Protein AF-0000000085109963 (afdb_homodimer)

Secondary structure (DSSP, 8-state):
--------TTGGG-EEEEEEEEEEEEESS--TTS-TTSPEEEEEEETTEEEEEE-S-SSS---TTSPEEEEEEEEE-SS---TT-EEEEEEEEEEETTEEEEEEEEEEE-HHHHHHHHHHHHHHSTTHHHHHHHHHHHS----S--SS------B-------SS---EEEEEEEEEEEE-TTS-EEEEEEEEEEEEEEETEEEEEEEE-----SS--S---------------S--TT-TTS-------/--------GGGGG-EEEEEEEEEEEEESS--TTS-TTSPEEEEEEETTEEEEEE-S--SS---TTSPEEEEEEEEE-SS---TT-EEEEEEEEEEETTEEEEEEEEEEE-HHHHHHHHHHHHHHSTTHHHHHHHHHHHS----S--SS------B-------SS---EEEEEEEEEEEE-TTS-EEEEEEEEEEEEEEETEEEEEEEE-----SS--S---------------S--TT-TTS-------

Solvent-accessible surface area (backbone atoms only — not comparable to full-atom values): 28447 Å² total; per-residue (Å²): 134,79,80,71,73,76,70,71,57,54,77,60,39,29,36,32,36,43,33,43,30,76,74,43,77,46,74,78,43,77,46,85,68,44,60,83,67,34,25,45,32,38,36,39,36,41,86,90,46,38,44,78,45,63,52,66,40,53,69,54,82,57,50,87,78,54,64,49,60,25,41,35,34,39,36,54,49,78,56,85,81,43,89,81,41,44,33,39,39,36,32,26,30,34,80,49,70,49,42,32,27,71,45,21,34,38,74,41,79,41,37,69,59,54,49,51,23,49,51,50,26,52,68,72,40,67,64,50,66,57,52,51,53,54,50,64,73,61,55,88,61,81,38,68,76,53,92,67,80,85,69,72,53,52,56,32,73,61,72,78,78,66,56,51,64,68,55,27,64,47,75,48,76,47,77,42,65,18,20,36,57,39,62,44,75,12,34,38,38,30,36,38,37,33,44,32,34,33,40,59,32,46,58,35,57,36,80,39,82,62,76,75,61,81,75,73,73,87,69,80,63,81,74,68,68,57,67,69,69,74,68,78,72,75,84,60,81,77,49,71,76,68,65,66,78,72,77,76,129,133,79,79,72,77,75,72,73,56,56,78,59,39,28,36,31,35,44,34,42,30,76,73,43,78,47,76,77,44,76,47,85,68,41,61,84,68,34,23,45,31,38,37,38,36,41,86,91,46,39,44,79,44,64,51,67,42,50,69,55,83,57,52,85,78,52,61,51,59,26,41,36,34,38,34,54,48,76,57,86,81,42,89,81,42,45,33,40,38,38,33,26,30,34,82,50,68,49,41,32,28,71,45,21,34,39,74,41,78,40,37,69,59,54,50,51,24,50,51,50,27,52,68,73,40,66,64,49,67,58,52,51,53,53,49,65,73,62,54,88,62,82,38,69,75,49,93,73,79,80,74,68,51,53,50,47,72,57,71,76,79,67,54,50,63,67,50,27,66,45,76,47,75,45,76,43,65,18,21,36,57,38,62,44,73,13,32,39,36,30,36,37,38,33,44,31,34,32,40,58,33,48,55,33,54,36,80,38,82,62,79,76,62,82,76,73,73,86,71,80,64,81,74,69,70,56,66,70,69,72,63,78,71,76,84,60,80,76,50,71,77,70,66,68,77,74,77,78,128

pLDDT: mean 75.08, std 25.1, range [21.08, 98.44]

InterPro domains:
  IPR054459 Transcriptional cofactor Bfc domain [PF22576] (125-200)

Structure (mmCIF, N/CA/C/O backbone):
data_AF-0000000085109963-model_v1
#
loop_
_entity.id
_entity.type
_entity.pdbx_description
1 polymer GM14389
#
loop_
_atom_site.group_PDB
_atom_site.id
_atom_site.type_symbol
_atom_site.label_atom_id
_atom_site.label_alt_id
_atom_site.label_comp_id
_atom_site.label_asym_id
_atom_site.label_entity_id
_atom_site.label_seq_id
_atom_site.pdbx_PDB_ins_code
_atom_site.Cartn_x
_atom_site.Cartn_y
_atom_site.Cartn_z
_atom_site.occupancy
_atom_site.B_iso_or_equiv
_atom_site.auth_seq_id
_atom_site.auth_comp_id
_atom_site.auth_asym_id
_atom_site.auth_atom_id
_atom_site.pdbx_PDB_model_num
ATOM 1 N N . MET A 1 1 ? -23.781 25.312 -20.25 1 23.41 1 MET A N 1
ATOM 2 C CA . MET A 1 1 ? -22.438 24.734 -20.359 1 23.41 1 MET A CA 1
ATOM 3 C C . MET A 1 1 ? -22.172 23.766 -19.219 1 23.41 1 MET A C 1
ATOM 5 O O . MET A 1 1 ? -22.25 24.141 -18.047 1 23.41 1 MET A O 1
ATOM 9 N N . ASP A 1 2 ? -22.641 22.516 -19.25 1 26.44 2 ASP A N 1
ATOM 10 C CA . ASP A 1 2 ? -22.828 21.422 -18.297 1 26.44 2 ASP A CA 1
ATOM 11 C C . ASP A 1 2 ? -21.516 21.078 -17.578 1 26.44 2 ASP A C 1
ATOM 13 O O . ASP A 1 2 ? -20.5 20.828 -18.234 1 26.44 2 ASP A O 1
ATOM 17 N N . LYS A 1 3 ? -21.203 21.688 -16.438 1 32.66 3 LYS A N 1
ATOM 18 C CA . LYS A 1 3 ? -20.031 21.469 -15.602 1 32.66 3 LYS A CA 1
ATOM 19 C C . LYS A 1 3 ? -19.641 19.984 -15.594 1 32.66 3 LYS A C 1
ATOM 21 O O . LYS A 1 3 ? -20.406 19.141 -15.125 1 32.66 3 LYS A O 1
ATOM 26 N N . SER A 1 4 ? -19.141 19.406 -16.5 1 35.06 4 SER A N 1
ATOM 27 C CA . SER A 1 4 ? -18.594 18.062 -16.703 1 35.06 4 SER A CA 1
ATOM 28 C C . SER A 1 4 ? -17.938 17.547 -15.438 1 35.06 4 SER A C 1
ATOM 30 O O . SER A 1 4 ? -17.031 18.188 -14.883 1 35.06 4 SER A O 1
ATOM 32 N N . GLU A 1 5 ? -18.594 17 -14.508 1 38.06 5 GLU A N 1
ATOM 33 C CA . GLU A 1 5 ? -18.25 16.469 -13.195 1 38.06 5 GLU A CA 1
ATOM 34 C C . GLU A 1 5 ? -16.859 15.867 -13.188 1 38.06 5 GLU A C 1
ATOM 36 O O . GLU A 1 5 ? -16.578 14.898 -13.906 1 38.06 5 GLU A O 1
ATOM 41 N N . LYS A 1 6 ? -15.852 16.578 -13.188 1 40.53 6 LYS A N 1
ATOM 42 C CA . LYS A 1 6 ? -14.477 16.141 -12.984 1 40.53 6 LYS A CA 1
ATOM 43 C C . LYS A 1 6 ? -14.406 15 -11.977 1 40.53 6 LYS A C 1
ATOM 45 O O . LYS A 1 6 ? -14.578 15.211 -10.773 1 40.53 6 LYS A O 1
ATOM 50 N N . ARG A 1 7 ? -15.07 13.875 -12.227 1 44.94 7 ARG A N 1
ATOM 51 C CA . ARG A 1 7 ? -14.977 12.656 -11.43 1 44.94 7 ARG A CA 1
ATOM 52 C C . ARG A 1 7 ? -13.594 12.523 -10.805 1 44.94 7 ARG A C 1
ATOM 54 O O . ARG A 1 7 ? -12.578 12.609 -11.5 1 44.94 7 ARG A O 1
ATOM 61 N N . SER A 1 8 ? -13.492 12.859 -9.523 1 53.66 8 SER A N 1
ATOM 62 C CA . SER A 1 8 ? -12.266 12.703 -8.75 1 53.66 8 SER A CA 1
ATOM 63 C C . SER A 1 8 ? -11.609 11.359 -9.023 1 53.66 8 SER A C 1
ATOM 65 O O . SER A 1 8 ? -12.281 10.328 -9.062 1 53.66 8 SER A O 1
ATOM 67 N N . ASN A 1 9 ? -10.453 11.266 -9.688 1 68.56 9 ASN A N 1
ATOM 68 C CA . ASN A 1 9 ? -9.578 10.156 -10.055 1 68.56 9 ASN A CA 1
ATOM 69 C C . ASN A 1 9 ? -9.094 9.398 -8.82 1 68.56 9 ASN A C 1
ATOM 71 O O . ASN A 1 9 ? -8.336 8.43 -8.945 1 68.56 9 ASN A O 1
ATOM 75 N N . LEU A 1 10 ? -9.695 9.812 -7.59 1 73.94 10 LEU A N 1
ATOM 76 C CA . LEU A 1 10 ? -9.172 9.18 -6.387 1 73.94 10 LEU A CA 1
ATOM 77 C C . LEU A 1 10 ? -9.648 7.734 -6.277 1 73.94 10 LEU A C 1
ATOM 79 O O . LEU A 1 10 ? -8.891 6.859 -5.848 1 73.94 10 LEU A O 1
ATOM 83 N N . ALA A 1 11 ? -10.852 7.527 -6.727 1 72.69 11 ALA A N 1
ATOM 84 C CA . ALA A 1 11 ? -11.445 6.199 -6.594 1 72.69 11 ALA A CA 1
ATOM 85 C C . ALA A 1 11 ? -10.789 5.207 -7.551 1 72.69 11 ALA A C 1
ATOM 87 O O . ALA A 1 11 ? -10.875 3.994 -7.355 1 72.69 11 ALA A O 1
ATOM 88 N N . ASP A 1 12 ? -10.078 5.711 -8.484 1 79 12 ASP A N 1
ATOM 89 C CA . ASP A 1 12 ? -9.438 4.852 -9.477 1 79 12 ASP A CA 1
ATOM 90 C C . ASP A 1 12 ? -8.086 4.352 -8.977 1 79 12 ASP A C 1
ATOM 92 O O . ASP A 1 12 ? -7.496 3.441 -9.562 1 79 12 ASP A O 1
ATOM 96 N N . ASN A 1 13 ? -7.688 4.895 -7.871 1 85.81 13 ASN A N 1
ATOM 97 C CA . ASN A 1 13 ? -6.348 4.566 -7.395 1 85.81 13 ASN A CA 1
ATOM 98 C C . ASN A 1 13 ? -6.387 3.965 -5.992 1 85.81 13 ASN A C 1
ATOM 100 O O . ASN A 1 13 ? -5.566 4.316 -5.141 1 85.81 13 ASN A O 1
ATOM 104 N N . PHE A 1 14 ? -7.305 3.105 -5.836 1 93.75 14 PHE A N 1
ATOM 105 C CA . PHE A 1 14 ? -7.426 2.451 -4.539 1 93.75 14 PHE A CA 1
ATOM 106 C C . PHE A 1 14 ? -6.277 1.476 -4.312 1 93.75 14 PHE A C 1
ATOM 108 O O . PHE A 1 14 ? -5.805 0.838 -5.254 1 93.75 14 PHE A O 1
ATOM 115 N N . LEU A 1 15 ? -5.949 1.356 -3.068 1 95.94 15 LEU A N 1
ATOM 116 C CA . LEU A 1 15 ? -5.008 0.336 -2.621 1 95.94 15 LEU A CA 1
ATOM 117 C C . LEU A 1 15 ? -5.73 -0.966 -2.295 1 95.94 15 LEU A C 1
ATOM 119 O O . LEU A 1 15 ? -6.684 -0.974 -1.513 1 95.94 15 LEU A O 1
ATOM 123 N N . TYR A 1 16 ? -5.266 -1.932 -2.906 1 97.25 16 TYR A N 1
ATOM 124 C CA . TYR A 1 16 ? -5.777 -3.268 -2.617 1 97.25 16 TYR A CA 1
ATOM 125 C C . TYR A 1 16 ? -4.699 -4.137 -1.983 1 97.25 16 TYR A C 1
ATOM 127 O O . TYR A 1 16 ? -3.508 -3.916 -2.199 1 97.25 16 TYR A O 1
ATOM 135 N N . MET A 1 17 ? -5.16 -5.074 -1.181 1 98 17 MET A N 1
ATOM 136 C CA . MET A 1 17 ? -4.285 -6.109 -0.642 1 98 17 MET A CA 1
ATOM 137 C C . MET A 1 17 ? -4.82 -7.5 -0.974 1 98 17 MET A C 1
ATOM 139 O O . MET A 1 17 ? -6 -7.785 -0.762 1 98 17 MET A O 1
ATOM 143 N N . LEU A 1 18 ? -3.998 -8.289 -1.521 1 97.94 18 LEU A N 1
ATOM 144 C CA . LEU A 1 18 ? -4.32 -9.68 -1.831 1 97.94 18 LEU A CA 1
ATOM 145 C C . LEU A 1 18 ? -3.496 -10.633 -0.971 1 97.94 18 LEU A C 1
ATOM 147 O O . LEU A 1 18 ? -2.268 -10.547 -0.946 1 97.94 18 LEU A O 1
ATOM 151 N N . GLU A 1 19 ? -4.16 -11.477 -0.287 1 96.75 19 GLU A N 1
ATOM 152 C CA . GLU A 1 19 ? -3.537 -12.523 0.513 1 96.75 19 GLU A CA 1
ATOM 153 C C . GLU A 1 19 ? -3.879 -13.906 -0.03 1 96.75 19 GLU A C 1
ATOM 155 O O . GLU A 1 19 ? -5.039 -14.195 -0.322 1 96.75 19 GLU A O 1
ATOM 160 N N . LEU A 1 20 ? -2.85 -14.695 -0.094 1 96.31 20 LEU A N 1
ATOM 161 C CA . LEU A 1 20 ? -3.057 -16.016 -0.661 1 96.31 20 LEU A CA 1
ATOM 162 C C . LEU A 1 20 ? -2.334 -17.078 0.162 1 96.31 20 LEU A C 1
ATOM 164 O O . LEU A 1 20 ? -1.18 -16.891 0.552 1 96.31 20 LEU A O 1
ATOM 168 N N . VAL A 1 21 ? -2.994 -18.156 0.402 1 93.12 21 VAL A N 1
ATOM 169 C CA . VAL A 1 21 ? -2.443 -19.359 1.026 1 93.12 21 VAL A CA 1
ATOM 170 C C . VAL A 1 21 ? -2.803 -20.578 0.194 1 93.12 21 VAL A C 1
ATOM 172 O O . VAL A 1 21 ? -3.963 -20.766 -0.181 1 93.12 21 VAL A O 1
ATOM 175 N N . VAL A 1 22 ? -1.807 -21.312 -0.137 1 93.56 22 VAL A N 1
ATOM 176 C CA . VAL A 1 22 ? -2.076 -22.625 -0.691 1 93.56 22 VAL A CA 1
ATOM 177 C C . VAL A 1 22 ? -2.371 -23.609 0.44 1 93.56 22 VAL A C 1
ATOM 179 O O . VAL A 1 22 ? -1.456 -24.062 1.13 1 93.56 22 VAL A O 1
ATOM 182 N N . ASP A 1 23 ? -3.607 -23.969 0.526 1 89.75 23 ASP A N 1
ATOM 183 C CA . ASP A 1 23 ? -4.051 -24.797 1.641 1 89.75 23 ASP A CA 1
ATOM 184 C C . ASP A 1 23 ? -3.805 -26.281 1.352 1 89.75 23 ASP A C 1
ATOM 186 O O . ASP A 1 23 ? -3.445 -27.047 2.25 1 89.75 23 ASP A O 1
ATOM 190 N N . ASP A 1 24 ? -4.109 -26.609 0.132 1 90 24 ASP A N 1
ATOM 191 C CA . ASP A 1 24 ? -3.926 -28.016 -0.254 1 90 24 ASP A CA 1
ATOM 192 C C . ASP A 1 24 ? -3.635 -28.141 -1.748 1 90 24 ASP A C 1
ATOM 194 O O . ASP A 1 24 ? -4.039 -27.281 -2.537 1 90 24 ASP A O 1
ATOM 198 N N . LEU A 1 25 ? -2.91 -29.188 -2.02 1 92.19 25 LEU A N 1
ATOM 199 C CA . LEU A 1 25 ? -2.566 -29.5 -3.402 1 92.19 25 LEU A CA 1
ATOM 200 C C . LEU A 1 25 ? -2.592 -31 -3.645 1 92.19 25 LEU A C 1
ATOM 202 O O . LEU A 1 25 ? -1.874 -31.766 -2.982 1 92.19 25 LEU A O 1
ATOM 206 N N . LEU A 1 26 ? -3.42 -31.406 -4.559 1 92.75 26 LEU A N 1
ATOM 207 C CA . LEU A 1 26 ? -3.51 -32.812 -4.941 1 92.75 26 LEU A CA 1
ATOM 208 C C . LEU A 1 26 ? -3.223 -33 -6.43 1 92.75 26 LEU A C 1
ATOM 210 O O . LEU A 1 26 ? -3.949 -32.469 -7.273 1 92.75 26 LEU A O 1
ATOM 214 N N . ILE A 1 27 ? -2.148 -33.688 -6.719 1 92.25 27 ILE A N 1
ATOM 215 C CA . ILE A 1 27 ? -1.808 -34 -8.094 1 92.25 27 ILE A CA 1
ATOM 216 C C . ILE A 1 27 ? -2.166 -35.469 -8.391 1 92.25 27 ILE A C 1
ATOM 218 O O . ILE A 1 27 ? -1.655 -36.375 -7.734 1 92.25 27 ILE A O 1
ATOM 222 N N . THR A 1 28 ? -3 -35.688 -9.328 1 92.19 28 THR A N 1
ATOM 223 C CA . THR A 1 28 ? -3.467 -37.031 -9.648 1 92.19 28 THR A CA 1
ATOM 224 C C . THR A 1 28 ? -2.781 -37.562 -10.906 1 92.19 28 THR A C 1
ATOM 226 O O . THR A 1 28 ? -2.695 -38.781 -11.109 1 92.19 28 THR A O 1
ATOM 229 N N . ARG A 1 29 ? -2.377 -36.719 -11.75 1 88.56 29 ARG A N 1
ATOM 230 C CA . ARG A 1 29 ? -1.606 -37.031 -12.945 1 88.56 29 ARG A CA 1
ATOM 231 C C . ARG A 1 29 ? -0.263 -36.312 -12.953 1 88.56 29 ARG A C 1
ATOM 233 O O . ARG A 1 29 ? -0.165 -35.188 -13.414 1 88.56 29 ARG A O 1
ATOM 240 N N . PRO A 1 30 ? 0.719 -37 -12.547 1 82.56 30 PRO A N 1
ATOM 241 C CA . PRO A 1 30 ? 2.018 -36.344 -12.422 1 82.56 30 PRO A CA 1
ATOM 242 C C . PRO A 1 30 ? 2.68 -36.062 -13.773 1 82.56 30 PRO A C 1
ATOM 244 O O . PRO A 1 30 ? 2.361 -36.75 -14.758 1 82.56 30 PRO A O 1
ATOM 247 N N . ASN A 1 31 ? 3.373 -34.969 -13.711 1 82.56 31 ASN A N 1
ATOM 248 C CA . ASN A 1 31 ? 4.312 -34.75 -14.805 1 82.56 31 ASN A CA 1
ATOM 249 C C . ASN A 1 31 ? 5.566 -35.625 -14.648 1 82.56 31 ASN A C 1
ATOM 251 O O . ASN A 1 31 ? 6.395 -35.344 -13.773 1 82.56 31 ASN A O 1
ATOM 255 N N . LEU A 1 32 ? 5.742 -36.5 -15.5 1 82.69 32 LEU A N 1
ATOM 256 C CA . LEU A 1 32 ? 6.785 -37.531 -15.352 1 82.69 32 LEU A CA 1
ATOM 257 C C . LEU A 1 32 ? 8.164 -36.906 -15.625 1 82.69 32 LEU A C 1
ATOM 259 O O . LEU A 1 32 ? 9.18 -37.5 -15.258 1 82.69 32 LEU A O 1
ATOM 263 N N . CYS A 1 33 ? 8.125 -35.812 -16.25 1 81.19 33 CYS A N 1
ATOM 264 C CA . CYS A 1 33 ? 9.391 -35.156 -16.547 1 81.19 33 CYS A CA 1
ATOM 265 C C . CYS A 1 33 ? 9.898 -34.375 -15.328 1 81.19 33 CYS A C 1
ATOM 267 O O . CYS A 1 33 ? 11.062 -34 -15.266 1 81.19 33 CYS A O 1
ATOM 269 N N . ALA A 1 34 ? 9.016 -34.125 -14.406 1 82.31 34 ALA A N 1
ATOM 270 C CA . ALA A 1 34 ? 9.383 -33.344 -13.234 1 82.31 34 ALA A CA 1
ATOM 271 C C . ALA A 1 34 ? 10.062 -34.188 -12.18 1 82.31 34 ALA A C 1
ATOM 273 O O . ALA A 1 34 ? 9.477 -35.156 -11.664 1 82.31 34 ALA A O 1
ATOM 274 N N . PRO A 1 35 ? 11.336 -33.75 -11.883 1 81.75 35 PRO A N 1
ATOM 275 C CA . PRO A 1 35 ? 12.008 -34.5 -10.82 1 81.75 35 PRO A CA 1
ATOM 276 C C . PRO A 1 35 ? 11.273 -34.438 -9.484 1 81.75 35 PRO A C 1
ATOM 278 O O . PRO A 1 35 ? 10.844 -33.344 -9.078 1 81.75 35 PRO A O 1
ATOM 281 N N . GLU A 1 36 ? 11.242 -35.562 -8.781 1 79.06 36 GLU A N 1
ATOM 282 C CA . GLU A 1 36 ? 10.508 -35.656 -7.523 1 79.06 36 GLU A CA 1
ATOM 283 C C . GLU A 1 36 ? 11.148 -34.812 -6.434 1 79.06 36 GLU A C 1
ATOM 285 O O . GLU A 1 36 ? 10.461 -34.281 -5.547 1 79.06 36 GLU A O 1
ATOM 290 N N . GLU A 1 37 ? 12.414 -34.562 -6.59 1 80.12 37 GLU A N 1
ATOM 291 C CA . GLU A 1 37 ? 13.156 -33.875 -5.539 1 80.12 37 GLU A CA 1
ATOM 292 C C . GLU A 1 37 ? 12.953 -32.344 -5.633 1 80.12 37 GLU A C 1
ATOM 294 O O . GLU A 1 37 ? 13.281 -31.625 -4.699 1 80.12 37 GLU A O 1
ATOM 299 N N . TYR A 1 38 ? 12.453 -31.938 -6.754 1 82.12 38 TYR A N 1
ATOM 300 C CA . TYR A 1 38 ? 12.219 -30.516 -6.895 1 82.12 38 TYR A CA 1
ATOM 301 C C . TYR A 1 38 ? 11.031 -30.062 -6.051 1 82.12 38 TYR A C 1
ATOM 303 O O . TYR A 1 38 ? 10.023 -30.766 -5.969 1 82.12 38 TYR A O 1
ATOM 311 N N . PRO A 1 39 ? 11.172 -28.953 -5.398 1 84.25 39 PRO A N 1
ATOM 312 C CA . PRO A 1 39 ? 10.031 -28.438 -4.629 1 84.25 39 PRO A CA 1
ATOM 313 C C . PRO A 1 39 ? 8.875 -28 -5.516 1 84.25 39 PRO A C 1
ATOM 315 O O . PRO A 1 39 ? 9.078 -27.641 -6.68 1 84.25 39 PRO A O 1
ATOM 318 N N . THR A 1 40 ? 7.668 -28.109 -4.93 1 88.31 40 THR A N 1
ATOM 319 C CA . THR A 1 40 ? 6.473 -27.625 -5.602 1 88.31 40 THR A CA 1
ATOM 320 C C . THR A 1 40 ? 6.258 -26.141 -5.309 1 88.31 40 THR A C 1
ATOM 322 O O . THR A 1 40 ? 6.324 -25.719 -4.152 1 88.31 40 THR A O 1
ATOM 325 N N . CYS A 1 41 ? 6.055 -25.359 -6.355 1 90.56 41 CYS A N 1
ATOM 326 C CA . CYS A 1 41 ? 5.84 -23.922 -6.242 1 90.56 41 CYS A CA 1
ATOM 327 C C . CYS A 1 41 ? 4.57 -23.5 -6.969 1 90.56 41 CYS A C 1
ATOM 329 O O . CYS A 1 41 ? 4.293 -23.984 -8.07 1 90.56 41 CYS A O 1
ATOM 331 N N . THR A 1 42 ? 3.889 -22.719 -6.293 1 93.62 42 THR A N 1
ATOM 332 C CA . THR A 1 42 ? 2.701 -22.125 -6.91 1 93.62 42 THR A CA 1
ATOM 333 C C . THR A 1 42 ? 2.941 -20.672 -7.273 1 93.62 42 THR A C 1
ATOM 335 O O . THR A 1 42 ? 3.195 -19.844 -6.398 1 93.62 42 THR A O 1
ATOM 338 N N . GLU A 1 43 ? 2.867 -20.391 -8.555 1 93.62 43 GLU A N 1
ATOM 339 C CA . GLU A 1 43 ? 3 -19.016 -9.039 1 93.62 43 GLU A CA 1
ATOM 340 C C . GLU A 1 43 ? 1.636 -18.406 -9.352 1 93.62 43 GLU A C 1
ATOM 342 O O . GLU A 1 43 ? 0.838 -19 -10.078 1 93.62 43 GLU A O 1
ATOM 347 N N . ILE A 1 44 ? 1.468 -17.266 -8.797 1 96.75 44 ILE A N 1
ATOM 348 C CA . ILE A 1 44 ? 0.205 -16.562 -8.977 1 96.75 44 ILE A CA 1
ATOM 349 C C . ILE A 1 44 ? 0.456 -15.234 -9.68 1 96.75 44 ILE A C 1
ATOM 351 O O . ILE A 1 44 ? 1.304 -14.445 -9.25 1 96.75 44 ILE A O 1
ATOM 355 N N . THR A 1 45 ? -0.298 -15.047 -10.758 1 96.31 45 THR A N 1
ATOM 356 C CA . THR A 1 45 ? -0.167 -13.812 -11.531 1 96.31 45 THR A CA 1
ATOM 357 C C . THR A 1 45 ? -1.525 -13.141 -11.711 1 96.31 45 THR A C 1
ATOM 359 O O . THR A 1 45 ? -2.477 -13.773 -12.18 1 96.31 45 THR A O 1
ATOM 362 N N . PHE A 1 46 ? -1.617 -11.969 -11.328 1 97.19 46 PHE A N 1
ATOM 363 C CA . PHE A 1 46 ? -2.758 -11.102 -11.594 1 97.19 46 PHE A CA 1
ATOM 364 C C . PHE A 1 46 ? -2.293 -9.719 -12.055 1 97.19 46 PHE A C 1
ATOM 366 O O . PHE A 1 46 ? -1.765 -8.945 -11.258 1 97.19 46 PHE A O 1
ATOM 373 N N . ARG A 1 47 ? -2.506 -9.445 -13.297 1 92.94 47 ARG A N 1
ATOM 374 C CA . ARG A 1 47 ? -1.926 -8.242 -13.883 1 92.94 47 ARG A CA 1
ATOM 375 C C . ARG A 1 47 ? -0.44 -8.133 -13.562 1 92.94 47 ARG A C 1
ATOM 377 O O . ARG A 1 47 ? 0.336 -9.047 -13.867 1 92.94 47 ARG A O 1
ATOM 384 N N . SER A 1 48 ? -0.008 -7.121 -12.922 1 90.06 48 SER A N 1
ATOM 385 C CA . SER A 1 48 ? 1.415 -6.961 -12.633 1 90.06 48 SER A CA 1
ATOM 386 C C . SER A 1 48 ? 1.801 -7.652 -11.336 1 90.06 48 SER A C 1
ATOM 388 O O . SER A 1 48 ? 2.986 -7.793 -11.023 1 90.06 48 SER A O 1
ATOM 390 N N . VAL A 1 49 ? 0.866 -8.102 -10.609 1 95.19 49 VAL A N 1
ATOM 391 C CA . VAL A 1 49 ? 1.125 -8.789 -9.352 1 95.19 49 VAL A CA 1
ATOM 392 C C . VAL A 1 49 ? 1.661 -10.188 -9.633 1 95.19 49 VAL A C 1
ATOM 394 O O . VAL A 1 49 ? 1.148 -10.898 -10.5 1 95.19 49 VAL A O 1
ATOM 397 N N . PHE A 1 50 ? 2.693 -10.547 -8.938 1 95.31 50 PHE A N 1
ATOM 398 C CA . PHE A 1 50 ? 3.289 -11.867 -9.055 1 95.31 50 PHE A CA 1
ATOM 399 C C . PHE A 1 50 ? 3.691 -12.406 -7.684 1 95.31 50 PHE A C 1
ATOM 401 O O . PHE A 1 50 ? 4.379 -11.719 -6.922 1 95.31 50 PHE A O 1
ATOM 408 N N . LEU A 1 51 ? 3.225 -13.531 -7.379 1 95.31 51 LEU A N 1
ATOM 409 C CA . LEU A 1 51 ? 3.572 -14.219 -6.141 1 95.31 51 LEU A CA 1
ATOM 410 C C . LEU A 1 51 ? 4.086 -15.625 -6.422 1 95.31 51 LEU A C 1
ATOM 412 O O . LEU A 1 51 ? 3.564 -16.312 -7.297 1 95.31 51 LEU A O 1
ATOM 416 N N . ASN A 1 52 ? 5.059 -15.93 -5.707 1 91.19 52 ASN A N 1
ATOM 417 C CA . ASN A 1 52 ? 5.633 -17.266 -5.742 1 91.19 52 ASN A CA 1
ATOM 418 C C . ASN A 1 52 ? 5.586 -17.938 -4.371 1 91.19 52 ASN A C 1
ATOM 420 O O . ASN A 1 52 ? 6.348 -17.578 -3.475 1 91.19 52 ASN A O 1
ATOM 424 N N . ILE A 1 53 ? 4.68 -18.891 -4.199 1 90.69 53 ILE A N 1
ATOM 425 C CA . ILE A 1 53 ? 4.5 -19.562 -2.922 1 90.69 53 ILE A CA 1
ATOM 426 C C . ILE A 1 53 ? 5.121 -20.953 -2.984 1 90.69 53 ILE A C 1
ATOM 428 O O . ILE A 1 53 ? 4.711 -21.797 -3.795 1 90.69 53 ILE A O 1
ATOM 432 N N . ARG A 1 54 ? 6.039 -21.109 -2.139 1 81.31 54 ARG A N 1
ATOM 433 C CA . ARG A 1 54 ? 6.754 -22.391 -2.133 1 81.31 54 ARG A CA 1
ATOM 434 C C . ARG A 1 54 ? 6.227 -23.297 -1.037 1 81.31 54 ARG A C 1
ATOM 436 O O . ARG A 1 54 ? 5.961 -22.859 0.08 1 81.31 54 ARG A O 1
ATOM 443 N N . ASP A 1 55 ? 5.742 -24.312 -1.502 1 70.56 55 ASP A N 1
ATOM 444 C CA . ASP A 1 55 ? 5.332 -25.328 -0.528 1 70.56 55 ASP A CA 1
ATOM 445 C C . ASP A 1 55 ? 6.543 -25.906 0.195 1 70.56 55 ASP A C 1
ATOM 447 O O . ASP A 1 55 ? 7.676 -25.766 -0.262 1 70.56 55 ASP A O 1
ATOM 451 N N . ARG A 1 56 ? 6.457 -26.359 1.458 1 54.12 56 ARG A N 1
ATOM 452 C CA . ARG A 1 56 ? 7.41 -26.938 2.4 1 54.12 56 ARG A CA 1
ATOM 453 C C . ARG A 1 56 ? 8.258 -28 1.728 1 54.12 56 ARG A C 1
ATOM 455 O O . ARG A 1 56 ? 9.062 -28.672 2.385 1 54.12 56 ARG A O 1
ATOM 462 N N . GLU A 1 57 ? 7.859 -28.453 0.614 1 46.56 57 GLU A N 1
ATOM 463 C CA . GLU A 1 57 ? 8.602 -29.703 0.481 1 46.56 57 GLU A CA 1
ATOM 464 C C . GLU A 1 57 ? 10.086 -29.438 0.24 1 46.56 57 GLU A C 1
ATOM 466 O O . GLU A 1 57 ? 10.5 -29.172 -0.888 1 46.56 57 GLU A O 1
ATOM 471 N N . ASN A 1 58 ? 10.594 -28.422 0.974 1 41.81 58 ASN A N 1
ATOM 472 C CA . ASN A 1 58 ? 12.031 -28.562 0.788 1 41.81 58 ASN A CA 1
ATOM 473 C C . ASN A 1 58 ? 12.445 -30.031 0.801 1 41.81 58 ASN A C 1
ATOM 475 O O . ASN A 1 58 ? 12.008 -30.797 1.665 1 41.81 58 ASN A O 1
ATOM 479 N N . GLY A 1 59 ? 12.375 -30.734 -0.164 1 40.5 59 GLY A N 1
ATOM 480 C CA . GLY A 1 59 ? 12.875 -32.094 -0.132 1 40.5 59 GLY A CA 1
ATOM 481 C C . GLY A 1 59 ? 12.906 -32.688 1.264 1 40.5 59 GLY A C 1
ATOM 482 O O . GLY A 1 59 ? 13.266 -33.844 1.441 1 40.5 59 GLY A O 1
ATOM 483 N N . SER A 1 60 ? 13.391 -31.953 2.213 1 39.25 60 SER A N 1
ATOM 484 C CA . SER A 1 60 ? 13.453 -32.656 3.48 1 39.25 60 SER A CA 1
ATOM 485 C C . SER A 1 60 ? 12.055 -33 3.992 1 39.25 60 SER A C 1
ATOM 487 O O . SER A 1 60 ? 11.07 -32.375 3.582 1 39.25 60 SER A O 1
ATOM 489 N N . CYS A 1 61 ? 11.93 -33.969 4.777 1 36.72 61 CYS A N 1
ATOM 490 C CA . CYS A 1 61 ? 10.758 -34.531 5.438 1 36.72 61 CYS A CA 1
ATOM 491 C C . CYS A 1 61 ? 9.781 -33.438 5.848 1 36.72 61 CYS A C 1
ATOM 493 O O . CYS A 1 61 ? 10.148 -32.5 6.57 1 36.72 61 CYS A O 1
ATOM 495 N N . VAL A 1 62 ? 8.984 -33.062 4.926 1 43.88 62 VAL A N 1
ATOM 496 C CA . VAL A 1 62 ? 7.863 -32.188 5.246 1 43.88 62 VAL A CA 1
ATOM 497 C C . VAL A 1 62 ? 7.383 -32.469 6.668 1 43.88 62 VAL A C 1
ATOM 499 O O . VAL A 1 62 ? 6.961 -33.594 6.98 1 43.88 62 VAL A O 1
ATOM 502 N N . ASN A 1 63 ? 7.938 -31.891 7.57 1 45.38 63 ASN A N 1
ATOM 503 C CA . ASN A 1 63 ? 7.215 -31.906 8.844 1 45.38 63 ASN A CA 1
ATOM 504 C C . ASN A 1 63 ? 5.777 -31.438 8.68 1 45.38 63 ASN A C 1
ATOM 506 O O . ASN A 1 63 ? 5.539 -30.297 8.266 1 45.38 63 ASN A O 1
ATOM 510 N N . PRO A 1 64 ? 4.992 -32.438 8.5 1 50.78 64 PRO A N 1
ATOM 511 C CA . PRO A 1 64 ? 3.574 -32.094 8.398 1 50.78 64 PRO A CA 1
ATOM 512 C C . PRO A 1 64 ? 3.195 -30.891 9.258 1 50.78 64 PRO A C 1
ATOM 514 O O . PRO A 1 64 ? 2.162 -30.266 9.023 1 50.78 64 PRO A O 1
ATOM 517 N N . CYS A 1 65 ? 4.074 -30.719 10.242 1 49.5 65 CYS A N 1
ATOM 518 C CA . CYS A 1 65 ? 3.758 -29.672 11.195 1 49.5 65 CYS A CA 1
ATOM 519 C C . CYS A 1 65 ? 4.355 -28.328 10.766 1 49.5 65 CYS A C 1
ATOM 521 O O . CYS A 1 65 ? 4.262 -27.344 11.492 1 49.5 65 CYS A O 1
ATOM 523 N N . SER A 1 66 ? 4.961 -28.453 9.625 1 57.44 66 SER A N 1
ATOM 524 C CA . SER A 1 66 ? 5.562 -27.172 9.273 1 57.44 66 SER A CA 1
ATOM 525 C C . SER A 1 66 ? 4.496 -26.141 8.883 1 57.44 66 SER A C 1
ATOM 527 O O . SER A 1 66 ? 3.562 -26.469 8.141 1 57.44 66 SER A O 1
ATOM 529 N N . PRO A 1 67 ? 4.512 -25.047 9.461 1 61.84 67 PRO A N 1
ATOM 530 C CA . PRO A 1 67 ? 3.496 -24.031 9.188 1 61.84 67 PRO A CA 1
ATOM 531 C C . PRO A 1 67 ? 3.463 -23.609 7.723 1 61.84 67 PRO A C 1
ATOM 533 O O . PRO A 1 67 ? 4.508 -23.531 7.074 1 61.84 67 PRO A O 1
ATOM 536 N N . LYS A 1 68 ? 2.303 -23.766 7.164 1 74.5 68 LYS A N 1
ATOM 537 C CA . LYS A 1 68 ? 2.102 -23.219 5.828 1 74.5 68 LYS A CA 1
ATOM 538 C C . LYS A 1 68 ? 2.4 -21.719 5.801 1 74.5 68 LYS A C 1
ATOM 540 O O . LYS A 1 68 ? 2.307 -21.047 6.828 1 74.5 68 LYS A O 1
ATOM 545 N N . CYS A 1 69 ? 2.98 -21.328 4.605 1 79.5 69 CYS A N 1
ATOM 546 C CA . CYS A 1 69 ? 3.281 -19.906 4.438 1 79.5 69 CYS A CA 1
ATOM 547 C C . CYS A 1 69 ? 2.354 -19.266 3.406 1 79.5 69 CYS A C 1
ATOM 549 O O . CYS A 1 69 ? 1.994 -19.906 2.414 1 79.5 69 CYS A O 1
ATOM 551 N N . GLY A 1 70 ? 1.838 -18.156 3.789 1 90.19 70 GLY A N 1
ATOM 552 C CA . GLY A 1 70 ? 1.073 -17.328 2.859 1 90.19 70 GLY A CA 1
ATOM 553 C C . GLY A 1 70 ? 1.816 -16.094 2.406 1 90.19 70 GLY A C 1
ATOM 554 O O . GLY A 1 70 ? 2.895 -15.781 2.918 1 90.19 70 GLY A O 1
ATOM 555 N N . LYS A 1 71 ? 1.348 -15.586 1.321 1 93.75 71 LYS A N 1
ATOM 556 C CA . LYS A 1 71 ? 1.895 -14.328 0.821 1 93.75 71 LYS A CA 1
ATOM 557 C C . LYS A 1 71 ? 0.816 -13.25 0.744 1 93.75 71 LYS A C 1
ATOM 559 O O . LYS A 1 71 ? -0.355 -13.555 0.505 1 93.75 71 LYS A O 1
ATOM 564 N N . CYS A 1 72 ? 1.265 -12.062 0.989 1 94.31 72 CYS A N 1
ATOM 565 C CA . CYS A 1 72 ? 0.387 -10.906 0.858 1 94.31 72 CYS A CA 1
ATOM 566 C C . CYS A 1 72 ? 1.033 -9.828 -0.002 1 94.31 72 CYS A C 1
ATOM 568 O O . CYS A 1 72 ? 2.254 -9.656 0.022 1 94.31 72 CYS A O 1
ATOM 570 N N . THR A 1 73 ? 0.226 -9.148 -0.736 1 97.12 73 THR A N 1
ATOM 571 C CA . THR A 1 73 ? 0.743 -8.094 -1.604 1 97.12 73 THR A CA 1
ATOM 572 C C . THR A 1 73 ? -0.207 -6.898 -1.628 1 97.12 73 THR A C 1
ATOM 574 O O . THR A 1 73 ? -1.426 -7.07 -1.7 1 97.12 73 THR A O 1
ATOM 577 N N . LEU A 1 74 ? 0.368 -5.723 -1.508 1 96.56 74 LEU A N 1
ATOM 578 C CA . LEU A 1 74 ? -0.337 -4.465 -1.733 1 96.56 74 LEU A CA 1
ATOM 579 C C . LEU A 1 74 ? -0.114 -3.965 -3.156 1 96.56 74 LEU A C 1
ATOM 581 O O . LEU A 1 74 ? 1.007 -4.012 -3.668 1 96.56 74 LEU A O 1
ATOM 585 N N . PHE A 1 75 ? -1.185 -3.496 -3.764 1 96.12 75 PHE A N 1
ATOM 586 C CA . PHE A 1 75 ? -1.075 -3.02 -5.137 1 96.12 75 PHE A CA 1
ATOM 587 C C . PHE A 1 75 ? -2.252 -2.117 -5.496 1 96.12 75 PHE A C 1
ATOM 589 O O . PHE A 1 75 ? -3.186 -1.967 -4.703 1 96.12 75 PHE A O 1
ATOM 596 N N . THR A 1 76 ? -2.148 -1.463 -6.617 1 94.12 76 THR A N 1
ATOM 597 C CA . THR A 1 76 ? -3.234 -0.686 -7.203 1 94.12 76 THR A CA 1
ATOM 598 C C . THR A 1 76 ? -3.592 -1.216 -8.586 1 94.12 76 THR A C 1
ATOM 600 O O . THR A 1 76 ? -2.85 -2.014 -9.164 1 94.12 76 THR A O 1
ATOM 603 N N . LEU A 1 77 ? -4.723 -0.791 -8.977 1 92.25 77 LEU A N 1
ATOM 604 C CA . LEU A 1 77 ? -5.133 -1.142 -10.328 1 92.25 77 LEU A CA 1
ATOM 605 C C . LEU A 1 77 ? -4.762 -0.037 -11.312 1 92.25 77 LEU A C 1
ATOM 607 O O . LEU A 1 77 ? -5.141 1.121 -11.125 1 92.25 77 LEU A O 1
ATOM 611 N N . ASP A 1 78 ? -4.027 -0.399 -12.312 1 86.5 78 ASP A N 1
ATOM 612 C CA . ASP A 1 78 ? -3.613 0.585 -13.305 1 86.5 78 ASP A CA 1
ATOM 613 C C . ASP A 1 78 ? -4.77 0.944 -14.234 1 86.5 78 ASP A C 1
ATOM 615 O O . ASP A 1 78 ? -4.727 1.963 -14.93 1 86.5 78 ASP A O 1
ATOM 619 N N . SER A 1 79 ? -5.684 0.099 -14.281 1 89.38 79 SER A N 1
ATOM 620 C CA . SER A 1 79 ? -6.918 0.294 -15.031 1 89.38 79 SER A CA 1
ATOM 621 C C . SER A 1 79 ? -8.094 -0.404 -14.352 1 89.38 79 SER A C 1
ATOM 623 O O . SER A 1 79 ? -7.895 -1.281 -13.508 1 89.38 79 SER A O 1
ATOM 625 N N . PRO A 1 80 ? -9.258 0.078 -14.719 1 91 80 PRO A N 1
ATOM 626 C CA . PRO A 1 80 ? -10.414 -0.572 -14.094 1 91 80 PRO A CA 1
ATOM 627 C C . PRO A 1 80 ? -10.453 -2.078 -14.344 1 91 80 PRO A C 1
ATOM 629 O O . PRO A 1 80 ? -9.992 -2.545 -15.391 1 91 80 PRO A O 1
ATOM 632 N N . ILE A 1 81 ? -10.992 -2.762 -13.422 1 95.81 81 ILE A N 1
ATOM 633 C CA . ILE A 1 81 ? -11.117 -4.215 -13.508 1 95.81 81 ILE A CA 1
ATOM 634 C C . ILE A 1 81 ? -12.195 -4.578 -14.523 1 95.81 81 ILE A C 1
ATOM 636 O O . ILE A 1 81 ? -13.242 -3.928 -14.602 1 95.81 81 ILE A O 1
ATOM 640 N N . THR A 1 82 ? -11.977 -5.566 -15.297 1 96.88 82 THR A N 1
ATOM 641 C CA . THR A 1 82 ? -12.93 -6.031 -16.312 1 96.88 82 THR A CA 1
ATOM 642 C C . THR A 1 82 ? -13.172 -7.531 -16.156 1 96.88 82 THR A C 1
ATOM 644 O O . THR A 1 82 ? -12.531 -8.195 -15.344 1 96.88 82 THR A O 1
ATOM 647 N N . ASP A 1 83 ? -14.078 -8.047 -16.984 1 96.5 83 ASP A N 1
ATOM 648 C CA . ASP A 1 83 ? -14.414 -9.469 -16.969 1 96.5 83 ASP A CA 1
ATOM 649 C C . ASP A 1 83 ? -13.266 -10.312 -17.516 1 96.5 83 ASP A C 1
ATOM 651 O O . ASP A 1 83 ? -13.227 -11.531 -17.312 1 96.5 83 ASP A O 1
ATOM 655 N N . GLU A 1 84 ? -12.344 -9.742 -18.156 1 95.44 84 GLU A N 1
ATOM 656 C CA . GLU A 1 84 ? -11.211 -10.453 -18.734 1 95.44 84 GLU A CA 1
ATOM 657 C C . GLU A 1 84 ? -10.102 -10.664 -17.703 1 95.44 84 GLU A C 1
ATOM 659 O O . GLU A 1 84 ? -9.164 -11.43 -17.938 1 95.44 84 GLU A O 1
ATOM 664 N N . ASP A 1 85 ? -10.219 -9.969 -16.672 1 96.62 85 ASP A N 1
ATOM 665 C CA . ASP A 1 85 ? -9.195 -10.07 -15.633 1 96.62 85 ASP A CA 1
ATOM 666 C C . ASP A 1 85 ? -9.305 -11.391 -14.875 1 96.62 85 ASP A C 1
ATOM 668 O O . ASP A 1 85 ? -10.281 -11.625 -14.164 1 96.62 85 ASP A O 1
ATOM 672 N N . VAL A 1 86 ? -8.281 -12.141 -15.023 1 96.62 86 VAL A N 1
ATOM 673 C CA . VAL A 1 86 ? -8.219 -13.43 -14.352 1 96.62 86 VAL A CA 1
ATOM 674 C C . VAL A 1 86 ? -6.895 -13.555 -13.594 1 96.62 86 VAL A C 1
ATOM 676 O O . VAL A 1 86 ? -5.883 -12.977 -14 1 96.62 86 VAL A O 1
ATOM 679 N N . MET A 1 87 ? -6.973 -14.219 -12.516 1 97.69 87 MET A N 1
ATOM 680 C CA . MET A 1 87 ? -5.754 -14.625 -11.82 1 97.69 87 MET A CA 1
ATOM 681 C C . MET A 1 87 ? -5.238 -15.953 -12.352 1 97.69 87 MET A C 1
ATOM 683 O O . MET A 1 87 ? -5.973 -16.953 -12.367 1 97.69 87 MET A O 1
ATOM 687 N N . HIS A 1 88 ? -4.016 -15.93 -12.797 1 97.19 88 HIS A N 1
ATOM 688 C CA . HIS A 1 88 ? -3.375 -17.141 -13.297 1 97.19 88 HIS A CA 1
ATOM 689 C C . HIS A 1 88 ? -2.639 -17.875 -12.188 1 97.19 88 HIS A C 1
ATOM 691 O O . HIS A 1 88 ? -1.815 -17.281 -11.484 1 97.19 88 HIS A O 1
ATOM 697 N N . ILE A 1 89 ? -2.949 -19.125 -12.062 1 97.31 89 ILE A N 1
ATOM 698 C CA . ILE A 1 89 ? -2.32 -19.969 -11.055 1 97.31 89 ILE A CA 1
ATOM 699 C C . ILE A 1 89 ? -1.582 -21.109 -11.734 1 97.31 89 ILE A C 1
ATOM 701 O O . ILE A 1 89 ? -2.191 -21.922 -12.445 1 97.31 89 ILE A O 1
ATOM 705 N N . HIS A 1 90 ? -0.328 -21.141 -11.562 1 94.06 90 HIS A N 1
ATOM 706 C CA . HIS A 1 90 ? 0.513 -22.188 -12.125 1 94.06 90 HIS A CA 1
ATOM 707 C C . HIS A 1 90 ? 1.243 -22.953 -11.023 1 94.06 90 HIS A C 1
ATOM 709 O O . HIS A 1 90 ? 1.901 -22.344 -10.172 1 94.06 90 HIS A O 1
ATOM 715 N N . VAL A 1 91 ? 1.139 -24.172 -11.039 1 93.25 91 VAL A N 1
ATOM 716 C CA . VAL A 1 91 ? 1.87 -25.016 -10.102 1 93.25 91 VAL A CA 1
ATOM 717 C C . VAL A 1 91 ? 3.041 -25.688 -10.812 1 93.25 91 VAL A C 1
ATOM 719 O O . VAL A 1 91 ? 2.855 -26.359 -11.836 1 93.25 91 VAL A O 1
ATOM 722 N N . TYR A 1 92 ? 4.195 -25.453 -10.234 1 89.38 92 TYR A N 1
ATOM 723 C CA . TYR A 1 92 ? 5.414 -26 -10.828 1 89.38 92 TYR A CA 1
ATOM 724 C C . TYR A 1 92 ? 6.176 -26.859 -9.836 1 89.38 92 TYR A C 1
ATOM 726 O O . TYR A 1 92 ? 6.027 -26.688 -8.617 1 89.38 92 TYR A O 1
ATOM 734 N N . LYS A 1 93 ? 6.93 -27.719 -10.398 1 87.25 93 LYS A N 1
ATOM 735 C CA . LYS A 1 93 ? 8.109 -28.234 -9.711 1 87.25 93 LYS A CA 1
ATOM 736 C C . LYS A 1 93 ? 9.383 -27.578 -10.227 1 87.25 93 LYS A C 1
ATOM 738 O O . LYS A 1 93 ? 9.641 -27.562 -11.438 1 87.25 93 LYS A O 1
ATOM 743 N N . LYS A 1 94 ? 10.031 -26.906 -9.273 1 82.5 94 LYS A N 1
ATOM 744 C CA . LYS A 1 94 ? 11.227 -26.203 -9.75 1 82.5 94 LYS A CA 1
ATOM 745 C C . LYS A 1 94 ? 12.25 -26.047 -8.633 1 82.5 94 LYS A C 1
ATOM 747 O O . LYS A 1 94 ? 11.883 -25.875 -7.465 1 82.5 94 LYS A O 1
ATOM 752 N N . ARG A 1 95 ? 13.508 -26.25 -9.062 1 73.5 95 ARG A N 1
ATOM 753 C CA . ARG A 1 95 ? 14.609 -25.953 -8.148 1 73.5 95 ARG A CA 1
ATOM 754 C C . ARG A 1 95 ? 15.109 -24.531 -8.32 1 73.5 95 ARG A C 1
ATOM 756 O O . ARG A 1 95 ? 15.406 -23.844 -7.344 1 73.5 95 ARG A O 1
ATOM 763 N N . THR A 1 96 ? 15.25 -24.219 -9.641 1 71.19 96 THR A N 1
ATOM 764 C CA . THR A 1 96 ? 15.633 -22.859 -10 1 71.19 96 THR A CA 1
ATOM 765 C C . THR A 1 96 ? 14.594 -22.234 -10.93 1 71.19 96 THR A C 1
ATOM 767 O O . THR A 1 96 ? 13.695 -22.922 -11.414 1 71.19 96 THR A O 1
ATOM 770 N N . GLU A 1 97 ? 14.703 -20.984 -11.094 1 71.31 97 GLU A N 1
ATOM 771 C CA . GLU A 1 97 ? 13.773 -20.281 -11.969 1 71.31 97 GLU A CA 1
ATOM 772 C C . GLU A 1 97 ? 14.039 -20.609 -13.438 1 71.31 97 GLU A C 1
ATOM 774 O O . GLU A 1 97 ? 13.188 -20.375 -14.297 1 71.31 97 GLU A O 1
ATOM 779 N N . SER A 1 98 ? 15.125 -21.203 -13.688 1 69.81 98 SER A N 1
ATOM 780 C CA . SER A 1 98 ? 15.516 -21.453 -15.07 1 69.81 98 SER A CA 1
ATOM 781 C C . SER A 1 98 ? 14.891 -22.75 -15.602 1 69.81 98 SER A C 1
ATOM 783 O O . SER A 1 98 ? 14.773 -22.938 -16.812 1 69.81 98 SER A O 1
ATOM 785 N N . CYS A 1 99 ? 14.5 -23.625 -14.703 1 75.44 99 CYS A N 1
ATOM 786 C CA . CYS A 1 99 ? 13.883 -24.875 -15.141 1 75.44 99 CYS A CA 1
ATOM 787 C C . CYS A 1 99 ? 12.688 -25.219 -14.266 1 75.44 99 CYS A C 1
ATOM 789 O O . CYS A 1 99 ? 12.844 -25.625 -13.109 1 75.44 99 CYS A O 1
ATOM 791 N N . LYS A 1 100 ? 11.539 -25.062 -14.867 1 84.94 100 LYS A N 1
ATOM 792 C CA . LYS A 1 100 ? 10.297 -25.359 -14.148 1 84.94 100 LYS A CA 1
ATOM 793 C C . LYS A 1 100 ? 9.438 -26.344 -14.922 1 84.94 100 LYS A C 1
ATOM 795 O O . LYS A 1 100 ? 9.352 -26.281 -16.156 1 84.94 100 LYS A O 1
ATOM 800 N N . PHE A 1 101 ? 8.938 -27.297 -14.211 1 86.69 101 PHE A N 1
ATOM 801 C CA . PHE A 1 101 ? 8.016 -28.266 -14.781 1 86.69 101 PHE A CA 1
ATOM 802 C C . PHE A 1 101 ? 6.586 -28 -14.336 1 86.69 101 PHE A C 1
ATOM 804 O O . PHE A 1 101 ? 6.281 -28.016 -13.141 1 86.69 101 PHE A O 1
ATOM 811 N N . LEU A 1 102 ? 5.766 -27.812 -15.312 1 90.12 102 LEU A N 1
ATOM 812 C CA . LEU A 1 102 ? 4.375 -27.484 -15.016 1 90.12 102 LEU A CA 1
ATOM 813 C C . LEU A 1 102 ? 3.609 -28.719 -14.555 1 90.12 102 LEU A C 1
ATOM 815 O O . LEU A 1 102 ? 3.574 -29.719 -15.266 1 90.12 102 LEU A O 1
ATOM 819 N N . LEU A 1 103 ? 3.072 -28.641 -13.383 1 91.12 103 LEU A N 1
ATOM 820 C CA . LEU A 1 103 ? 2.199 -29.703 -12.891 1 91.12 103 LEU A CA 1
ATOM 821 C C . LEU A 1 103 ? 0.75 -29.438 -13.281 1 91.12 103 LEU A C 1
ATOM 823 O O . LEU A 1 103 ? -0.023 -30.375 -13.484 1 91.12 103 LEU A O 1
ATOM 827 N N . GLY A 1 104 ? 0.412 -28.203 -13.289 1 93.5 104 GLY A N 1
ATOM 828 C CA . GLY A 1 104 ? -0.935 -27.812 -13.672 1 93.5 104 GLY A CA 1
ATOM 829 C C . GLY A 1 104 ? -1.168 -26.312 -13.57 1 93.5 104 GLY A C 1
ATOM 830 O O . GLY A 1 104 ? -0.391 -25.594 -12.93 1 93.5 104 GLY A O 1
ATOM 831 N N . LEU A 1 105 ? -2.156 -25.875 -14.273 1 95.38 105 LEU A N 1
ATOM 832 C CA . LEU A 1 105 ? -2.523 -24.469 -14.211 1 95.38 105 LEU A CA 1
ATOM 833 C C . LEU A 1 105 ? -4.039 -24.297 -14.148 1 95.38 105 LEU A C 1
ATOM 835 O O . LEU A 1 105 ? -4.781 -25.219 -14.492 1 95.38 105 LEU A O 1
ATOM 839 N N . THR A 1 106 ? -4.492 -23.266 -13.625 1 97.12 106 THR A N 1
ATOM 840 C CA . THR A 1 106 ? -5.898 -22.891 -13.555 1 97.12 106 THR A CA 1
ATOM 841 C C . THR A 1 106 ? -6.055 -21.375 -13.5 1 97.12 106 THR A C 1
ATOM 843 O O . THR A 1 106 ? -5.062 -20.641 -13.43 1 97.12 106 THR A O 1
ATOM 846 N N . GLU A 1 107 ? -7.242 -20.922 -13.68 1 96.44 107 GLU A N 1
ATOM 847 C CA . GLU A 1 107 ? -7.555 -19.5 -13.664 1 96.44 107 GLU A CA 1
ATOM 848 C C . GLU A 1 107 ? -8.75 -19.203 -12.758 1 96.44 107 GLU A C 1
ATOM 850 O O . GLU A 1 107 ? -9.625 -20.047 -12.594 1 96.44 107 GLU A O 1
ATOM 855 N N . LEU A 1 108 ? -8.695 -18.062 -12.211 1 97.5 108 LEU A N 1
ATOM 856 C CA . LEU A 1 108 ? -9.781 -17.594 -11.367 1 97.5 108 LEU A CA 1
ATOM 857 C C . LEU A 1 108 ? -10.234 -16.203 -11.789 1 97.5 108 LEU A C 1
ATOM 859 O O . LEU A 1 108 ? -9.453 -15.25 -11.75 1 97.5 108 LEU A O 1
ATOM 863 N N . PRO A 1 109 ? -11.523 -16.031 -12.234 1 97.5 109 PRO A N 1
ATOM 864 C CA . PRO A 1 109 ? -12.023 -14.688 -12.477 1 97.5 109 PRO A CA 1
ATOM 865 C C . PRO A 1 109 ? -11.984 -13.805 -11.234 1 97.5 109 PRO A C 1
ATOM 867 O O . PRO A 1 109 ? -12.445 -14.219 -10.164 1 97.5 109 PRO A O 1
ATOM 870 N N . MET A 1 110 ? -11.516 -12.586 -11.391 1 97.81 110 MET A N 1
ATOM 871 C CA . MET A 1 110 ? -11.273 -11.766 -10.211 1 97.81 110 MET A CA 1
ATOM 872 C C . MET A 1 110 ? -12.281 -10.625 -10.125 1 97.81 110 MET A C 1
ATOM 874 O O . MET A 1 110 ? -12.531 -10.086 -9.039 1 97.81 110 MET A O 1
ATOM 878 N N . LYS A 1 111 ? -12.906 -10.188 -11.156 1 98.19 111 LYS A N 1
ATOM 879 C CA . LYS A 1 111 ? -13.766 -9.008 -11.188 1 98.19 111 LYS A CA 1
ATOM 880 C C . LYS A 1 111 ? -14.875 -9.109 -10.148 1 98.19 111 LYS A C 1
ATOM 882 O O . LYS A 1 111 ? -15.141 -8.156 -9.414 1 98.19 111 LYS A O 1
ATOM 887 N N . PRO A 1 112 ? -15.578 -10.297 -10.078 1 98.06 112 PRO A N 1
ATOM 888 C CA . PRO A 1 112 ? -16.656 -10.359 -9.094 1 98.06 112 PRO A CA 1
ATOM 889 C C . PRO A 1 112 ? -16.188 -10.078 -7.672 1 98.06 112 PRO A C 1
ATOM 891 O O . PRO A 1 112 ? -16.906 -9.469 -6.887 1 98.06 112 PRO A O 1
ATOM 894 N N . ILE A 1 113 ? -15.039 -10.547 -7.332 1 98.06 113 ILE A N 1
ATOM 895 C CA . ILE A 1 113 ? -14.508 -10.336 -5.988 1 98.06 113 ILE A CA 1
ATOM 896 C C . ILE A 1 113 ? -14.195 -8.859 -5.785 1 98.06 113 ILE A C 1
ATOM 898 O O . ILE A 1 113 ? -14.562 -8.273 -4.762 1 98.06 113 ILE A O 1
ATOM 902 N N . PHE A 1 114 ? -13.539 -8.219 -6.758 1 98 114 PHE A N 1
ATOM 903 C CA . PHE A 1 114 ? -13.234 -6.789 -6.703 1 98 114 PHE A CA 1
ATOM 904 C C . PHE A 1 114 ? -14.523 -5.973 -6.602 1 98 114 PHE A C 1
ATOM 906 O O . PHE A 1 114 ? -14.586 -5.008 -5.836 1 98 114 PHE A O 1
ATOM 913 N N . ASP A 1 115 ? -15.477 -6.379 -7.348 1 97.81 115 ASP A N 1
ATOM 914 C CA . ASP A 1 115 ? -16.734 -5.656 -7.336 1 97.81 115 ASP A CA 1
ATOM 915 C C . ASP A 1 115 ? -17.391 -5.703 -5.953 1 97.81 115 ASP A C 1
ATOM 917 O O . ASP A 1 115 ? -17.891 -4.691 -5.465 1 97.81 115 ASP A O 1
ATOM 921 N N . ARG A 1 116 ? -17.359 -6.805 -5.355 1 98.06 116 ARG A N 1
ATOM 922 C CA . ARG A 1 116 ? -18.016 -6.965 -4.062 1 98.06 116 ARG A CA 1
ATOM 923 C C . ARG A 1 116 ? -17.312 -6.156 -2.982 1 98.06 116 ARG A C 1
ATOM 925 O O . ARG A 1 116 ? -17.953 -5.441 -2.213 1 98.06 116 ARG A O 1
ATOM 932 N N . VAL A 1 117 ? -15.953 -6.207 -2.957 1 97.81 117 VAL A N 1
ATOM 933 C CA . VAL A 1 117 ? -15.242 -5.488 -1.909 1 97.81 117 VAL A CA 1
ATOM 934 C C . VAL A 1 117 ? -15.367 -3.982 -2.139 1 97.81 117 VAL A C 1
ATOM 936 O O . VAL A 1 117 ? -15.445 -3.207 -1.183 1 97.81 117 VAL A O 1
ATOM 939 N N . LYS A 1 118 ? -15.352 -3.557 -3.371 1 96.69 118 LYS A N 1
ATOM 940 C CA . LYS A 1 118 ? -15.5 -2.139 -3.686 1 96.69 118 LYS A CA 1
ATOM 941 C C . LYS A 1 118 ? -16.906 -1.64 -3.328 1 96.69 118 LYS A C 1
ATOM 943 O O . LYS A 1 118 ? -17.047 -0.542 -2.789 1 96.69 118 LYS A O 1
ATOM 948 N N . LYS A 1 119 ? -17.875 -2.434 -3.699 1 96.62 119 LYS A N 1
ATOM 949 C CA . LYS A 1 119 ? -19.25 -2.078 -3.354 1 96.62 119 LYS A CA 1
ATOM 950 C C . LYS A 1 119 ? -19.422 -1.932 -1.845 1 96.62 119 LYS A C 1
ATOM 952 O O . LYS A 1 119 ? -20.047 -0.984 -1.374 1 96.62 119 LYS A O 1
ATOM 957 N N . GLU A 1 120 ? -18.891 -2.875 -1.163 1 97.19 120 GLU A N 1
ATOM 958 C CA . GLU A 1 120 ? -18.953 -2.811 0.294 1 97.19 120 GLU A CA 1
ATOM 959 C C . GLU A 1 120 ? -18.219 -1.578 0.824 1 97.19 120 GLU A C 1
ATOM 961 O O . GLU A 1 120 ? -18.688 -0.929 1.762 1 97.19 120 GLU A O 1
ATOM 966 N N . PHE A 1 121 ? -17.141 -1.212 0.272 1 96.12 121 PHE A N 1
ATOM 967 C CA . PHE A 1 121 ? -16.375 -0.034 0.677 1 96.12 121 PHE A CA 1
ATOM 968 C C . PHE A 1 121 ? -17.203 1.231 0.499 1 96.12 121 PHE A C 1
ATOM 970 O O . PHE A 1 121 ? -17.266 2.07 1.399 1 96.12 121 PHE A O 1
ATOM 977 N N . ASP A 1 122 ? -17.781 1.347 -0.644 1 94.38 122 ASP A N 1
ATOM 978 C CA . ASP A 1 122 ? -18.594 2.523 -0.937 1 94.38 122 ASP A CA 1
ATOM 979 C C . ASP A 1 122 ? -19.797 2.615 0.007 1 94.38 122 ASP A C 1
ATOM 981 O O . ASP A 1 122 ? -20.203 3.713 0.386 1 94.38 122 ASP A O 1
ATOM 985 N N . SER A 1 123 ? -20.328 1.47 0.34 1 95.38 123 SER A N 1
ATOM 986 C CA . SER A 1 123 ? -21.484 1.442 1.238 1 95.38 123 SER A CA 1
ATOM 987 C C . SER A 1 123 ? -21.078 1.846 2.654 1 95.38 123 SER A C 1
ATOM 989 O O . SER A 1 123 ? -21.859 2.494 3.359 1 95.38 123 SER A O 1
ATOM 991 N N . ARG A 1 124 ? -19.891 1.508 3.035 1 93.81 124 ARG A N 1
ATOM 992 C CA . ARG A 1 124 ? -19.422 1.763 4.398 1 93.81 124 ARG A CA 1
ATOM 993 C C . ARG A 1 124 ? -18.859 3.17 4.527 1 93.81 124 ARG A C 1
ATOM 995 O O . ARG A 1 124 ? -18.875 3.754 5.609 1 93.81 124 ARG A O 1
ATOM 1002 N N . ASN A 1 125 ? -18.25 3.623 3.482 1 91.5 125 ASN A N 1
ATOM 1003 C CA . ASN A 1 125 ? -17.609 4.93 3.486 1 91.5 125 ASN A CA 1
ATOM 1004 C C . ASN A 1 125 ? -18.391 5.941 2.65 1 91.5 125 ASN A C 1
ATOM 1006 O O . ASN A 1 125 ? -17.891 6.43 1.634 1 91.5 125 ASN A O 1
ATOM 1010 N N . ILE A 1 126 ? -19.453 6.336 3.186 1 90.56 126 ILE A N 1
ATOM 1011 C CA . ILE A 1 126 ? -20.359 7.203 2.441 1 90.56 126 ILE A CA 1
ATOM 1012 C C . ILE A 1 126 ? -19.734 8.586 2.271 1 90.56 126 ILE A C 1
ATOM 1014 O O . ILE A 1 126 ? -19.156 9.133 3.215 1 90.56 126 ILE A O 1
ATOM 1018 N N . ASN A 1 127 ? -19.734 9.156 1.098 1 87.62 127 ASN A N 1
ATOM 1019 C CA . ASN A 1 127 ? -19.297 10.5 0.749 1 87.62 127 ASN A CA 1
ATOM 1020 C C . ASN A 1 127 ? -17.812 10.711 1.062 1 87.62 127 ASN A C 1
ATOM 1022 O O . ASN A 1 127 ? -17.406 11.805 1.445 1 87.62 127 ASN A O 1
ATOM 1026 N N . TRP A 1 128 ? -17.109 9.609 1.023 1 88.69 128 TRP A N 1
ATOM 1027 C CA . TRP A 1 128 ? -15.703 9.727 1.405 1 88.69 128 TRP A CA 1
ATOM 1028 C C . TRP A 1 128 ? -14.969 10.695 0.485 1 88.69 128 TRP A C 1
ATOM 1030 O O . TRP A 1 128 ? -14.164 11.508 0.946 1 88.69 128 TRP A O 1
ATOM 1040 N N . GLU A 1 129 ? -15.25 10.672 -0.804 1 88.25 129 GLU A N 1
ATOM 1041 C CA . GLU A 1 129 ? -14.562 11.539 -1.755 1 88.25 129 GLU A CA 1
ATOM 1042 C C . GLU A 1 129 ? -14.883 13.008 -1.491 1 88.25 129 GLU A C 1
ATOM 1044 O O . GLU A 1 129 ? -13.992 13.859 -1.514 1 88.25 129 GLU A O 1
ATOM 1049 N N . ASN A 1 130 ? -16.094 13.266 -1.282 1 88.38 130 ASN A N 1
ATOM 1050 C CA . ASN A 1 130 ? -16.516 14.625 -0.968 1 88.38 130 ASN A CA 1
ATOM 1051 C C . ASN A 1 130 ? -15.875 15.133 0.32 1 88.38 130 ASN A C 1
ATOM 1053 O O . ASN A 1 130 ? -15.531 16.312 0.423 1 88.38 130 ASN A O 1
ATOM 1057 N N . ASN A 1 131 ? -15.789 14.281 1.228 1 88.12 131 ASN A N 1
ATOM 1058 C CA . ASN A 1 131 ? -15.156 14.648 2.486 1 88.12 131 ASN A CA 1
ATOM 1059 C C . ASN A 1 131 ? -13.703 15.062 2.279 1 88.12 131 ASN A C 1
ATOM 1061 O O . ASN A 1 131 ? -13.242 16.047 2.857 1 88.12 131 ASN A O 1
ATOM 1065 N N . VAL A 1 132 ? -13.055 14.305 1.458 1 89.5 132 VA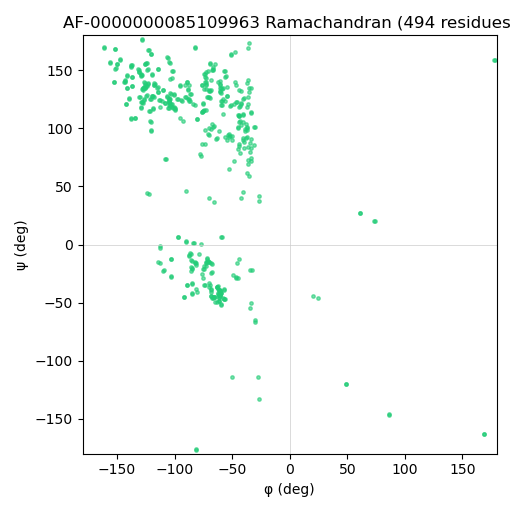L A N 1
ATOM 1066 C CA . VAL A 1 132 ? -11.656 14.617 1.164 1 89.5 132 VAL A CA 1
ATOM 1067 C C . VAL A 1 132 ? -11.57 15.961 0.451 1 89.5 132 VAL A C 1
ATOM 1069 O O . VAL A 1 132 ? -10.781 16.828 0.841 1 89.5 132 VAL A O 1
ATOM 1072 N N . GLU A 1 133 ? -12.32 16.172 -0.537 1 88.75 133 GLU A N 1
ATOM 1073 C CA . GLU A 1 133 ? -12.297 17.391 -1.33 1 88.75 133 GLU A CA 1
ATOM 1074 C C . GLU A 1 133 ? -12.656 18.609 -0.478 1 88.75 133 GLU A C 1
ATOM 1076 O O . GLU A 1 133 ? -12.039 19.672 -0.607 1 88.75 133 GLU A O 1
ATOM 1081 N N . ASN A 1 134 ? -13.633 18.438 0.298 1 88.31 134 ASN A N 1
ATOM 1082 C CA . ASN A 1 134 ? -14.055 19.516 1.185 1 88.31 134 ASN A CA 1
ATOM 1083 C C . ASN A 1 134 ? -12.938 19.922 2.146 1 88.31 134 ASN A C 1
ATOM 1085 O O . ASN A 1 134 ? -12.711 21.109 2.385 1 88.31 134 ASN A O 1
ATOM 1089 N N . HIS A 1 135 ? -12.305 18.984 2.688 1 89.56 135 HIS A N 1
ATOM 1090 C CA . HIS A 1 135 ? -11.195 19.266 3.588 1 89.56 135 HIS A CA 1
ATOM 1091 C C . HIS A 1 135 ? -10.078 20.016 2.869 1 89.56 135 HIS A C 1
ATOM 1093 O O . HIS A 1 135 ? -9.555 21 3.391 1 89.56 135 HIS A O 1
ATOM 1099 N N . LEU A 1 136 ? -9.766 19.547 1.718 1 90 136 LEU A N 1
ATOM 1100 C CA . LEU A 1 136 ? -8.664 20.141 0.967 1 90 136 LEU A CA 1
ATOM 1101 C C . LEU A 1 136 ? -8.969 21.594 0.606 1 90 136 LEU A C 1
ATOM 1103 O O . LEU A 1 136 ? -8.07 22.438 0.602 1 90 136 LEU A O 1
ATOM 1107 N N . SER A 1 137 ? -10.164 21.812 0.328 1 88.38 137 SER A N 1
ATOM 1108 C CA . SER A 1 137 ? -10.555 23.156 -0.083 1 88.38 137 SER A CA 1
ATOM 1109 C C . SER A 1 137 ? -10.555 24.125 1.1 1 88.38 137 SER A C 1
ATOM 1111 O O . SER A 1 137 ? -10.492 25.344 0.915 1 88.38 137 SER A O 1
ATOM 1113 N N . ARG A 1 138 ? -10.516 23.625 2.287 1 85.25 138 ARG A N 1
ATOM 1114 C CA . ARG A 1 138 ? -10.695 24.484 3.453 1 85.25 138 ARG A CA 1
ATOM 1115 C C . ARG A 1 138 ? -9.414 24.578 4.27 1 85.25 138 ARG A C 1
ATOM 1117 O O . ARG A 1 138 ? -9.375 25.219 5.316 1 85.25 138 ARG A O 1
ATOM 1124 N N . ILE A 1 139 ? -8.445 23.891 3.877 1 87 139 ILE A N 1
ATOM 1125 C CA . ILE A 1 139 ? -7.191 23.953 4.617 1 87 139 ILE A CA 1
ATOM 1126 C C . ILE A 1 139 ? -6.664 25.391 4.617 1 87 139 ILE A C 1
ATOM 1128 O O . ILE A 1 139 ? -6.633 26.047 3.574 1 87 139 ILE A O 1
ATOM 1132 N N . PRO A 1 140 ? -6.324 25.828 5.812 1 87.06 140 PRO A N 1
ATOM 1133 C CA . PRO A 1 140 ? -5.781 27.188 5.875 1 87.06 140 PRO A CA 1
ATOM 1134 C C . PRO A 1 140 ? -4.504 27.359 5.055 1 87.06 140 PRO A C 1
ATOM 1136 O O . PRO A 1 140 ? -3.664 26.453 5.027 1 87.06 140 PRO A O 1
ATOM 1139 N N . LYS A 1 141 ? -4.441 28.453 4.359 1 85.81 141 LYS A N 1
ATOM 1140 C CA . LYS A 1 141 ? -3.264 28.797 3.57 1 85.81 141 LYS A CA 1
ATOM 1141 C C . LYS A 1 141 ? -2.703 30.156 3.986 1 85.81 141 LYS A C 1
ATOM 1143 O O . LYS A 1 141 ? -3.414 30.969 4.574 1 85.81 141 LYS A O 1
ATOM 1148 N N . LEU A 1 142 ? -1.396 30.25 3.803 1 83 142 LEU A N 1
ATOM 1149 C CA . LEU A 1 142 ? -0.763 31.531 4.121 1 83 142 LEU A CA 1
ATOM 1150 C C . LEU A 1 142 ? -1.36 32.656 3.283 1 83 142 LEU A C 1
ATOM 1152 O O . LEU A 1 142 ? -1.521 32.5 2.068 1 83 142 LEU A O 1
ATOM 1156 N N . ARG A 1 143 ? -1.878 33.562 4.07 1 77 143 ARG A N 1
ATOM 1157 C CA . ARG A 1 143 ? -2.408 34.75 3.408 1 77 143 ARG A CA 1
ATOM 1158 C C . ARG A 1 143 ? -1.471 35.938 3.584 1 77 143 ARG A C 1
ATOM 1160 O O . ARG A 1 143 ? -0.497 35.844 4.336 1 77 143 ARG A O 1
ATOM 1167 N N . GLY A 1 144 ? -1.467 36.906 2.795 1 68.56 144 GLY A N 1
ATOM 1168 C CA . GLY A 1 144 ? -0.694 38.156 2.947 1 68.56 144 GLY A CA 1
ATOM 1169 C C . GLY A 1 144 ? -0.873 38.812 4.305 1 68.56 144 GLY A C 1
ATOM 1170 O O . GLY A 1 144 ? -1.59 38.281 5.16 1 68.56 144 GLY A O 1
ATOM 1171 N N . PRO A 1 145 ? 0.055 39.781 4.73 1 69.44 145 PRO A N 1
ATOM 1172 C CA . PRO A 1 145 ? 0.014 40.531 5.996 1 69.44 145 PRO A CA 1
ATOM 1173 C C . PRO A 1 145 ? -1.388 41 6.344 1 69.44 145 PRO A C 1
ATOM 1175 O O . PRO A 1 145 ? -2.143 41.406 5.457 1 69.44 145 PRO A O 1
ATOM 1178 N N . CYS A 1 146 ? -1.697 40.5 7.496 1 71.25 146 CYS A N 1
ATOM 1179 C CA . CYS A 1 146 ? -3.037 40.906 7.914 1 71.25 146 CYS A CA 1
ATOM 1180 C C . CYS A 1 146 ? -2.992 42.188 8.734 1 71.25 146 CYS A C 1
ATOM 1182 O O . CYS A 1 146 ? -1.969 42.5 9.344 1 71.25 146 CYS A O 1
ATOM 1184 N N . LYS A 1 147 ? -3.941 43.156 8.492 1 62.94 147 LYS A N 1
ATOM 1185 C CA . LYS A 1 147 ? -4.039 44.312 9.336 1 62.94 147 LYS A CA 1
ATOM 1186 C C . LYS A 1 147 ? -4.316 43.938 10.789 1 62.94 147 LYS A C 1
ATOM 1188 O O . LYS A 1 147 ? -3.789 44.562 11.711 1 62.94 147 LYS A O 1
ATOM 1193 N N . LYS A 1 148 ? -5.297 43.156 11.117 1 57.66 148 LYS A N 1
ATOM 1194 C CA . LYS A 1 148 ? -5.613 42.75 12.484 1 57.66 148 LYS A CA 1
ATOM 1195 C C . LYS A 1 148 ? -5.324 41.281 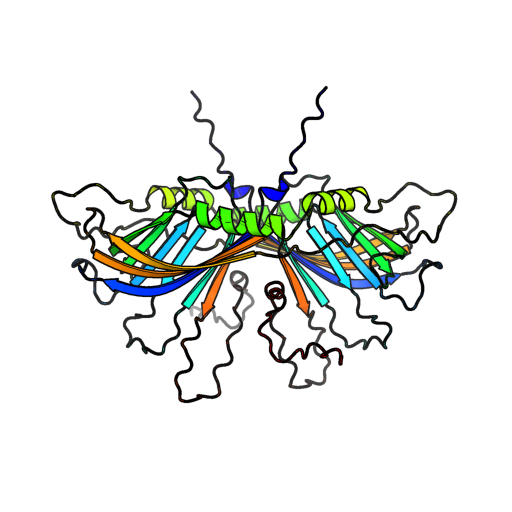12.695 1 57.66 148 LYS A C 1
ATOM 1197 O O . LYS A 1 148 ? -5.523 40.469 11.797 1 57.66 148 LYS A O 1
ATOM 1202 N N . ALA A 1 149 ? -4.449 41.125 13.727 1 52.09 149 ALA A N 1
ATOM 1203 C CA . ALA A 1 149 ? -4.055 39.781 14.125 1 52.09 149 ALA A CA 1
ATOM 1204 C C . ALA A 1 149 ? -5.27 38.875 14.266 1 52.09 149 ALA A C 1
ATOM 1206 O O . ALA A 1 149 ? -6.391 39.344 14.461 1 52.09 149 ALA A O 1
ATOM 1207 N N . SER A 1 150 ? -5.148 37.531 14.336 1 52.44 150 SER A N 1
ATOM 1208 C CA . SER A 1 150 ? -5.965 36.312 14.242 1 52.44 150 SER A CA 1
ATOM 1209 C C . SER A 1 150 ? -7.035 36.281 15.32 1 52.44 150 SER A C 1
ATOM 1211 O O . SER A 1 150 ? -6.75 36.562 16.5 1 52.44 150 SER A O 1
ATOM 1213 N N . ASP A 1 151 ? -8.266 36.688 14.961 1 52.88 151 ASP A N 1
ATOM 1214 C CA . ASP A 1 151 ? -9.445 36.312 15.719 1 52.88 151 ASP A CA 1
ATOM 1215 C C . ASP A 1 151 ? -9.383 34.812 16.125 1 52.88 151 ASP A C 1
ATOM 1217 O O . ASP A 1 151 ? -8.844 34 15.383 1 52.88 151 ASP A O 1
ATOM 1221 N N . CYS A 1 152 ? -9.43 34.625 17.422 1 60.22 152 CYS A N 1
ATOM 1222 C CA . CYS A 1 152 ? -9.594 33.312 18.078 1 60.22 152 CYS A CA 1
ATOM 1223 C C . CYS A 1 152 ? -10.602 32.469 17.344 1 60.22 152 CYS A C 1
ATOM 1225 O O . CYS A 1 152 ? -11.766 32.375 17.75 1 60.22 152 CYS A O 1
ATOM 1227 N N . VAL A 1 153 ? -10.469 32.469 16.062 1 57.62 153 VAL A N 1
ATOM 1228 C CA . VAL A 1 153 ? -11.453 31.703 15.289 1 57.62 153 VAL A CA 1
ATOM 1229 C C . VAL A 1 153 ? -11.188 30.203 15.438 1 57.62 153 VAL A C 1
ATOM 1231 O O . VAL A 1 153 ? -10.062 29.75 15.258 1 57.62 153 VAL A O 1
ATOM 1234 N N . CYS A 1 154 ? -12.023 29.656 16.391 1 62.19 154 CYS A N 1
ATOM 1235 C CA . CYS A 1 154 ? -12.094 28.203 16.312 1 62.19 154 CYS A CA 1
ATOM 1236 C C . CYS A 1 154 ? -12.383 27.75 14.891 1 62.19 154 CYS A C 1
ATOM 1238 O O . CYS A 1 154 ? -13.359 28.188 14.281 1 62.19 154 CYS A O 1
ATOM 1240 N N . TYR A 1 155 ? -11.406 27.5 14.25 1 54.44 155 TYR A N 1
ATOM 1241 C CA . TYR A 1 155 ? -11.664 26.922 12.938 1 54.44 155 TYR A CA 1
ATOM 1242 C C . TYR A 1 155 ? -12.586 25.703 13.047 1 54.44 155 TYR A C 1
ATOM 1244 O O . TYR A 1 155 ? -12.305 24.766 13.812 1 54.44 155 TYR A O 1
ATOM 1252 N N . GLU A 1 156 ? -13.898 26.109 13.516 1 51.34 156 GLU A N 1
ATOM 1253 C CA . GLU A 1 156 ? -14.961 25.141 13.773 1 51.34 156 GLU A CA 1
ATOM 1254 C C . GLU A 1 156 ? -14.797 23.906 12.898 1 51.34 156 GLU A C 1
ATOM 1256 O O . GLU A 1 156 ? -14.562 22.812 13.406 1 51.34 156 GLU A O 1
ATOM 1261 N N . ARG A 1 157 ? -15.945 23.828 11.938 1 48.06 157 ARG A N 1
ATOM 1262 C CA . ARG A 1 157 ? -16.891 22.766 11.672 1 48.06 157 ARG A CA 1
ATOM 1263 C C . ARG A 1 157 ? -16.281 21.688 10.773 1 48.06 157 ARG A C 1
ATOM 1265 O O . ARG A 1 157 ? -17 20.844 10.227 1 48.06 157 ARG A O 1
ATOM 1272 N N . ASN A 1 158 ? -15.148 21.984 10.305 1 48.81 158 ASN A N 1
ATOM 1273 C CA . ASN A 1 158 ? -15.055 20.953 9.297 1 48.81 158 ASN A CA 1
ATOM 1274 C C . ASN A 1 158 ? -15.102 19.547 9.922 1 48.81 158 ASN A C 1
ATOM 1276 O O . ASN A 1 158 ? -14.633 19.359 11.039 1 48.81 158 ASN A O 1
ATOM 1280 N N . ARG A 1 159 ? -15.93 18.734 9.328 1 56.97 159 ARG A N 1
ATOM 1281 C CA . ARG A 1 159 ? -16.094 17.297 9.477 1 56.97 159 ARG A CA 1
ATOM 1282 C C . ARG A 1 159 ? -14.734 16.609 9.625 1 56.97 159 ARG A C 1
ATOM 1284 O O . ARG A 1 159 ? -13.719 17.109 9.125 1 56.97 159 ARG A O 1
ATOM 1291 N N . GLU A 1 160 ? -14.547 15.852 10.625 1 68.81 160 GLU A N 1
ATOM 1292 C CA . GLU A 1 160 ? -13.43 14.984 10.977 1 68.81 160 GLU A CA 1
ATOM 1293 C C . GLU A 1 160 ? -12.836 14.312 9.75 1 68.81 160 GLU A C 1
ATOM 1295 O O . GLU A 1 160 ? -13.555 13.648 8.992 1 68.81 160 GLU A O 1
ATOM 1300 N N . ARG A 1 161 ? -11.695 14.953 9.367 1 85.25 161 ARG A N 1
ATOM 1301 C CA . ARG A 1 161 ? -10.969 14.258 8.305 1 85.25 161 ARG A CA 1
ATOM 1302 C C . ARG A 1 161 ? -10.352 12.969 8.82 1 85.25 161 ARG A C 1
ATOM 1304 O O . ARG A 1 161 ? -9.648 12.969 9.836 1 85.25 161 ARG A O 1
ATOM 1311 N N . ARG A 1 162 ? -10.695 11.992 8.102 1 87.81 162 ARG A N 1
ATOM 1312 C CA . ARG A 1 162 ? -10.133 10.695 8.477 1 87.81 162 ARG A CA 1
ATOM 1313 C C . ARG A 1 162 ? -8.797 10.461 7.785 1 87.81 162 ARG A C 1
ATOM 1315 O O . ARG A 1 162 ? -8.625 10.805 6.613 1 87.81 162 ARG A O 1
ATOM 1322 N N . GLU A 1 163 ? -7.941 9.891 8.625 1 91.5 163 GLU A N 1
ATOM 1323 C CA . GLU A 1 163 ? -6.652 9.508 8.047 1 91.5 163 GLU A CA 1
ATOM 1324 C C . GLU A 1 163 ? -6.809 8.359 7.059 1 91.5 163 GLU A C 1
ATOM 1326 O O . GLU A 1 163 ? -6.102 8.297 6.051 1 91.5 163 GLU A O 1
ATOM 1331 N N . GLN A 1 164 ? -7.66 7.449 7.418 1 92.38 164 GLN A N 1
ATOM 1332 C CA . GLN A 1 164 ? -7.934 6.27 6.602 1 92.38 164 GLN A CA 1
ATOM 1333 C C . GLN A 1 164 ? -9.406 5.867 6.688 1 92.38 164 GLN A C 1
ATOM 1335 O O . GLN A 1 164 ? -10.016 5.953 7.758 1 92.38 164 GLN A O 1
ATOM 1340 N N . TRP A 1 165 ? -9.883 5.496 5.582 1 90.88 165 TRP A N 1
ATOM 1341 C CA . TRP A 1 165 ? -11.266 5.027 5.535 1 90.88 165 TRP A CA 1
ATOM 1342 C C . TRP A 1 165 ? -11.352 3.562 5.949 1 90.88 165 TRP A C 1
ATOM 1344 O O . TRP A 1 165 ? -10.336 2.873 6.047 1 90.88 165 TRP A O 1
ATOM 1354 N N . CYS A 1 166 ? -12.586 3.141 6.133 1 93.88 166 CYS A N 1
ATOM 1355 C CA . CYS A 1 166 ? -12.789 1.78 6.617 1 93.88 166 CYS A CA 1
ATOM 1356 C C . CYS A 1 166 ? -12.547 0.764 5.508 1 93.88 166 CYS A C 1
ATOM 1358 O O . CYS A 1 166 ? -13.305 0.708 4.535 1 93.88 166 CYS A O 1
ATOM 1360 N N . PRO A 1 167 ? -11.531 -0.029 5.715 1 94.94 167 PRO A N 1
ATOM 1361 C CA . PRO A 1 167 ? -11.289 -1.051 4.695 1 94.94 167 PRO A CA 1
ATOM 1362 C C . PRO A 1 167 ? -12.367 -2.133 4.68 1 94.94 167 PRO A C 1
ATOM 1364 O O . PRO A 1 167 ? -13.078 -2.314 5.668 1 94.94 167 PRO A O 1
ATOM 1367 N N . THR A 1 168 ? -12.523 -2.773 3.562 1 96.81 168 THR A N 1
ATOM 1368 C CA . THR A 1 168 ? -13.406 -3.92 3.396 1 96.81 168 THR A CA 1
ATOM 1369 C C . THR A 1 168 ? -12.648 -5.113 2.828 1 96.81 168 THR A C 1
ATOM 1371 O O . THR A 1 168 ? -11.594 -4.945 2.211 1 96.81 168 THR A O 1
ATOM 1374 N N . SER A 1 169 ? -13.18 -6.328 3.102 1 97.12 169 SER A N 1
ATOM 1375 C CA . SER A 1 169 ? -12.461 -7.508 2.637 1 97.12 169 SER A CA 1
ATOM 1376 C C . SER A 1 169 ? -13.414 -8.664 2.344 1 97.12 169 SER A C 1
ATOM 1378 O O . SER A 1 169 ? -14.547 -8.672 2.828 1 97.12 169 SER A O 1
ATOM 1380 N N . GLU A 1 170 ? -12.984 -9.469 1.538 1 97.75 170 GLU A N 1
ATOM 1381 C CA . GLU A 1 170 ? -13.625 -10.75 1.268 1 97.75 170 GLU A CA 1
ATOM 1382 C C . GLU A 1 170 ? -12.633 -11.898 1.383 1 97.75 170 GLU A C 1
ATOM 1384 O O . GLU A 1 170 ? -11.57 -11.875 0.76 1 97.75 170 GLU A O 1
ATOM 1389 N N . LEU A 1 171 ? -12.938 -12.82 2.223 1 96.5 171 LEU A N 1
ATOM 1390 C CA . LEU A 1 171 ? -12.18 -14.055 2.389 1 96.5 171 LEU A CA 1
ATOM 1391 C C . LEU A 1 171 ? -12.906 -15.227 1.743 1 96.5 171 LEU A C 1
ATOM 1393 O O . LEU A 1 171 ? -14.094 -15.43 1.979 1 96.5 171 LEU A O 1
ATOM 1397 N N . THR A 1 172 ? -12.211 -15.938 0.977 1 95.94 172 THR A N 1
ATOM 1398 C CA . THR A 1 172 ? -12.828 -17.094 0.331 1 95.94 172 THR A CA 1
ATOM 1399 C C . THR A 1 172 ? -11.844 -18.25 0.236 1 95.94 172 THR A C 1
ATOM 1401 O O . THR A 1 172 ? -10.633 -18.031 0.107 1 95.94 172 THR A O 1
ATOM 1404 N N . LYS A 1 173 ? -12.344 -19.406 0.436 1 95.75 173 LYS A N 1
ATOM 1405 C CA . LYS A 1 173 ? -11.625 -20.641 0.153 1 95.75 173 LYS A CA 1
ATOM 1406 C C . LYS A 1 173 ? -12.148 -21.297 -1.121 1 95.75 173 LYS A C 1
ATOM 1408 O O . LYS A 1 173 ? -13.359 -21.484 -1.277 1 95.75 173 LYS A O 1
ATOM 1413 N N . ARG A 1 174 ? -11.273 -21.578 -2.059 1 96.38 174 ARG A N 1
ATOM 1414 C CA . ARG A 1 174 ? -11.672 -22.109 -3.359 1 96.38 174 ARG A CA 1
ATOM 1415 C C . ARG A 1 174 ? -10.883 -23.375 -3.701 1 96.38 174 ARG A C 1
ATOM 1417 O O . ARG A 1 174 ? -9.672 -23.438 -3.484 1 96.38 174 ARG A O 1
ATOM 1424 N N . MET A 1 175 ? -11.586 -24.312 -4.145 1 97.69 175 MET A N 1
ATOM 1425 C CA . MET A 1 175 ? -10.969 -25.469 -4.809 1 97.69 175 MET A CA 1
ATOM 1426 C C . MET A 1 175 ? -11.023 -25.312 -6.324 1 97.69 175 MET A C 1
ATOM 1428 O O . MET A 1 175 ? -12.109 -25.172 -6.895 1 97.69 175 MET A O 1
ATOM 1432 N N . LEU A 1 176 ? -9.938 -25.406 -6.91 1 98 176 LEU A N 1
ATOM 1433 C CA . LEU A 1 176 ? -9.852 -25.203 -8.352 1 98 176 LEU A CA 1
ATOM 1434 C C . LEU A 1 176 ? -9.203 -26.406 -9.031 1 98 176 LEU A C 1
ATOM 1436 O O . LEU A 1 176 ? -8.203 -26.938 -8.547 1 98 176 LEU A O 1
ATOM 1440 N N . PRO A 1 177 ? -9.758 -26.812 -10.109 1 97.88 177 PRO A N 1
ATOM 1441 C CA . PRO A 1 177 ? -9.102 -27.875 -10.875 1 97.88 177 PRO A CA 1
ATOM 1442 C C . PRO A 1 177 ? -7.855 -27.391 -11.609 1 97.88 177 PRO A C 1
ATOM 1444 O O . PRO A 1 177 ? -7.809 -26.266 -12.086 1 97.88 177 PRO A O 1
ATOM 1447 N N . LEU A 1 178 ? -6.93 -28.281 -11.625 1 96.69 178 LEU A N 1
ATOM 1448 C CA . LEU A 1 178 ? -5.703 -28.031 -12.367 1 96.69 178 LEU A CA 1
ATOM 1449 C C . LEU A 1 178 ? -5.707 -28.781 -13.695 1 96.69 178 LEU A C 1
ATOM 1451 O O . LEU A 1 178 ? -6.148 -29.938 -13.758 1 96.69 178 LEU A O 1
ATOM 1455 N N . PHE A 1 179 ? -5.137 -28.094 -14.695 1 94.06 179 PHE A N 1
ATOM 1456 C CA . PHE A 1 179 ? -5.062 -28.719 -16.016 1 94.06 179 PHE A CA 1
ATOM 1457 C C . PHE A 1 179 ? -3.654 -28.594 -16.594 1 94.06 179 PHE A C 1
ATOM 1459 O O . PHE A 1 179 ? -2.906 -27.688 -16.234 1 94.06 179 PHE A O 1
ATOM 1466 N N . ASN A 1 180 ? -3.305 -29.531 -17.391 1 89.69 180 ASN A N 1
ATOM 1467 C CA . ASN A 1 180 ? -2.111 -29.328 -18.203 1 89.69 180 ASN A CA 1
ATOM 1468 C C . ASN A 1 180 ? -2.412 -28.484 -19.453 1 89.69 180 ASN A C 1
ATOM 1470 O O . ASN A 1 180 ? -3.521 -27.984 -19.609 1 89.69 180 ASN A O 1
ATOM 1474 N N . LEU A 1 181 ? -1.422 -28.297 -20.281 1 86.19 181 LEU A N 1
ATOM 1475 C CA . LEU A 1 181 ? -1.569 -27.438 -21.453 1 86.19 181 LEU A CA 1
ATOM 1476 C C . LEU A 1 181 ? -2.541 -28.047 -22.453 1 86.19 181 LEU A C 1
ATOM 1478 O O . LEU A 1 181 ? -3.055 -27.344 -23.328 1 86.19 181 LEU A O 1
ATOM 1482 N N . CYS A 1 182 ? -2.836 -29.328 -22.328 1 84.25 182 CYS A N 1
ATOM 1483 C CA . CYS A 1 182 ? -3.73 -30.031 -23.25 1 84.25 182 CYS A CA 1
ATOM 1484 C C . CYS A 1 182 ? -5.141 -30.109 -22.672 1 84.25 182 CYS A C 1
ATOM 1486 O O . CYS A 1 182 ? -5.961 -30.891 -23.141 1 84.25 182 CYS A O 1
ATOM 1488 N N . LYS A 1 183 ? -5.41 -29.5 -21.609 1 88.56 183 LYS A N 1
ATOM 1489 C CA . LYS A 1 183 ? -6.723 -29.375 -20.969 1 88.56 183 LYS A CA 1
ATOM 1490 C C . LYS A 1 183 ? -7.141 -30.688 -20.312 1 88.56 183 LYS A C 1
ATOM 1492 O O . LYS A 1 183 ? -8.328 -31 -20.25 1 88.56 183 LYS A O 1
ATOM 1497 N N . MET A 1 184 ? -6.145 -31.484 -20.078 1 89.94 184 MET A N 1
ATOM 1498 C CA . MET A 1 184 ? -6.414 -32.656 -19.234 1 89.94 184 MET A CA 1
ATOM 1499 C C . MET A 1 184 ? -6.227 -32.312 -17.766 1 89.94 184 MET A C 1
ATOM 1501 O O . MET A 1 184 ? -5.219 -31.703 -17.391 1 89.94 184 MET A O 1
ATOM 1505 N N . GLN A 1 185 ? -7.172 -32.719 -17 1 93.25 185 GLN A N 1
ATOM 1506 C CA . GLN A 1 185 ? -7.07 -32.406 -15.578 1 93.25 185 GLN A CA 1
ATOM 1507 C C . GLN A 1 185 ? -5.93 -33.188 -14.93 1 93.25 185 GLN A C 1
ATOM 1509 O O . GLN A 1 185 ? -5.809 -34.406 -15.125 1 93.25 185 GLN A O 1
ATOM 1514 N N . THR A 1 186 ? -5.133 -32.469 -14.172 1 94.94 186 THR A N 1
ATOM 1515 C CA . THR A 1 186 ? -3.969 -33.094 -13.555 1 94.94 186 THR A CA 1
ATOM 1516 C C . THR A 1 186 ? -4.113 -33.156 -12.039 1 94.94 186 THR A C 1
ATOM 1518 O O . THR A 1 186 ? -3.365 -33.844 -11.359 1 94.94 186 THR A O 1
ATOM 1521 N N . GLY A 1 187 ? -5.031 -32.406 -11.477 1 96.81 187 GLY A N 1
ATOM 1522 C CA . GLY A 1 187 ? -5.211 -32.375 -10.031 1 96.81 187 GLY A CA 1
ATOM 1523 C C . GLY A 1 187 ? -6.137 -31.25 -9.578 1 96.81 187 GLY A C 1
ATOM 1524 O O . GLY A 1 187 ? -7.012 -30.828 -10.328 1 96.81 187 GLY A O 1
ATOM 1525 N N . ASN A 1 188 ? -6.02 -30.969 -8.242 1 97.12 188 ASN A N 1
ATOM 1526 C CA . ASN A 1 188 ? -6.789 -29.906 -7.602 1 97.12 188 ASN A CA 1
ATOM 1527 C C . ASN A 1 188 ? -5.938 -29.094 -6.633 1 97.12 188 ASN A C 1
ATOM 1529 O O . ASN A 1 188 ? -5.031 -29.625 -5.996 1 97.12 188 ASN A O 1
ATOM 1533 N N . ILE A 1 189 ? -6.258 -27.859 -6.633 1 96.25 189 ILE A N 1
ATOM 1534 C CA . ILE A 1 189 ? -5.605 -26.984 -5.668 1 96.25 189 ILE A CA 1
ATOM 1535 C C . ILE A 1 189 ? -6.66 -26.297 -4.805 1 96.25 189 ILE A C 1
ATOM 1537 O O . ILE A 1 189 ? -7.719 -25.906 -5.305 1 96.25 189 ILE A O 1
ATOM 1541 N N . VAL A 1 190 ? -6.391 -26.203 -3.533 1 95.44 190 VAL A N 1
ATOM 1542 C CA . VAL A 1 190 ? -7.242 -25.453 -2.613 1 95.44 190 VAL A CA 1
ATOM 154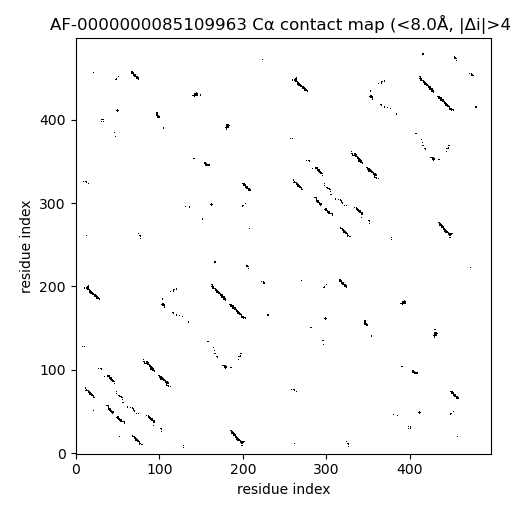3 C C . VAL A 1 190 ? -6.535 -24.172 -2.176 1 95.44 190 VAL A C 1
ATOM 1545 O O . VAL A 1 190 ? -5.457 -24.234 -1.581 1 95.44 190 VAL A O 1
ATOM 1548 N N . LEU A 1 191 ? -7.188 -23.078 -2.447 1 95.62 191 LEU A N 1
ATOM 1549 C CA . LEU A 1 191 ? -6.629 -21.766 -2.117 1 95.62 191 LEU A CA 1
ATOM 1550 C C . LEU A 1 191 ? -7.516 -21.031 -1.115 1 95.62 191 LEU A C 1
ATOM 1552 O O . LEU A 1 191 ? -8.742 -21.078 -1.215 1 95.62 191 LEU A O 1
ATOM 1556 N N . ILE A 1 192 ? -6.852 -20.422 -0.217 1 95.94 192 ILE A N 1
ATOM 1557 C CA . ILE A 1 192 ? -7.504 -19.406 0.613 1 95.94 192 ILE A CA 1
ATOM 1558 C C . ILE A 1 192 ? -7.07 -18.016 0.167 1 95.94 192 ILE A C 1
ATOM 1560 O O . ILE A 1 192 ? -5.879 -17.703 0.134 1 95.94 192 ILE A O 1
ATOM 1564 N N . LEU A 1 193 ? -8.031 -17.266 -0.167 1 97.31 193 LEU A N 1
ATOM 1565 C CA . LEU A 1 193 ? -7.773 -15.938 -0.72 1 97.31 193 LEU A CA 1
ATOM 1566 C C . LEU A 1 193 ? -8.508 -14.867 0.073 1 97.31 193 LEU A C 1
ATOM 1568 O O . LEU A 1 193 ? -9.68 -15.039 0.428 1 97.31 193 LEU A O 1
ATOM 1572 N N . ARG A 1 194 ? -7.855 -13.812 0.333 1 97.75 194 ARG A N 1
ATOM 1573 C CA . ARG A 1 194 ? -8.492 -12.625 0.886 1 97.75 194 ARG A CA 1
ATOM 1574 C C . ARG A 1 194 ? -8.133 -11.383 0.077 1 97.75 194 ARG A C 1
ATOM 1576 O O . ARG A 1 194 ? -6.949 -11.109 -0.156 1 97.75 194 ARG A O 1
ATOM 1583 N N . LEU A 1 195 ? -9.125 -10.734 -0.397 1 98.44 195 LEU A N 1
ATOM 1584 C CA . LEU A 1 195 ? -8.945 -9.438 -1.049 1 98.44 195 LEU A CA 1
ATOM 1585 C C . LEU A 1 195 ? -9.445 -8.312 -0.159 1 98.44 195 LEU A C 1
ATOM 1587 O O . LEU A 1 195 ? -10.586 -8.352 0.323 1 98.44 195 LEU A O 1
ATOM 1591 N N . VAL A 1 196 ? -8.57 -7.34 0.051 1 97.75 196 VAL A N 1
ATOM 1592 C CA . VAL A 1 196 ? -8.906 -6.191 0.89 1 97.75 196 VAL A CA 1
ATOM 1593 C C . VAL A 1 196 ? -8.93 -4.922 0.042 1 97.75 196 VAL A C 1
ATOM 1595 O O . VAL A 1 196 ? -8.023 -4.684 -0.759 1 97.75 196 VAL A O 1
ATOM 1598 N N . CYS A 1 197 ? -9.914 -4.211 0.172 1 97.31 197 CYS A N 1
ATOM 1599 C CA . CYS A 1 197 ? -10.008 -2.863 -0.378 1 97.31 197 CYS A CA 1
ATOM 1600 C C . CYS A 1 197 ? -9.734 -1.816 0.694 1 97.31 197 CYS A C 1
ATOM 1602 O O . CYS A 1 197 ? -10.539 -1.622 1.603 1 97.31 197 CYS A O 1
ATOM 1604 N N . ASN A 1 198 ? -8.648 -1.036 0.527 1 96.19 198 ASN A N 1
ATOM 1605 C CA . ASN A 1 198 ? -8.203 -0.141 1.588 1 96.19 198 ASN A CA 1
ATOM 1606 C C . ASN A 1 198 ? -8.586 1.307 1.301 1 96.19 198 ASN A C 1
ATOM 1608 O O . ASN A 1 198 ? -8.5 2.164 2.182 1 96.19 198 ASN A O 1
ATOM 1612 N N . GLY A 1 199 ? -8.984 1.569 0.13 1 94.44 199 GLY A N 1
ATOM 1613 C CA . GLY A 1 199 ? -9.227 2.955 -0.24 1 94.44 199 GLY A CA 1
ATOM 1614 C C . GLY A 1 199 ? -7.98 3.666 -0.735 1 94.44 199 GLY A C 1
ATOM 1615 O O . GLY A 1 199 ? -7.137 3.059 -1.394 1 94.44 199 GLY A O 1
ATOM 1616 N N . SER A 1 200 ? -7.891 4.906 -0.456 1 92.25 200 SER A N 1
ATOM 1617 C CA . SER A 1 200 ? -6.867 5.738 -1.075 1 92.25 200 SER A CA 1
ATOM 1618 C C . SER A 1 200 ? -5.551 5.656 -0.31 1 92.25 200 SER A C 1
ATOM 1620 O O . SER A 1 200 ? -4.492 6.008 -0.84 1 92.25 200 SER A O 1
ATOM 1622 N N . SER A 1 201 ? -5.629 5.246 0.908 1 93.88 201 SER A N 1
ATOM 1623 C CA . SER A 1 201 ? -4.406 5.195 1.708 1 93.88 201 SER A CA 1
ATOM 1624 C C . SER A 1 201 ? -4.531 4.188 2.846 1 93.88 201 SER A C 1
ATOM 1626 O O . SER A 1 201 ? -5.641 3.83 3.246 1 93.88 201 SER A O 1
ATOM 1628 N N . VAL A 1 202 ? -3.445 3.756 3.27 1 95.31 202 VAL A N 1
ATOM 1629 C CA . VAL A 1 202 ? -3.32 2.947 4.477 1 95.31 202 VAL A CA 1
ATOM 1630 C C . VAL A 1 202 ? -2.395 3.645 5.473 1 95.31 202 VAL A C 1
ATOM 1632 O O . VAL A 1 202 ? -1.252 3.971 5.145 1 95.31 202 VAL A O 1
ATOM 1635 N N . VAL A 1 203 ? -2.926 3.846 6.668 1 95.12 203 VAL A N 1
ATOM 1636 C CA . VAL A 1 203 ? -2.17 4.609 7.652 1 95.12 203 VAL A CA 1
ATOM 1637 C C . VAL A 1 203 ? -1.871 3.732 8.867 1 95.12 203 VAL A C 1
ATOM 1639 O O . VAL A 1 203 ? -2.727 2.961 9.312 1 95.12 203 VAL A O 1
ATOM 1642 N N . SER A 1 204 ? -0.658 3.826 9.352 1 91.25 204 SER A N 1
ATOM 1643 C CA . SER A 1 204 ? -0.258 3.15 10.578 1 91.25 204 SER A CA 1
ATOM 1644 C C . SER A 1 204 ? 0.597 4.059 11.453 1 91.25 204 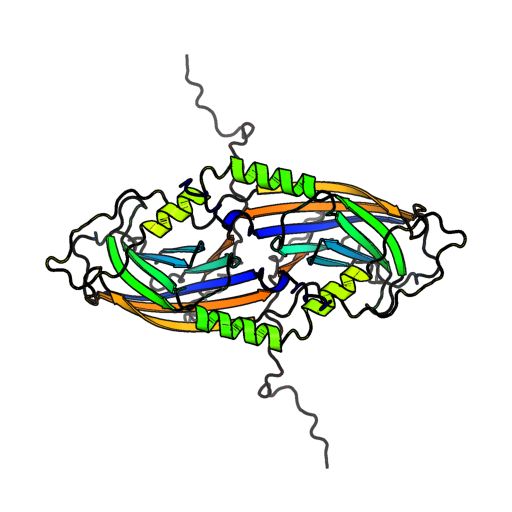SER A C 1
ATOM 1646 O O . SER A 1 204 ? 1.21 5.008 10.961 1 91.25 204 SER A O 1
ATOM 1648 N N . SER A 1 205 ? 0.539 3.814 12.734 1 88.25 205 SER A N 1
ATOM 1649 C CA . SER A 1 205 ? 1.402 4.512 13.688 1 88.25 205 SER A CA 1
ATOM 1650 C C . SER A 1 205 ? 2.574 3.633 14.109 1 88.25 205 SER A C 1
ATOM 1652 O O . SER A 1 205 ? 2.482 2.402 14.078 1 88.25 205 SER A O 1
ATOM 1654 N N . PHE A 1 206 ? 3.721 4.32 14.422 1 82.31 206 PHE A N 1
ATOM 1655 C CA . PHE A 1 206 ? 4.875 3.582 14.922 1 82.31 206 PHE A CA 1
ATOM 1656 C C . PHE A 1 206 ? 5.586 4.367 16.016 1 82.31 206 PHE A C 1
ATOM 1658 O O . PHE A 1 206 ? 5.602 5.602 15.992 1 82.31 206 PHE A O 1
ATOM 1665 N N . PRO A 1 207 ? 6.098 3.574 16.938 1 77.5 207 PRO A N 1
ATOM 1666 C CA . PRO A 1 207 ? 6.844 4.246 18 1 77.5 207 PRO A CA 1
ATOM 1667 C C . PRO A 1 207 ? 8.234 4.695 17.562 1 77.5 207 PRO A C 1
ATOM 1669 O O . PRO A 1 207 ? 8.867 4.035 16.734 1 77.5 207 PRO A O 1
ATOM 1672 N N . VAL A 1 208 ? 8.562 5.875 17.969 1 74 208 VAL A N 1
ATOM 1673 C CA . VAL A 1 208 ? 9.922 6.359 17.734 1 74 208 VAL A CA 1
ATOM 1674 C C . VAL A 1 208 ? 10.781 6.094 18.953 1 74 208 VAL A C 1
ATOM 1676 O O . VAL A 1 208 ? 10.414 6.469 20.078 1 74 208 VAL A O 1
ATOM 1679 N N . GLN A 1 209 ? 11.773 5.07 18.844 1 56.25 209 GLN A N 1
ATOM 1680 C CA . GLN A 1 209 ? 12.609 4.746 19.984 1 56.25 209 GLN A CA 1
ATOM 1681 C C . GLN A 1 209 ? 13.547 5.902 20.328 1 56.25 209 GLN A C 1
ATOM 1683 O O . GLN A 1 209 ? 14.148 6.508 19.453 1 56.25 209 GLN A O 1
ATOM 1688 N N . SER A 1 210 ? 13.195 6.617 21.375 1 51.72 210 SER A N 1
ATOM 1689 C CA . SER A 1 210 ? 14.164 7.574 21.906 1 51.72 210 SER A CA 1
ATOM 1690 C C . SER A 1 210 ? 15.469 6.887 22.297 1 51.72 210 SER A C 1
ATOM 1692 O O . SER A 1 210 ? 15.477 5.695 22.625 1 51.72 210 SER A O 1
ATOM 1694 N N . PRO A 1 211 ? 16.672 7.48 21.906 1 45.41 211 PRO A N 1
ATOM 1695 C CA . PRO A 1 211 ? 17.891 6.875 22.438 1 45.41 211 PRO A CA 1
ATOM 1696 C C . PRO A 1 211 ? 17.734 6.312 23.844 1 45.41 211 PRO A C 1
ATOM 1698 O O . PRO A 1 211 ? 16.906 6.816 24.609 1 45.41 211 PRO A O 1
ATOM 1701 N N . ARG A 1 212 ? 18.297 5.07 23.969 1 39.25 212 ARG A N 1
ATOM 1702 C CA . ARG A 1 212 ? 18.359 4.316 25.219 1 39.25 212 ARG A CA 1
ATOM 1703 C C . ARG A 1 212 ? 18.609 5.246 26.391 1 39.25 212 ARG A C 1
ATOM 1705 O O . ARG A 1 212 ? 19.562 6.035 26.391 1 39.25 212 ARG A O 1
ATOM 1712 N N . CYS A 1 213 ? 17.531 5.695 27.016 1 36.59 213 CYS A N 1
ATOM 1713 C CA . CYS A 1 213 ? 17.938 6.062 28.375 1 36.59 213 CYS A CA 1
ATOM 1714 C C . CYS A 1 213 ? 18.984 5.094 28.906 1 36.59 213 CYS A C 1
ATOM 1716 O O . CYS A 1 213 ? 19 3.92 28.547 1 36.59 213 CYS A O 1
ATOM 1718 N N . LYS A 1 214 ? 20.125 5.559 29.391 1 34.09 214 LYS A N 1
ATOM 1719 C CA . LYS A 1 214 ? 21.141 4.707 30.016 1 34.09 214 LYS A CA 1
ATOM 1720 C C . LYS A 1 214 ? 20.5 3.49 30.688 1 34.09 214 LYS A C 1
ATOM 1722 O O . LYS A 1 214 ? 21.141 2.451 30.828 1 34.09 214 LYS A O 1
ATOM 1727 N N . ASP A 1 215 ? 19.672 3.691 31.75 1 33.28 215 ASP A N 1
ATOM 1728 C CA . ASP A 1 215 ? 19.375 2.51 32.562 1 33.28 215 ASP A CA 1
ATOM 1729 C C . ASP A 1 215 ? 18.484 1.53 31.797 1 33.28 215 ASP A C 1
ATOM 1731 O O . ASP A 1 215 ? 17.438 1.913 31.281 1 33.28 215 ASP A O 1
ATOM 1735 N N . PRO A 1 216 ? 19.094 0.416 31.203 1 34.66 216 PRO A N 1
ATOM 1736 C CA . PRO A 1 216 ? 18.547 -0.779 30.562 1 34.66 216 PRO A CA 1
ATOM 1737 C C . PRO A 1 216 ? 17.172 -1.151 31.078 1 34.66 216 PRO A C 1
ATOM 1739 O O . PRO A 1 216 ? 17.047 -1.815 32.125 1 34.66 216 PRO A O 1
ATOM 1742 N N . CYS A 1 217 ? 16.25 -0.316 31.391 1 28.88 217 CYS A N 1
ATOM 1743 C CA . CYS A 1 217 ? 15.148 -1.172 31.812 1 28.88 217 CYS A CA 1
ATOM 1744 C C . CYS A 1 217 ? 14.836 -2.227 30.766 1 28.88 217 CYS A C 1
ATOM 1746 O O . CYS A 1 217 ? 14.93 -1.958 29.562 1 28.88 217 CYS A O 1
ATOM 1748 N N . ASN A 1 218 ? 14.922 -3.588 31 1 30.95 218 ASN A N 1
ATOM 1749 C CA . ASN A 1 218 ? 14.727 -4.918 30.422 1 30.95 218 ASN A CA 1
ATOM 1750 C C . ASN A 1 218 ? 13.562 -4.945 29.438 1 30.95 218 ASN A C 1
ATOM 1752 O O . ASN A 1 218 ? 13.391 -5.914 28.703 1 30.95 218 ASN A O 1
ATOM 1756 N N . CYS A 1 219 ? 12.352 -4.449 29.766 1 29.44 219 CYS A N 1
ATOM 1757 C CA . CYS A 1 219 ? 11.133 -5.055 29.25 1 29.44 219 CYS A CA 1
ATOM 1758 C C . CYS A 1 219 ? 10.836 -4.574 27.828 1 29.44 219 CYS A C 1
ATOM 1760 O O . CYS A 1 219 ? 9.867 -5.016 27.203 1 29.44 219 CYS A O 1
ATOM 1762 N N . CYS A 1 220 ? 11.07 -3.322 27.484 1 32.94 220 CYS A N 1
ATOM 1763 C CA . CYS A 1 220 ? 10.102 -2.844 26.5 1 32.94 220 CYS A CA 1
ATOM 1764 C C . CYS A 1 220 ? 10.414 -3.391 25.109 1 32.94 220 CYS A C 1
ATOM 1766 O O . CYS A 1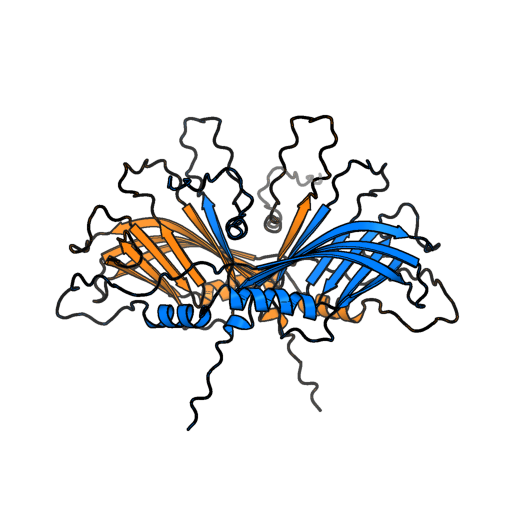 220 ? 11.43 -3.037 24.516 1 32.94 220 CYS A O 1
ATOM 1768 N N . CYS A 1 221 ? 10.102 -4.633 24.906 1 30.36 221 CYS A N 1
ATOM 1769 C CA . CYS A 1 221 ? 10.141 -5.262 23.578 1 30.36 221 CYS A CA 1
ATOM 1770 C C . CYS A 1 221 ? 9.594 -4.324 22.516 1 30.36 221 CYS A C 1
ATOM 1772 O O . CYS A 1 221 ? 8.617 -3.609 22.75 1 30.36 221 CYS A O 1
ATOM 1774 N N . PRO A 1 222 ? 10.406 -3.902 21.688 1 33.06 222 PRO A N 1
ATOM 1775 C CA . PRO A 1 222 ? 9.898 -3.09 20.578 1 33.06 222 PRO A CA 1
ATOM 1776 C C . PRO A 1 222 ? 8.562 -3.602 20.031 1 33.06 222 PRO A C 1
ATOM 1778 O O . PRO A 1 222 ? 8.398 -4.809 19.828 1 33.06 222 PRO A O 1
ATOM 1781 N N . CYS A 1 223 ? 7.359 -3.033 20.438 1 30.95 223 CYS A N 1
ATOM 1782 C CA . CYS A 1 223 ? 6.059 -3.404 19.891 1 30.95 223 CYS A CA 1
ATOM 1783 C C . CYS A 1 223 ? 6.094 -3.414 18.375 1 30.95 223 CYS A C 1
ATOM 1785 O O . CYS A 1 223 ? 6.66 -2.51 17.75 1 30.95 223 CYS A O 1
ATOM 1787 N N . PRO A 1 224 ? 5.816 -4.484 17.781 1 29.97 224 PRO A N 1
ATOM 1788 C CA . PRO A 1 224 ? 5.73 -4.555 16.328 1 29.97 224 PRO A CA 1
ATOM 1789 C C . PRO A 1 224 ? 4.758 -3.533 15.742 1 29.97 224 PRO A C 1
ATOM 1791 O O . PRO A 1 224 ? 3.807 -3.129 16.406 1 29.97 224 PRO A O 1
ATOM 1794 N N . PRO A 1 225 ? 5.172 -2.789 14.828 1 31.47 225 PRO A N 1
ATOM 1795 C CA . PRO A 1 225 ? 4.207 -1.887 14.203 1 31.47 225 PRO A CA 1
ATOM 1796 C C . PRO A 1 225 ? 2.854 -2.553 13.945 1 31.47 225 PRO A C 1
ATOM 1798 O O . PRO A 1 225 ? 2.801 -3.715 13.539 1 31.47 225 PRO A O 1
ATOM 1801 N N . ILE A 1 226 ? 1.822 -2.305 14.734 1 31.66 226 ILE A N 1
ATOM 1802 C CA . ILE A 1 226 ? 0.487 -2.873 14.586 1 31.66 226 ILE A CA 1
ATOM 1803 C C . ILE A 1 226 ? -0.156 -2.355 13.305 1 31.66 226 ILE A C 1
ATOM 1805 O O . ILE A 1 226 ? -0.258 -1.144 13.094 1 31.66 226 ILE A O 1
ATOM 1809 N N . TRP A 1 227 ? -0.157 -3.08 12.328 1 27.16 227 TRP A N 1
ATOM 1810 C CA . TRP A 1 227 ? -1.002 -2.762 11.188 1 27.16 227 TRP A CA 1
ATOM 1811 C C . TRP A 1 227 ? -2.463 -2.637 11.602 1 27.16 227 TRP A C 1
ATOM 1813 O O . TRP A 1 227 ? -2.912 -3.324 12.523 1 27.16 227 TRP A O 1
ATOM 1823 N N . PRO A 1 228 ? -3.096 -1.562 11.359 1 29.23 228 PRO A N 1
ATOM 1824 C CA . PRO A 1 228 ? -4.457 -1.362 11.859 1 29.23 228 PRO A CA 1
ATOM 1825 C C . PRO A 1 228 ? -5.34 -2.596 11.68 1 29.23 228 PRO A C 1
ATOM 1827 O O . PRO A 1 228 ? -5.312 -3.229 10.625 1 29.23 228 PRO A O 1
ATOM 1830 N N . ALA A 1 229 ? -5.688 -3.223 12.781 1 28.12 229 ALA A N 1
ATOM 1831 C CA . ALA A 1 229 ? -6.715 -4.262 12.766 1 28.12 229 ALA A CA 1
ATOM 1832 C C . ALA A 1 229 ? -7.945 -3.803 11.992 1 28.12 229 ALA A C 1
ATOM 1834 O O . ALA A 1 229 ? -8.211 -2.604 11.891 1 28.12 229 ALA A O 1
ATOM 1835 N N . PRO A 1 230 ? -8.578 -4.688 11.172 1 27.27 230 PRO A N 1
ATOM 1836 C CA . PRO A 1 230 ? -9.828 -4.348 10.492 1 27.27 230 PRO A CA 1
ATOM 1837 C C . PRO A 1 230 ? -10.82 -3.629 11.406 1 27.27 230 PRO A C 1
ATOM 1839 O O . PRO A 1 230 ? -10.75 -3.775 12.633 1 27.27 230 PRO A O 1
ATOM 1842 N N . CYS A 1 231 ? -11.367 -2.58 10.93 1 30.16 231 CYS A N 1
ATOM 1843 C CA . CYS A 1 231 ? -12.422 -1.899 11.672 1 30.16 231 CYS A CA 1
ATOM 1844 C C . CYS A 1 231 ? -13.305 -2.9 12.406 1 30.16 231 CYS A C 1
ATOM 1846 O O . CYS A 1 231 ? -13.516 -4.016 11.93 1 30.16 231 CYS A O 1
ATOM 1848 N N . SER A 1 232 ? -13.367 -2.752 13.734 1 27.38 232 SER A N 1
ATOM 1849 C CA . SER A 1 232 ? -14.227 -3.598 14.555 1 27.38 232 SER A CA 1
ATOM 1850 C C . SER A 1 232 ? -15.508 -3.975 13.812 1 27.38 232 SER A C 1
ATOM 1852 O O . SER A 1 232 ? -16.109 -3.137 13.133 1 27.38 232 SER A O 1
ATOM 1854 N N . SER A 1 233 ? -15.68 -5.238 13.508 1 27.31 233 SER A N 1
ATOM 1855 C CA . SER A 1 233 ? -16.969 -5.777 13.078 1 27.31 233 SER A CA 1
ATOM 1856 C C . SER A 1 233 ? -18.125 -5.129 13.836 1 27.31 233 SER A C 1
ATOM 1858 O O . SER A 1 233 ? -17.938 -4.629 14.945 1 27.31 233 SER A O 1
ATOM 1860 N N . PRO A 1 234 ? -19.281 -4.777 13.211 1 28.89 234 PRO A N 1
ATOM 1861 C CA . PRO A 1 234 ? -20.453 -4.465 14.023 1 28.89 234 PRO A CA 1
ATOM 1862 C C . PRO A 1 234 ? -20.562 -5.336 15.273 1 28.89 234 PRO A C 1
ATOM 1864 O O . PRO A 1 234 ? -19.906 -6.375 15.367 1 28.89 234 PRO A O 1
ATOM 1867 N N . PHE A 1 235 ? -21.516 -4.965 16.234 1 29.39 235 PHE A N 1
ATOM 1868 C CA . PHE A 1 235 ? -22.078 -5.621 17.406 1 29.39 235 PHE A CA 1
ATOM 1869 C C . PHE A 1 235 ? -22.344 -7.098 17.141 1 29.39 235 PHE A C 1
ATOM 1871 O O . PHE A 1 235 ? -23 -7.449 16.156 1 29.39 235 PHE A O 1
ATOM 1878 N N . ASP A 1 236 ? -21.438 -7.867 17.391 1 30.23 236 ASP A N 1
ATOM 1879 C CA . ASP A 1 236 ? -21.859 -9.266 17.484 1 30.23 236 ASP A CA 1
ATOM 1880 C C . ASP A 1 236 ? -23.016 -9.43 18.469 1 30.23 236 ASP A C 1
ATOM 1882 O O . ASP A 1 236 ? -22.859 -9.195 19.656 1 30.23 236 ASP A O 1
ATOM 1886 N N . PRO A 1 237 ? -24.266 -9.414 18.047 1 31.36 237 PRO A N 1
ATOM 1887 C CA . PRO A 1 237 ? -25.406 -9.633 18.938 1 31.36 237 PRO A CA 1
ATOM 1888 C C . PRO A 1 237 ? -25.219 -10.828 19.859 1 31.36 237 PRO A C 1
ATOM 1890 O O . PRO A 1 237 ? -25.969 -11 20.828 1 31.36 237 PRO A O 1
ATOM 1893 N N . CYS A 1 238 ? -24.422 -11.773 19.312 1 28.36 238 CYS A N 1
ATOM 1894 C CA . CYS A 1 238 ? -24.375 -12.961 20.172 1 28.36 238 CYS A CA 1
ATOM 1895 C C . CYS A 1 238 ? -23.344 -12.789 21.281 1 28.36 238 CYS A C 1
ATOM 1897 O O . CYS A 1 238 ? -22.984 -13.758 21.953 1 28.36 238 CYS A O 1
ATOM 1899 N N . ASP A 1 239 ? -22.734 -11.641 21.281 1 31.56 239 ASP A N 1
ATOM 1900 C CA . ASP A 1 239 ? -21.922 -11.469 22.484 1 31.56 239 ASP A CA 1
ATOM 1901 C C . ASP A 1 239 ? -22.781 -11.453 23.734 1 31.56 239 ASP A C 1
ATOM 1903 O O . ASP A 1 239 ? -23.578 -10.539 23.938 1 31.56 239 ASP A O 1
ATOM 1907 N N . PRO A 1 240 ? -22.984 -12.602 24.328 1 31.72 240 PRO A N 1
ATOM 1908 C CA . PRO A 1 240 ? -23.828 -12.75 25.516 1 31.72 240 PRO A CA 1
ATOM 1909 C C . PRO A 1 240 ? -23.484 -11.734 26.609 1 31.72 240 PRO A C 1
ATOM 1911 O O . PRO A 1 240 ? -24.25 -11.562 27.562 1 31.72 240 PRO A O 1
ATOM 1914 N N . CYS A 1 241 ? -22.188 -11.312 26.547 1 30.28 241 CYS A N 1
ATOM 1915 C CA . CYS A 1 241 ? -21.906 -10.664 27.828 1 30.28 241 CYS A CA 1
ATOM 1916 C C . CYS A 1 241 ? -22.562 -9.289 27.891 1 30.28 241 CYS A C 1
ATOM 1918 O O . CYS A 1 241 ? -22.453 -8.594 28.906 1 30.28 241 CYS A O 1
ATOM 1920 N N . LYS A 1 242 ? -22.766 -8.594 26.734 1 33.53 242 LYS A N 1
ATOM 1921 C CA . LYS A 1 242 ? -23.406 -7.328 27.094 1 33.53 242 LYS A CA 1
ATOM 1922 C C . LYS A 1 242 ? -24.859 -7.535 27.484 1 33.53 242 LYS A C 1
ATOM 1924 O O . LYS A 1 242 ? -25.672 -7.984 26.672 1 33.53 242 LYS A O 1
ATOM 1929 N N . THR A 1 243 ? -25.016 -7.828 28.719 1 30.25 243 THR A N 1
ATOM 1930 C CA . THR A 1 243 ? -26.281 -7.84 29.453 1 30.25 243 THR A CA 1
ATOM 1931 C C . THR A 1 243 ? -27.125 -6.613 29.109 1 30.25 243 THR A C 1
ATOM 1933 O O . THR A 1 243 ? -26.641 -5.48 29.219 1 30.25 243 THR A O 1
ATOM 1936 N N . VAL A 1 244 ? -27.781 -6.68 27.953 1 32.03 244 VAL A N 1
ATOM 1937 C CA . VAL A 1 244 ? -28.859 -5.715 27.828 1 32.03 244 VAL A CA 1
ATOM 1938 C C . VAL A 1 244 ? -29.562 -5.535 29.172 1 32.03 244 VAL A C 1
ATOM 1940 O O . VAL A 1 244 ? -29.953 -6.512 29.812 1 32.03 244 VAL A O 1
ATOM 1943 N N . PRO A 1 245 ? -29.203 -4.469 29.844 1 32.72 245 PRO A N 1
ATOM 1944 C CA . PRO A 1 245 ? -29.984 -4.32 31.078 1 32.72 245 PRO A CA 1
ATOM 1945 C C . PRO A 1 245 ? -31.469 -4.559 30.859 1 32.72 245 PRO A C 1
ATOM 1947 O O . PRO A 1 245 ? -32.031 -4.105 29.875 1 32.72 245 PRO A O 1
ATOM 1950 N N . THR A 1 246 ? -31.938 -5.754 31.203 1 26.91 246 THR A N 1
ATOM 1951 C CA . THR A 1 246 ? -33.375 -6.07 31.281 1 26.91 246 THR A CA 1
ATOM 1952 C C . THR A 1 246 ? -34.125 -4.949 31.969 1 26.91 246 THR A C 1
ATOM 1954 O O . THR A 1 246 ? -33.844 -4.625 33.125 1 26.91 246 THR A O 1
ATOM 1957 N N . LYS A 1 247 ? -34.531 -3.939 31.203 1 25.17 247 LYS A N 1
ATOM 1958 C CA . LYS A 1 247 ? -35.562 -3.133 31.875 1 25.17 247 LYS A CA 1
ATOM 1959 C C . LYS A 1 247 ? -36.594 -4.02 32.562 1 25.17 247 LYS A C 1
ATOM 1961 O O . LYS A 1 247 ? -37.156 -4.93 31.938 1 25.17 247 LYS A O 1
ATOM 1966 N N . LYS A 1 248 ? -36.469 -4.055 33.844 1 27.38 248 LYS A N 1
ATOM 1967 C CA . LYS A 1 248 ? -37.594 -4.527 34.656 1 27.38 248 LYS A CA 1
ATOM 1968 C C . LYS A 1 248 ? -38.906 -3.926 34.219 1 27.38 248 LYS A C 1
ATOM 1970 O O . LYS A 1 248 ? -39.031 -2.711 34.062 1 27.38 248 LYS A O 1
ATOM 1975 N N . ALA A 1 249 ? -39.844 -4.703 33.875 1 21.08 249 ALA A N 1
ATOM 1976 C CA . ALA A 1 249 ? -41.25 -4.305 33.875 1 21.08 249 ALA A CA 1
ATOM 1977 C C . ALA A 1 249 ? -41.656 -3.758 35.25 1 21.08 249 ALA A C 1
ATOM 1979 O O . ALA A 1 249 ? -41.25 -4.297 36.281 1 21.08 249 ALA A O 1
ATOM 1980 N N . MET B 1 1 ? 2.975 3.617 -40.219 1 23.75 1 MET B N 1
ATOM 1981 C CA . MET B 1 1 ? 2.029 3.834 -39.125 1 23.75 1 MET B CA 1
ATOM 1982 C C . MET B 1 1 ? 2.705 3.629 -37.781 1 23.75 1 MET B C 1
ATOM 1984 O O . MET B 1 1 ? 3.283 2.57 -37.531 1 23.75 1 MET B O 1
ATOM 1988 N N . ASP B 1 2 ? 3.334 4.629 -37.188 1 26.11 2 ASP B N 1
ATOM 1989 C CA . ASP B 1 2 ? 4.277 4.73 -36.062 1 26.11 2 ASP B CA 1
ATOM 1990 C C . ASP B 1 2 ? 3.701 4.113 -34.812 1 26.11 2 ASP B C 1
ATOM 1992 O O . ASP B 1 2 ? 2.58 4.434 -34.406 1 26.11 2 ASP B O 1
ATOM 1996 N N . LYS B 1 3 ? 4.008 2.832 -34.625 1 34.34 3 LYS B N 1
ATOM 1997 C CA . LYS B 1 3 ? 3.633 2.047 -33.438 1 34.34 3 LYS B CA 1
ATOM 1998 C C . LYS B 1 3 ? 3.682 2.896 -32.188 1 34.34 3 LYS B C 1
ATOM 2000 O O . LYS B 1 3 ? 4.754 3.334 -31.75 1 34.34 3 LYS B O 1
ATOM 2005 N N . SER B 1 4 ? 2.893 3.803 -31.938 1 35.16 4 SER B N 1
ATOM 2006 C CA . SER B 1 4 ? 2.654 4.676 -30.797 1 35.16 4 SER B CA 1
ATOM 2007 C C . SER B 1 4 ? 2.922 3.947 -29.484 1 35.16 4 SER B C 1
ATOM 2009 O O . SER B 1 4 ? 2.367 2.875 -29.234 1 35.16 4 SER B O 1
ATOM 2011 N N . GLU B 1 5 ? 4.105 3.893 -28.922 1 34.31 5 GLU B N 1
ATOM 2012 C CA . GLU B 1 5 ? 4.664 3.314 -27.703 1 34.31 5 GLU B CA 1
ATOM 2013 C C . GLU B 1 5 ? 3.65 3.354 -26.562 1 34.31 5 GLU B C 1
ATOM 2015 O O . GLU B 1 5 ? 3.264 4.43 -26.109 1 34.31 5 GLU B O 1
ATOM 2020 N N . LYS B 1 6 ? 2.689 2.633 -26.562 1 40.72 6 LYS B N 1
ATOM 2021 C CA . LYS B 1 6 ? 1.763 2.43 -25.453 1 40.72 6 LYS B CA 1
ATOM 2022 C C . LYS B 1 6 ? 2.498 2.432 -24.125 1 40.72 6 LYS B C 1
ATOM 2024 O O . LYS B 1 6 ? 3.174 1.459 -23.766 1 40.72 6 LYS B O 1
ATOM 2029 N N . ARG B 1 7 ? 3.15 3.49 -23.719 1 44.56 7 ARG B N 1
ATOM 2030 C CA . ARG B 1 7 ? 3.766 3.674 -22.406 1 44.56 7 ARG B CA 1
ATOM 2031 C C . ARG B 1 7 ? 3.012 2.898 -21.328 1 44.56 7 ARG B C 1
ATOM 2033 O O . ARG B 1 7 ? 1.795 3.041 -21.188 1 44.56 7 ARG B O 1
ATOM 2040 N N . SER B 1 8 ? 3.562 1.747 -20.953 1 52.75 8 SER B N 1
ATOM 2041 C CA . SER B 1 8 ? 3.002 0.956 -19.875 1 52.75 8 SER B CA 1
ATOM 2042 C C . SER B 1 8 ? 2.623 1.837 -18.688 1 52.75 8 SER B C 1
ATOM 2044 O O . SER B 1 8 ? 3.391 2.717 -18.281 1 52.75 8 SER B O 1
ATOM 2046 N N . ASN B 1 9 ? 1.35 2.059 -18.328 1 68.62 9 ASN B N 1
ATOM 2047 C CA . ASN B 1 9 ? 0.698 2.812 -17.25 1 68.62 9 ASN B CA 1
ATOM 2048 C C . ASN B 1 9 ? 1.111 2.305 -15.875 1 68.62 9 ASN B C 1
ATOM 2050 O O . ASN B 1 9 ? 0.692 2.854 -14.859 1 68.62 9 ASN B O 1
ATOM 2054 N N . LEU B 1 10 ? 2.133 1.311 -15.883 1 73.31 10 LEU B N 1
ATOM 2055 C CA . LEU B 1 10 ? 2.467 0.727 -14.586 1 73.31 10 LEU B CA 1
ATOM 2056 C C . LEU B 1 10 ? 3.275 1.705 -13.742 1 73.31 10 LEU B C 1
ATOM 2058 O O . LEU B 1 10 ? 3.1 1.773 -12.523 1 73.31 10 LEU B O 1
ATOM 2062 N N . ALA B 1 11 ? 4.094 2.447 -14.414 1 72.31 11 ALA B N 1
ATOM 2063 C CA . ALA B 1 11 ? 4.98 3.367 -13.703 1 72.31 11 ALA B CA 1
ATOM 2064 C C . ALA B 1 11 ? 4.199 4.531 -13.109 1 72.31 11 ALA B C 1
ATOM 2066 O O . ALA B 1 11 ? 4.676 5.203 -12.188 1 72.31 11 ALA B O 1
ATOM 2067 N N . ASP B 1 12 ? 3.004 4.684 -13.539 1 78.44 12 ASP B N 1
ATOM 2068 C CA . ASP B 1 12 ? 2.178 5.789 -13.062 1 78.44 12 ASP B CA 1
ATOM 2069 C C . ASP B 1 12 ? 1.445 5.406 -11.773 1 78.44 12 ASP B C 1
ATOM 2071 O O . ASP B 1 12 ? 0.873 6.266 -11.102 1 78.44 12 ASP B O 1
ATOM 2075 N N . ASN B 1 13 ? 1.584 4.164 -11.445 1 85.75 13 ASN B N 1
ATOM 2076 C CA . ASN B 1 13 ? 0.805 3.688 -10.305 1 85.75 13 ASN B CA 1
ATOM 2077 C C . ASN B 1 13 ? 1.698 3.076 -9.234 1 85.75 13 ASN B C 1
ATOM 2079 O O . ASN B 1 13 ? 1.382 2.021 -8.68 1 85.75 13 ASN B O 1
ATOM 2083 N N . PHE B 1 14 ? 2.734 3.758 -8.984 1 93.75 14 PHE B N 1
ATOM 2084 C CA . PHE B 1 14 ? 3.662 3.281 -7.969 1 93.75 14 PHE B CA 1
ATOM 2085 C C . PHE B 1 14 ? 3.074 3.463 -6.574 1 93.75 14 PHE B C 1
ATOM 2087 O O . PHE B 1 14 ? 2.367 4.438 -6.312 1 93.75 14 PHE B O 1
ATOM 2094 N N . LEU B 1 15 ? 3.457 2.559 -5.73 1 95.94 15 LEU B N 1
ATOM 2095 C CA . LEU B 1 15 ? 3.164 2.662 -4.305 1 95.94 15 LEU B CA 1
ATOM 2096 C C . LEU B 1 15 ? 4.25 3.451 -3.584 1 95.94 15 LEU B C 1
ATOM 2098 O O . LEU B 1 15 ? 5.438 3.131 -3.697 1 95.94 15 LEU B O 1
ATOM 2102 N N . TYR B 1 16 ? 3.809 4.402 -2.938 1 97.31 16 TYR B N 1
ATOM 2103 C CA . TYR B 1 16 ? 4.711 5.184 -2.102 1 97.31 16 TYR B CA 1
ATOM 2104 C C . TYR B 1 16 ? 4.363 5.027 -0.626 1 97.31 16 TYR B C 1
ATOM 2106 O O . TYR B 1 16 ? 3.215 4.734 -0.281 1 97.31 16 TYR B O 1
ATOM 2114 N N . MET B 1 17 ? 5.383 5.164 0.183 1 98.06 17 MET B N 1
ATOM 2115 C CA . MET B 1 17 ? 5.195 5.223 1.629 1 98.06 17 MET B CA 1
ATOM 2116 C C . MET B 1 17 ? 5.812 6.492 2.205 1 98.06 17 MET B C 1
ATOM 2118 O O . MET B 1 17 ? 6.961 6.824 1.905 1 98.06 17 MET B O 1
ATOM 2122 N N . LEU B 1 18 ? 5.051 7.18 2.951 1 98 18 LEU B N 1
ATOM 2123 C CA . LEU B 1 18 ? 5.5 8.383 3.645 1 98 18 LEU B CA 1
ATOM 2124 C C . LEU B 1 18 ? 5.504 8.172 5.156 1 98 18 LEU B C 1
ATOM 2126 O O . LEU B 1 18 ? 4.48 7.793 5.734 1 98 18 LEU B O 1
ATOM 2130 N N . GLU B 1 19 ? 6.609 8.383 5.75 1 96.88 19 GLU B N 1
ATOM 2131 C CA . GLU B 1 19 ? 6.766 8.328 7.199 1 96.88 19 GLU B CA 1
ATOM 2132 C C . GLU B 1 19 ? 7.117 9.703 7.766 1 96.88 19 GLU B C 1
ATOM 2134 O O . GLU B 1 19 ? 8 10.383 7.246 1 96.88 19 GLU B O 1
ATOM 2139 N N . LEU B 1 20 ? 6.441 9.992 8.82 1 96.31 20 LEU B N 1
ATOM 2140 C CA . LEU B 1 20 ? 6.648 11.312 9.398 1 96.31 20 LEU B CA 1
ATOM 2141 C C . LEU B 1 20 ? 6.738 11.227 10.922 1 96.31 20 LEU B C 1
ATOM 2143 O O . LEU B 1 20 ? 5.938 10.539 11.555 1 96.31 20 LEU B O 1
ATOM 2147 N N . VAL B 1 21 ? 7.672 11.922 11.469 1 93.06 21 VAL B N 1
ATOM 2148 C CA . VAL B 1 21 ? 7.84 12.109 12.906 1 93.06 21 VAL B CA 1
ATOM 2149 C C . VAL B 1 21 ? 8.016 13.594 13.219 1 93.06 21 VAL B C 1
ATOM 2151 O O . VAL B 1 21 ? 8.836 14.273 12.586 1 93.06 21 VAL B O 1
ATOM 2154 N N . VAL B 1 22 ? 7.215 14.055 14.094 1 93.62 22 VAL B N 1
ATOM 2155 C CA . VAL B 1 22 ? 7.488 15.375 14.648 1 93.62 22 VAL B CA 1
ATOM 2156 C C . VAL B 1 22 ? 8.555 15.266 15.734 1 93.62 22 VAL B C 1
ATOM 2158 O O . VAL B 1 22 ? 8.273 14.828 16.844 1 93.62 22 VAL B O 1
ATOM 2161 N N . ASP B 1 23 ? 9.695 15.742 15.398 1 89.69 23 ASP B N 1
ATOM 2162 C CA . ASP B 1 23 ? 10.836 15.586 16.297 1 89.69 23 ASP B CA 1
ATOM 2163 C C . ASP B 1 23 ? 10.859 16.688 17.344 1 89.69 23 ASP B C 1
ATOM 2165 O O . ASP B 1 23 ? 11.211 16.438 18.5 1 89.69 23 ASP B O 1
ATOM 2169 N N . ASP B 1 24 ? 10.594 17.875 16.875 1 90.06 24 ASP B N 1
ATOM 2170 C CA . ASP B 1 24 ? 10.594 19 17.797 1 90.06 24 ASP B CA 1
ATOM 2171 C C . ASP B 1 24 ? 9.625 20.094 17.328 1 90.06 24 ASP B C 1
ATOM 2173 O O . ASP B 1 24 ? 9.344 20.203 16.125 1 90.06 24 ASP B O 1
ATOM 2177 N N . LEU B 1 25 ? 9.164 20.781 18.328 1 92.31 25 LEU B N 1
ATOM 2178 C CA . LEU B 1 25 ? 8.25 21.891 18.078 1 92.31 25 LEU B CA 1
ATOM 2179 C C . LEU B 1 25 ? 8.531 23.047 19.031 1 92.31 25 LEU B C 1
ATOM 2181 O O . LEU B 1 25 ? 8.469 22.891 20.25 1 92.31 25 LEU B O 1
ATOM 2185 N N . LEU B 1 26 ? 8.836 24.188 18.469 1 92.88 26 LEU B N 1
ATOM 2186 C CA . LEU B 1 26 ? 9.07 25.406 19.25 1 92.88 26 LEU B CA 1
ATOM 2187 C C . LEU B 1 26 ? 8.117 26.516 18.828 1 92.88 26 LEU B C 1
ATOM 2189 O O . LEU B 1 26 ? 8.141 26.953 17.688 1 92.88 26 LEU B O 1
ATOM 2193 N N . ILE B 1 27 ? 7.262 26.891 19.734 1 92.44 27 ILE B N 1
ATOM 2194 C CA . ILE B 1 27 ? 6.359 28.016 19.5 1 92.44 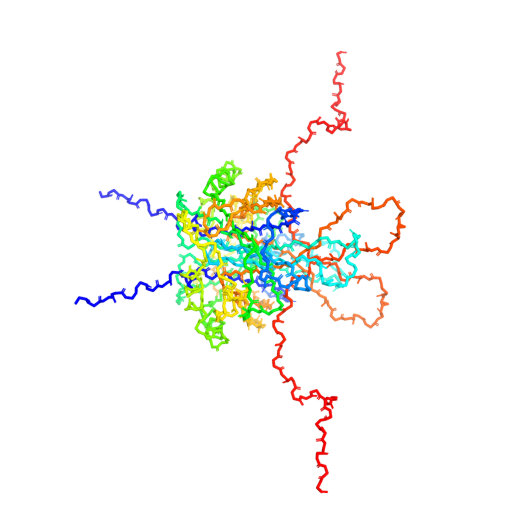27 ILE B CA 1
ATOM 2195 C C . ILE B 1 27 ? 6.871 29.25 20.234 1 92.44 27 ILE B C 1
ATOM 2197 O O . ILE B 1 27 ? 7.012 29.25 21.453 1 92.44 27 ILE B O 1
ATOM 2201 N N . THR B 1 28 ? 7.145 30.297 19.547 1 92.44 28 THR B N 1
ATOM 2202 C CA . THR B 1 28 ? 7.707 31.516 20.125 1 92.44 28 THR B CA 1
ATOM 2203 C C . THR B 1 28 ? 6.637 32.594 20.266 1 92.44 28 THR B C 1
ATOM 2205 O O . THR B 1 28 ? 6.766 33.5 21.094 1 92.44 28 THR B O 1
ATOM 2208 N N . ARG B 1 29 ? 5.656 32.562 19.453 1 88.88 29 ARG B N 1
ATOM 2209 C CA . ARG B 1 29 ? 4.5 33.438 19.531 1 88.88 29 ARG B CA 1
ATOM 2210 C C . ARG B 1 29 ? 3.211 32.656 19.703 1 88.88 29 ARG B C 1
ATOM 2212 O O . ARG B 1 29 ? 2.609 32.219 18.719 1 88.88 29 ARG B O 1
ATOM 2219 N N . PRO B 1 30 ? 2.768 32.562 20.891 1 82.62 30 PRO B N 1
ATOM 2220 C CA . PRO B 1 30 ? 1.595 31.703 21.141 1 82.62 30 PRO B CA 1
ATOM 2221 C C . PRO B 1 30 ? 0.298 32.344 20.656 1 82.62 30 PRO B C 1
ATOM 2223 O O . PRO B 1 30 ? 0.224 33.562 20.5 1 82.62 30 PRO B O 1
ATOM 2226 N N . ASN B 1 31 ? -0.507 31.406 20.234 1 82.81 31 ASN B N 1
ATOM 2227 C CA . ASN B 1 31 ? -1.893 31.828 20.047 1 82.81 31 ASN B CA 1
ATOM 2228 C C . ASN B 1 31 ? -2.633 31.953 21.375 1 82.81 31 ASN B C 1
ATOM 2230 O O . ASN B 1 31 ? -2.938 30.938 22.016 1 82.81 31 ASN B O 1
ATOM 2234 N N . LEU B 1 32 ? -2.986 33.125 21.703 1 83 32 LEU B N 1
ATOM 2235 C CA . LEU B 1 32 ? -3.527 33.406 23.031 1 83 32 LEU B CA 1
ATOM 2236 C C . LEU B 1 32 ? -4.949 32.844 23.156 1 83 32 LEU B C 1
ATOM 2238 O O . LEU B 1 32 ? -5.465 32.719 24.281 1 83 32 LEU B O 1
ATOM 2242 N N . CYS B 1 33 ? -5.52 32.594 22.031 1 81.69 33 CYS B N 1
ATOM 2243 C CA . CYS B 1 33 ? -6.875 32.062 22.062 1 81.69 33 CYS B CA 1
ATOM 2244 C C . CYS B 1 33 ? -6.863 30.547 22.328 1 81.69 33 CYS B C 1
ATOM 2246 O O . CYS B 1 33 ? -7.895 29.969 22.672 1 81.69 33 CYS B O 1
ATOM 2248 N N . ALA B 1 34 ? -5.734 29.953 22.156 1 82.69 34 ALA B N 1
ATOM 2249 C CA . ALA B 1 34 ? -5.641 28.5 22.312 1 82.69 34 ALA B CA 1
ATOM 2250 C C . ALA B 1 34 ? -5.453 28.125 23.781 1 82.69 34 ALA B C 1
ATOM 2252 O O . ALA B 1 34 ? -4.469 28.516 24.406 1 82.69 34 ALA B O 1
ATOM 2253 N N . PRO B 1 35 ? -6.438 27.312 24.25 1 81.94 35 PRO B N 1
ATOM 2254 C CA . PRO B 1 35 ? -6.266 26.859 25.641 1 81.94 35 PRO B CA 1
ATOM 2255 C C . PRO B 1 35 ? -5 26.016 25.828 1 81.94 35 PRO B C 1
ATOM 2257 O O . PRO B 1 35 ? -4.719 25.125 25.016 1 81.94 35 PRO B O 1
ATOM 2260 N N . GLU B 1 36 ? -4.324 26.25 26.938 1 79.06 36 GLU B N 1
ATOM 2261 C CA . GLU B 1 36 ? -3.055 25.578 27.219 1 79.06 36 GLU B CA 1
ATOM 2262 C C . GLU B 1 36 ? -3.252 24.078 27.453 1 79.06 36 GLU B C 1
ATOM 2264 O O . GLU B 1 36 ? -2.365 23.281 27.156 1 79.06 36 GLU B O 1
ATOM 2269 N N . GLU B 1 37 ? -4.441 23.734 27.844 1 80.44 37 GLU B N 1
ATOM 2270 C CA . GLU B 1 37 ? -4.703 22.344 28.219 1 80.44 37 GLU B CA 1
ATOM 2271 C C . GLU B 1 37 ? -4.969 21.484 26.984 1 80.44 37 GLU B C 1
ATOM 2273 O O . GLU B 1 37 ? -4.965 20.25 27.062 1 80.44 37 GLU B O 1
ATOM 2278 N N . TYR B 1 38 ? -5.23 22.141 25.906 1 82.44 38 TYR B N 1
ATOM 2279 C CA . TYR B 1 38 ? -5.473 21.375 24.688 1 82.44 38 TYR B CA 1
ATOM 2280 C C . TYR B 1 38 ? -4.184 20.766 24.156 1 82.44 38 TYR B C 1
ATOM 2282 O O . TYR B 1 38 ? -3.129 21.406 24.172 1 82.44 38 TYR B O 1
ATOM 2290 N N . PRO B 1 39 ? -4.238 19.547 23.719 1 84.31 39 PRO B N 1
ATOM 2291 C CA . PRO B 1 39 ? -3.039 18.938 23.141 1 84.31 39 PRO B CA 1
ATOM 2292 C C . PRO B 1 39 ? -2.643 19.594 21.812 1 84.31 39 PRO B C 1
ATOM 2294 O O . PRO B 1 39 ? -3.494 20.156 21.109 1 84.31 39 PRO B O 1
ATOM 2297 N N . THR B 1 40 ? -1.324 19.547 21.578 1 88.75 40 THR B N 1
ATOM 2298 C CA . THR B 1 40 ? -0.804 20.016 20.297 1 88.75 40 THR B CA 1
ATOM 2299 C C . THR B 1 40 ? -0.851 18.906 19.25 1 88.75 40 THR B C 1
ATOM 2301 O O . THR B 1 40 ? -0.421 17.781 19.516 1 88.75 40 THR B O 1
ATOM 2304 N N . CYS B 1 41 ? -1.419 19.219 18.094 1 90.69 41 CYS B N 1
ATOM 2305 C CA . CYS B 1 41 ? -1.553 18.266 17.016 1 90.69 41 CYS B CA 1
ATOM 2306 C C . CYS B 1 41 ? -0.982 18.828 15.711 1 90.69 41 CYS B C 1
ATOM 2308 O O . CYS B 1 41 ? -1.2 20 15.391 1 90.69 41 CYS B O 1
ATOM 2310 N N . THR B 1 42 ? -0.258 18 15.109 1 93.69 42 THR B N 1
ATOM 2311 C CA . THR B 1 42 ? 0.26 18.359 13.797 1 93.69 42 THR B CA 1
ATOM 2312 C C . THR B 1 42 ? -0.489 17.609 12.695 1 93.69 42 THR B C 1
ATOM 2314 O O . THR B 1 42 ? -0.459 16.375 12.641 1 93.69 42 THR B O 1
ATOM 2317 N N . GLU B 1 43 ? -1.162 18.375 11.844 1 93.69 43 GLU B N 1
ATOM 2318 C CA . GLU B 1 43 ? -1.858 17.797 10.695 1 93.69 43 GLU B CA 1
ATOM 2319 C C . GLU B 1 43 ? -1.043 17.969 9.414 1 93.69 43 GLU B C 1
ATOM 2321 O O . GLU B 1 43 ? -0.606 19.062 9.094 1 93.69 43 GLU B O 1
ATOM 2326 N N . ILE B 1 44 ? -0.9 16.875 8.781 1 96.81 44 ILE B N 1
ATOM 2327 C CA . ILE B 1 44 ? -0.126 16.859 7.547 1 96.81 44 ILE B CA 1
ATOM 2328 C C . ILE B 1 44 ? -1.021 16.438 6.383 1 96.81 44 ILE B C 1
ATOM 2330 O O . ILE B 1 44 ? -1.693 15.406 6.449 1 96.81 44 ILE B O 1
ATOM 2334 N N . THR B 1 45 ? -0.998 17.297 5.348 1 96.5 45 THR B N 1
ATOM 2335 C CA . THR B 1 45 ? -1.808 17.016 4.168 1 96.5 45 THR B CA 1
ATOM 2336 C C . THR B 1 45 ? -0.951 17.047 2.904 1 96.5 45 THR B C 1
ATOM 2338 O O . THR B 1 45 ? -0.248 18.031 2.652 1 96.5 45 THR B O 1
ATOM 2341 N N . PHE B 1 46 ? -0.973 16.047 2.188 1 97.19 46 PHE B N 1
ATOM 2342 C CA . PHE B 1 46 ? -0.389 15.953 0.853 1 97.19 46 PHE B CA 1
ATOM 2343 C C . PHE B 1 46 ? -1.352 15.281 -0.116 1 97.19 46 PHE B C 1
ATOM 2345 O O . PHE B 1 46 ? -1.57 14.07 -0.039 1 97.19 46 PHE B O 1
ATOM 2352 N N . ARG B 1 47 ? -1.878 16.047 -1.005 1 93.06 47 ARG B N 1
ATOM 2353 C CA . ARG B 1 47 ? -2.959 15.555 -1.851 1 93.06 47 ARG B CA 1
ATOM 2354 C C . ARG B 1 47 ? -4.043 14.883 -1.015 1 93.06 47 ARG B C 1
ATOM 2356 O O . ARG B 1 47 ? -4.605 15.492 -0.108 1 93.06 47 ARG B O 1
ATOM 2363 N N . SER B 1 48 ? -4.336 13.656 -1.223 1 90.38 48 SER B N 1
ATOM 2364 C CA . SER B 1 48 ? -5.402 12.992 -0.478 1 90.38 48 SER B CA 1
ATOM 2365 C C . SER B 1 48 ? -4.883 12.406 0.829 1 90.38 48 SER B C 1
ATOM 2367 O O . SER B 1 48 ? -5.668 11.977 1.68 1 90.38 48 SER B O 1
ATOM 2369 N N . VAL B 1 49 ? -3.623 12.391 1.01 1 95.38 49 VAL B N 1
ATOM 2370 C CA . VAL B 1 49 ? -3.021 11.867 2.23 1 95.38 49 VAL B CA 1
ATOM 2371 C C . VAL B 1 49 ? -3.254 12.844 3.383 1 95.38 49 VAL B C 1
ATOM 2373 O O . VAL B 1 49 ? -3.096 14.055 3.221 1 95.38 49 VAL B O 1
ATOM 2376 N N . PHE B 1 50 ? -3.666 12.312 4.492 1 95.44 50 PHE B N 1
ATOM 2377 C CA . PHE B 1 50 ? -3.885 13.109 5.695 1 95.44 50 PHE B CA 1
ATOM 2378 C C . PHE B 1 50 ? -3.387 12.367 6.93 1 95.44 50 PHE B C 1
ATOM 2380 O O . PHE B 1 50 ? -3.736 11.203 7.145 1 95.44 50 PHE B O 1
ATOM 2387 N N . LEU B 1 51 ? -2.57 12.992 7.648 1 95.44 51 LEU B N 1
ATOM 2388 C CA . LEU B 1 51 ? -2.055 12.453 8.906 1 95.44 51 LEU B CA 1
ATOM 2389 C C . LEU B 1 51 ? -2.268 13.445 10.047 1 95.44 51 LEU B C 1
ATOM 2391 O O . LEU B 1 51 ? -2.117 14.656 9.859 1 95.44 51 LEU B O 1
ATOM 2395 N N . ASN B 1 52 ? -2.617 12.891 11.109 1 91.38 52 ASN B N 1
ATOM 2396 C CA . ASN B 1 52 ? -2.77 13.648 12.352 1 91.38 52 ASN B CA 1
ATOM 2397 C C . ASN B 1 52 ? -1.87 13.102 13.453 1 91.38 52 ASN B C 1
ATOM 2399 O O . ASN B 1 52 ? -2.139 12.031 14.008 1 91.38 52 ASN B O 1
ATOM 2403 N N . ILE B 1 53 ? -0.799 13.836 13.766 1 90.81 53 ILE B N 1
ATOM 2404 C CA . ILE B 1 53 ? 0.166 13.398 14.766 1 90.81 53 ILE B CA 1
ATOM 2405 C C . ILE B 1 53 ? -0.033 14.195 16.062 1 90.81 53 ILE B C 1
ATOM 2407 O O . ILE B 1 53 ? 0.106 15.414 16.062 1 90.81 53 ILE B O 1
ATOM 2411 N N . ARG B 1 54 ? -0.315 13.461 17.031 1 81.44 54 ARG B N 1
ATOM 2412 C CA . ARG B 1 54 ? -0.595 14.109 18.312 1 81.44 54 ARG B CA 1
ATOM 2413 C C . ARG B 1 54 ? 0.617 14.039 19.234 1 81.44 54 ARG B C 1
ATOM 2415 O O . ARG B 1 54 ? 1.289 13.008 19.312 1 81.44 54 ARG B O 1
ATOM 2422 N N . ASP B 1 55 ? 1.027 15.156 19.516 1 71.56 55 ASP B N 1
ATOM 2423 C CA . ASP B 1 55 ? 2.09 15.203 20.516 1 71.56 55 ASP B CA 1
ATOM 2424 C C . ASP B 1 55 ? 1.568 14.789 21.891 1 71.56 55 ASP B C 1
ATOM 2426 O O . ASP B 1 55 ? 0.359 14.805 22.141 1 71.56 55 ASP B O 1
ATOM 2430 N N . ARG B 1 56 ? 2.32 14.039 22.75 1 54.31 56 ARG B N 1
ATOM 2431 C CA . ARG B 1 56 ? 2.076 13.523 24.094 1 54.31 56 ARG B CA 1
ATOM 2432 C C . ARG B 1 56 ? 1.441 14.578 24.984 1 54.31 56 ARG B C 1
ATOM 2434 O O . ARG B 1 56 ? 1.276 14.367 26.188 1 54.31 56 ARG B O 1
ATOM 2441 N N . GLU B 1 57 ? 1.425 15.781 24.578 1 47.25 57 GLU B N 1
ATOM 2442 C CA . GLU B 1 57 ? 1.108 16.531 25.797 1 47.25 57 GLU B CA 1
ATOM 2443 C C . GLU B 1 57 ? -0.298 16.203 26.297 1 47.25 57 GLU B C 1
ATOM 2445 O O . GLU B 1 57 ? -1.274 16.812 25.844 1 47.25 57 GLU B O 1
ATOM 2450 N N . ASN B 1 58 ? -0.644 14.891 26.109 1 42.31 58 ASN B N 1
ATOM 2451 C CA . ASN B 1 58 ? -1.879 14.805 26.875 1 42.31 58 ASN B CA 1
ATOM 2452 C C . ASN B 1 58 ? -1.784 15.602 28.188 1 42.31 58 ASN B C 1
ATOM 2454 O O . ASN B 1 58 ? -0.768 15.539 28.875 1 42.31 58 ASN B O 1
ATOM 2458 N N . GLY B 1 59 ? -2.057 16.75 28.266 1 40.81 59 GLY B N 1
ATOM 2459 C CA . GLY B 1 59 ? -2.111 17.438 29.547 1 40.81 59 GLY B CA 1
ATOM 2460 C C . GLY B 1 59 ? -1.356 16.734 30.641 1 40.81 59 GLY B C 1
ATOM 2461 O O . GLY B 1 59 ? -1.274 17.234 31.766 1 40.81 59 GLY B O 1
ATOM 2462 N N . SER B 1 60 ? -1.502 15.469 30.734 1 39.97 60 SER B N 1
ATOM 2463 C CA . SER B 1 60 ? -0.777 14.938 31.875 1 39.97 60 SER B CA 1
ATOM 2464 C C . SER B 1 60 ? 0.73 15.078 31.703 1 39.97 60 SER B C 1
ATOM 2466 O O . SER B 1 60 ? 1.215 15.211 30.578 1 39.97 60 SER B O 1
ATOM 2468 N N . CYS B 1 61 ? 1.446 15.156 32.688 1 37.41 61 CYS B N 1
ATOM 2469 C CA . CYS B 1 61 ? 2.895 15.258 32.844 1 37.41 61 CYS B CA 1
ATOM 2470 C C . CYS B 1 61 ? 3.611 14.469 31.766 1 37.41 61 CYS B C 1
ATOM 2472 O O . CYS B 1 61 ? 3.439 13.25 31.656 1 37.41 61 CYS B O 1
ATOM 2474 N N . VAL B 1 62 ? 3.684 15.055 30.641 1 44.09 62 VAL B N 1
ATOM 2475 C CA . VAL B 1 62 ? 4.504 14.492 29.562 1 44.09 62 VAL B CA 1
ATOM 2476 C C . VAL B 1 62 ? 5.734 13.812 30.172 1 44.09 62 VAL B C 1
ATOM 2478 O O . VAL B 1 62 ? 6.535 14.445 30.844 1 44.09 62 VAL B O 1
ATOM 2481 N N . ASN B 1 63 ? 5.625 12.633 30.438 1 46.28 63 ASN B N 1
ATOM 2482 C CA . ASN B 1 63 ? 6.883 11.93 30.672 1 46.28 63 ASN B CA 1
ATOM 2483 C C . ASN B 1 63 ? 7.859 12.148 29.516 1 46.28 63 ASN B C 1
ATOM 2485 O O . ASN B 1 63 ? 7.57 11.781 28.375 1 46.28 63 ASN B O 1
ATOM 2489 N N . PRO B 1 64 ? 8.664 13.125 29.766 1 51.38 64 PRO B N 1
ATOM 2490 C CA . PRO B 1 64 ? 9.688 13.367 28.75 1 51.38 64 PRO B CA 1
ATOM 2491 C C . PRO B 1 64 ? 10.172 12.078 28.078 1 51.38 64 PRO B C 1
ATOM 2493 O O . PRO B 1 64 ? 10.734 12.125 26.984 1 51.38 64 PRO B O 1
ATOM 2496 N N . CYS B 1 65 ? 9.93 11.023 28.844 1 50.03 65 CYS B N 1
ATOM 2497 C CA . CYS B 1 65 ? 10.438 9.75 28.344 1 50.03 65 CYS B CA 1
ATOM 2498 C C . CYS B 1 65 ? 9.406 9.055 27.469 1 50.03 65 CYS B C 1
ATOM 2500 O O . CYS B 1 65 ? 9.617 7.926 27.031 1 50.03 65 CYS B O 1
ATOM 2502 N N . SER B 1 66 ? 8.344 9.789 27.328 1 57.81 66 SER B N 1
ATOM 2503 C CA . SER B 1 66 ? 7.359 9.078 26.516 1 57.81 66 SER B CA 1
ATOM 2504 C C . SER B 1 66 ? 7.789 9.008 25.062 1 57.81 66 SER B C 1
ATOM 2506 O O . SER B 1 66 ? 8.25 10.008 24.5 1 57.81 66 SER B O 1
ATOM 2508 N N . PRO B 1 67 ? 7.812 7.883 24.516 1 61.81 67 PRO B N 1
ATOM 2509 C CA . PRO B 1 67 ? 8.266 7.711 23.141 1 61.81 67 PRO B CA 1
ATOM 2510 C C . PRO B 1 67 ? 7.43 8.508 22.141 1 61.81 67 PRO B C 1
ATOM 2512 O O . PRO B 1 67 ? 6.215 8.641 22.312 1 61.81 67 PRO B O 1
ATOM 2515 N N . LYS B 1 68 ? 8.125 9.328 21.406 1 74.38 68 LYS B N 1
ATOM 2516 C CA . LYS B 1 68 ? 7.469 9.984 20.281 1 74.38 68 LYS B CA 1
ATOM 2517 C C . LYS B 1 68 ? 6.84 8.961 19.344 1 74.38 68 LYS B C 1
ATOM 2519 O O . LYS B 1 68 ? 7.273 7.809 19.297 1 74.38 68 LYS B O 1
ATOM 2524 N N . CYS B 1 69 ? 5.656 9.445 18.797 1 79.5 69 CYS B N 1
ATOM 2525 C CA . CYS B 1 69 ? 4.973 8.578 17.844 1 79.5 69 CYS B CA 1
ATOM 2526 C C . CYS B 1 69 ? 5.059 9.141 16.438 1 79.5 69 CYS B C 1
ATOM 2528 O O . CYS B 1 69 ? 5.016 10.359 16.25 1 79.5 69 CYS B O 1
ATOM 2530 N N . GLY B 1 70 ? 5.398 8.273 15.531 1 90.06 70 GLY B N 1
ATOM 2531 C CA . GLY B 1 70 ? 5.355 8.609 14.117 1 90.06 70 GLY B CA 1
ATOM 2532 C C . GLY B 1 70 ? 4.203 7.949 13.383 1 90.06 70 GLY B C 1
ATOM 2533 O O . GLY B 1 70 ? 3.498 7.113 13.945 1 90.06 70 GLY B O 1
ATOM 2534 N N . LYS B 1 71 ? 3.908 8.508 12.266 1 93.75 71 LYS B N 1
ATOM 2535 C CA . LYS B 1 71 ? 2.891 7.922 11.398 1 93.75 71 LYS B CA 1
ATOM 2536 C C . LYS B 1 71 ? 3.471 7.547 10.039 1 93.75 71 LYS B C 1
ATOM 2538 O O . LYS B 1 71 ? 4.387 8.211 9.547 1 93.75 71 LYS B O 1
ATOM 2543 N N . CYS B 1 72 ? 2.934 6.492 9.531 1 94.31 72 CYS B N 1
ATOM 2544 C CA . CYS B 1 72 ? 3.301 6.051 8.188 1 94.31 72 CYS B CA 1
ATOM 2545 C C . CYS B 1 72 ? 2.061 5.816 7.336 1 94.31 72 CYS B C 1
ATOM 2547 O O . CYS B 1 72 ? 1.024 5.379 7.844 1 94.31 72 CYS B O 1
ATOM 2549 N N . THR B 1 73 ? 2.178 6.117 6.09 1 97.25 73 THR B N 1
ATOM 2550 C CA . THR B 1 73 ? 1.047 5.938 5.188 1 97.25 73 THR B CA 1
ATOM 2551 C C . THR B 1 73 ? 1.516 5.418 3.832 1 97.25 73 THR B C 1
ATOM 2553 O O . THR B 1 73 ? 2.525 5.883 3.299 1 97.25 73 THR B O 1
ATOM 2556 N N . LEU B 1 74 ? 0.81 4.422 3.324 1 96.62 74 LEU B N 1
ATOM 2557 C CA . LEU B 1 74 ? 0.962 3.945 1.953 1 96.62 74 LEU B CA 1
ATOM 2558 C C . LEU B 1 74 ? -0.072 4.59 1.036 1 96.62 74 LEU B C 1
ATOM 2560 O O . LEU B 1 74 ? -1.243 4.711 1.402 1 96.62 74 LEU B O 1
ATOM 2564 N N . PHE B 1 75 ? 0.388 4.996 -0.13 1 96.12 75 PHE B N 1
ATOM 2565 C CA . PHE B 1 75 ? -0.521 5.652 -1.063 1 96.12 75 PHE B CA 1
ATOM 2566 C C . PHE B 1 75 ? 0.042 5.621 -2.479 1 96.12 75 PHE B C 1
ATOM 2568 O O . PHE B 1 75 ? 1.176 5.188 -2.691 1 96.12 75 PHE B O 1
ATOM 2575 N N . THR B 1 76 ? -0.776 5.988 -3.43 1 94.06 76 THR B N 1
ATOM 2576 C CA . THR B 1 76 ? -0.375 6.176 -4.82 1 94.06 76 THR B CA 1
ATOM 2577 C C . THR B 1 76 ? -0.64 7.609 -5.273 1 94.06 76 THR B C 1
ATOM 2579 O O . THR B 1 76 ? -1.335 8.359 -4.586 1 94.06 76 THR B O 1
ATOM 2582 N N . LEU B 1 77 ? -0.014 7.891 -6.336 1 92.12 77 LEU B N 1
ATOM 2583 C CA . LEU B 1 77 ? -0.275 9.195 -6.934 1 92.12 77 LEU B CA 1
ATOM 2584 C C . LEU B 1 77 ? -1.361 9.094 -8 1 92.12 77 LEU B C 1
ATOM 2586 O O . LEU B 1 77 ? -1.242 8.305 -8.945 1 92.12 77 LEU B O 1
ATOM 2590 N N . ASP B 1 78 ? -2.389 9.859 -7.828 1 86.25 78 ASP B N 1
ATOM 2591 C CA . ASP B 1 78 ? -3.482 9.836 -8.797 1 86.25 78 ASP B CA 1
ATOM 2592 C C . ASP B 1 78 ? -3.098 10.555 -10.078 1 86.25 78 ASP B C 1
ATOM 2594 O O . ASP B 1 78 ? -3.746 10.383 -11.117 1 86.25 78 ASP B O 1
ATOM 2598 N N . SER B 1 79 ? -2.162 11.367 -9.961 1 89.25 79 SER B N 1
ATOM 2599 C CA . SER B 1 79 ? -1.58 12.094 -11.094 1 89.25 79 SER B CA 1
ATOM 2600 C C . SER B 1 79 ? -0.093 12.352 -10.875 1 89.25 79 SER B C 1
ATOM 2602 O O . SER B 1 79 ? 0.4 12.258 -9.75 1 89.25 79 SER B O 1
ATOM 2604 N N . PRO B 1 80 ? 0.571 12.586 -11.992 1 90.88 80 PRO B N 1
ATOM 2605 C CA . PRO B 1 80 ? 2.002 12.852 -11.82 1 90.88 80 PRO B CA 1
ATOM 2606 C C . PRO B 1 80 ? 2.279 14.016 -10.875 1 90.88 80 PRO B C 1
ATOM 2608 O O . PRO B 1 80 ? 1.487 14.961 -10.797 1 90.88 80 PRO B O 1
ATOM 2611 N N . ILE B 1 81 ? 3.371 13.93 -10.227 1 95.75 81 ILE B N 1
ATOM 2612 C CA . ILE B 1 81 ? 3.795 14.961 -9.281 1 95.75 81 ILE B CA 1
ATOM 2613 C C . ILE B 1 81 ? 4.254 16.203 -10.047 1 95.75 81 ILE B C 1
ATOM 2615 O O . ILE B 1 81 ? 4.914 16.094 -11.086 1 95.75 81 ILE B O 1
ATOM 2619 N N . THR B 1 82 ? 3.941 17.328 -9.586 1 96.88 82 THR B N 1
ATOM 2620 C CA . THR B 1 82 ? 4.324 18.594 -10.203 1 96.88 82 THR B CA 1
ATOM 2621 C C . THR B 1 82 ? 4.98 19.531 -9.188 1 96.88 82 THR B C 1
ATOM 2623 O O . THR B 1 82 ? 5.039 19.203 -8 1 96.88 82 THR B O 1
ATOM 2626 N N . ASP B 1 83 ? 5.438 20.672 -9.664 1 96.44 83 ASP B N 1
ATOM 2627 C CA . ASP B 1 83 ? 6.078 21.672 -8.805 1 96.44 83 ASP B CA 1
ATOM 2628 C C . ASP B 1 83 ? 5.062 22.328 -7.871 1 96.44 83 ASP B C 1
ATOM 2630 O O . ASP B 1 83 ? 5.441 22.953 -6.879 1 96.44 83 ASP B O 1
ATOM 2634 N N . GLU B 1 84 ? 3.838 22.188 -8.109 1 95.38 84 GLU B N 1
ATOM 2635 C CA . GLU B 1 84 ? 2.787 22.797 -7.297 1 95.38 84 GLU B CA 1
ATOM 2636 C C . GLU B 1 84 ? 2.441 21.906 -6.102 1 95.38 84 GLU B C 1
ATOM 2638 O O . GLU B 1 84 ? 1.747 22.344 -5.18 1 95.38 84 GLU B O 1
ATOM 2643 N N . ASP B 1 85 ? 2.896 20.75 -6.16 1 96.5 85 ASP B N 1
ATOM 2644 C CA . ASP B 1 85 ? 2.594 19.812 -5.082 1 96.5 85 ASP B CA 1
ATOM 2645 C C . ASP B 1 85 ? 3.396 20.141 -3.826 1 96.5 85 ASP B C 1
ATOM 2647 O O . ASP B 1 85 ? 4.625 20.016 -3.82 1 96.5 85 ASP B O 1
ATOM 2651 N N . VAL B 1 86 ? 2.662 20.484 -2.834 1 96.62 86 VAL B N 1
ATOM 2652 C CA . VAL B 1 86 ? 3.273 20.812 -1.552 1 96.62 86 VAL B CA 1
ATOM 2653 C C . VAL B 1 86 ? 2.6 20.016 -0.435 1 96.62 86 VAL B C 1
ATOM 2655 O O . VAL B 1 86 ? 1.417 19.688 -0.532 1 96.62 86 VAL B O 1
ATOM 2658 N N . MET B 1 87 ? 3.391 19.672 0.518 1 97.69 87 MET B N 1
ATOM 2659 C CA . MET B 1 87 ? 2.844 19.141 1.759 1 97.69 87 MET B CA 1
ATOM 2660 C C . MET B 1 87 ? 2.486 20.266 2.729 1 97.69 87 MET B C 1
ATOM 2662 O O . MET B 1 87 ? 3.328 21.094 3.053 1 97.69 87 MET B O 1
ATOM 2666 N N . HIS B 1 88 ? 1.244 20.266 3.121 1 97.19 88 HIS B N 1
ATOM 2667 C CA . HIS B 1 88 ? 0.771 21.25 4.086 1 97.19 88 HIS B CA 1
ATOM 2668 C C . HIS B 1 88 ? 0.915 20.75 5.516 1 97.19 88 HIS B C 1
ATOM 2670 O O . HIS B 1 88 ? 0.448 19.641 5.836 1 97.19 88 HIS B O 1
ATOM 2676 N N . ILE B 1 89 ? 1.542 21.516 6.309 1 97.38 89 ILE B N 1
ATOM 2677 C CA . ILE B 1 89 ? 1.745 21.188 7.715 1 97.38 89 ILE B CA 1
ATOM 2678 C C . ILE B 1 89 ? 1.082 22.234 8.602 1 97.38 89 ILE B C 1
ATOM 2680 O O . ILE B 1 89 ? 1.425 23.422 8.531 1 97.38 89 ILE B O 1
ATOM 2684 N N . HIS B 1 90 ? 0.141 21.828 9.336 1 94.25 90 HIS B N 1
ATOM 2685 C CA . HIS B 1 90 ? -0.573 22.703 10.258 1 94.25 90 HIS B CA 1
ATOM 2686 C C . HIS B 1 90 ? -0.425 22.219 11.695 1 94.25 90 HIS B C 1
ATOM 2688 O O . HIS B 1 90 ? -0.685 21.047 12 1 94.25 90 HIS B O 1
ATOM 2694 N N . VAL B 1 91 ? -0.039 23.047 12.523 1 93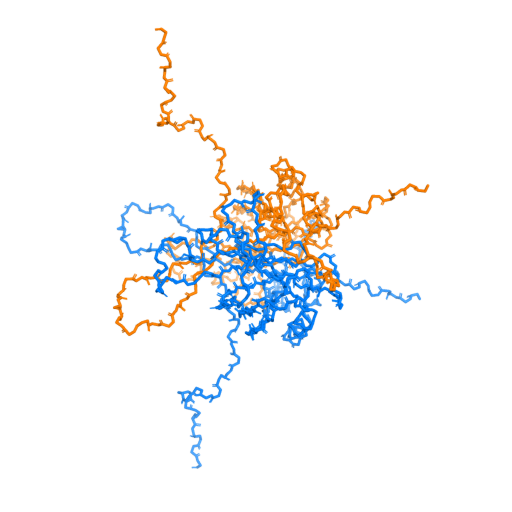.44 91 VAL B N 1
ATOM 2695 C CA . VAL B 1 91 ? 0.048 22.734 13.945 1 93.44 91 VAL B CA 1
ATOM 2696 C C . VAL B 1 91 ? -1.109 23.391 14.688 1 93.44 91 VAL B C 1
ATOM 2698 O O . VAL B 1 91 ? -1.31 24.609 14.594 1 93.44 91 VAL B O 1
ATOM 2701 N N . TYR B 1 92 ? -1.825 22.547 15.391 1 89.62 92 TYR B N 1
ATOM 2702 C CA . TYR B 1 92 ? -2.992 23.031 16.125 1 89.62 92 TYR B CA 1
ATOM 2703 C C . TYR B 1 92 ? -2.895 22.672 17.594 1 89.62 92 TYR B C 1
ATOM 2705 O O . TYR B 1 92 ? -2.197 21.719 17.969 1 89.62 92 TYR B O 1
ATOM 2713 N N . LYS B 1 93 ? -3.586 23.453 18.344 1 87.56 93 LYS B N 1
ATOM 2714 C CA . LYS B 1 93 ? -4.082 23 19.641 1 87.56 93 LYS B CA 1
ATOM 2715 C C . LYS B 1 93 ? -5.559 22.625 19.562 1 87.56 93 LYS B C 1
ATOM 2717 O O . LYS B 1 93 ? -6.391 23.422 19.125 1 87.56 93 LYS B O 1
ATOM 2722 N N . LYS B 1 94 ? -5.777 21.328 19.844 1 83 94 LYS B N 1
ATOM 2723 C CA . LYS B 1 94 ? -7.176 20.938 19.734 1 83 94 LYS B CA 1
ATOM 2724 C C . LYS B 1 94 ? -7.488 19.75 20.656 1 83 94 LYS B C 1
ATOM 2726 O O . LYS B 1 94 ? -6.641 18.891 20.875 1 83 94 LYS B O 1
ATOM 2731 N N . ARG B 1 95 ? -8.688 19.875 21.25 1 73.56 95 ARG B N 1
ATOM 2732 C CA . ARG B 1 95 ? -9.203 18.75 22.031 1 73.56 95 ARG B CA 1
ATOM 2733 C C . ARG B 1 95 ? -10.062 17.828 21.172 1 73.56 95 ARG B C 1
ATOM 2735 O O . ARG B 1 95 ? -9.984 16.609 21.281 1 73.56 95 ARG B O 1
ATOM 2742 N N . THR B 1 96 ? -10.922 18.547 20.391 1 71.44 96 THR B N 1
ATOM 2743 C CA . THR B 1 96 ? -11.758 17.828 19.438 1 71.44 96 THR B CA 1
ATOM 2744 C C . THR B 1 96 ? -11.539 18.359 18.016 1 71.44 96 THR B C 1
ATOM 2746 O O . THR B 1 96 ? -10.859 19.375 17.828 1 71.44 96 THR B O 1
ATOM 2749 N N . GLU B 1 97 ? -12.031 17.641 17.094 1 71.75 97 GLU B N 1
ATOM 2750 C CA . GLU B 1 97 ? -11.891 18.047 15.711 1 71.75 97 GLU B CA 1
ATOM 2751 C C . GLU B 1 97 ? -12.773 19.25 15.406 1 71.75 97 GLU B C 1
ATOM 2753 O O . GLU B 1 97 ? -12.57 19.953 14.406 1 71.75 97 GLU B O 1
ATOM 2758 N N . SER B 1 98 ? -13.641 19.562 16.281 1 70.44 98 SER B N 1
ATOM 2759 C CA . SER B 1 98 ? -14.617 20.609 16.031 1 70.44 98 SER B CA 1
ATOM 2760 C C . SER B 1 98 ? -14.047 21.984 16.375 1 70.44 98 SER B C 1
ATOM 2762 O O . SER B 1 98 ? -14.5 23 15.844 1 70.44 98 SER B O 1
ATOM 2764 N N . CYS B 1 99 ? -13.062 22.016 17.219 1 75.81 99 CYS B N 1
ATOM 2765 C CA . CYS B 1 99 ? -12.461 23.281 17.594 1 75.81 99 CYS B CA 1
ATOM 2766 C C . CYS B 1 99 ? -10.938 23.172 17.641 1 75.81 99 CYS B C 1
ATOM 2768 O O . CYS B 1 99 ? -10.391 22.562 18.547 1 75.81 99 CYS B O 1
ATOM 2770 N N . LYS B 1 100 ? -10.32 23.797 16.672 1 85.5 100 LYS B N 1
ATOM 2771 C CA . LYS B 1 100 ? -8.867 23.781 16.578 1 85.5 100 LYS B CA 1
ATOM 2772 C C . LYS B 1 100 ? -8.305 25.203 16.5 1 85.5 100 LYS B C 1
ATOM 2774 O O . LYS B 1 100 ? -8.875 26.062 15.828 1 85.5 100 LYS B O 1
ATOM 2779 N N . PHE B 1 101 ? -7.293 25.422 17.266 1 86.94 101 PHE B N 1
ATOM 2780 C CA . PHE B 1 101 ? -6.586 26.688 17.25 1 86.94 101 PHE B CA 1
ATOM 2781 C C . PHE B 1 101 ? -5.25 26.562 16.516 1 86.94 101 PHE B C 1
ATOM 2783 O O . PHE B 1 101 ? -4.379 25.797 16.953 1 86.94 101 PHE B O 1
ATOM 2790 N N . LEU B 1 102 ? -5.125 27.328 15.508 1 90.19 102 LEU B N 1
ATOM 2791 C CA . LEU B 1 102 ? -3.914 27.25 14.703 1 90.19 102 LEU B CA 1
ATOM 2792 C C . LEU B 1 102 ? -2.738 27.906 15.414 1 90.19 102 LEU B C 1
ATOM 2794 O O . LEU B 1 102 ? -2.814 29.078 15.789 1 90.19 102 LEU B O 1
ATOM 2798 N N . LEU B 1 103 ? -1.714 27.156 15.648 1 91.31 103 LEU B N 1
ATOM 2799 C CA . LEU B 1 103 ? -0.477 27.703 16.203 1 91.31 103 LEU B CA 1
ATOM 2800 C C . LEU B 1 103 ? 0.449 28.172 15.078 1 91.31 103 LEU B C 1
ATOM 2802 O O . LEU B 1 103 ? 1.213 29.125 15.266 1 91.31 103 LEU B O 1
ATOM 2806 N N . GLY B 1 104 ? 0.424 27.469 14.008 1 93.62 104 GLY B N 1
ATOM 2807 C CA . GLY B 1 104 ? 1.238 27.812 12.859 1 93.62 104 GLY B CA 1
ATOM 2808 C C . GLY B 1 104 ? 1.104 26.828 11.711 1 93.62 104 GLY B C 1
ATOM 2809 O O . GLY B 1 104 ? 0.598 25.719 11.891 1 93.62 104 GLY B O 1
ATOM 2810 N N . LEU B 1 105 ? 1.454 27.297 10.555 1 95.44 105 LEU B N 1
ATOM 2811 C CA . LEU B 1 105 ? 1.435 26.438 9.375 1 95.44 105 LEU B CA 1
ATOM 2812 C C . LEU B 1 105 ? 2.672 26.656 8.516 1 95.44 105 LEU B C 1
ATOM 2814 O O . LEU B 1 105 ? 3.34 27.688 8.641 1 95.44 105 LEU B O 1
ATOM 2818 N N . THR B 1 106 ? 3.053 25.734 7.785 1 97.12 106 THR B N 1
ATOM 2819 C CA . THR B 1 106 ? 4.156 25.781 6.832 1 97.12 106 THR B CA 1
ATOM 2820 C C . THR B 1 106 ? 3.928 24.812 5.684 1 97.12 106 THR B C 1
ATOM 2822 O O . THR B 1 106 ? 2.959 24.047 5.691 1 97.12 106 THR B O 1
ATOM 2825 N N . GLU B 1 107 ? 4.703 24.938 4.676 1 96.5 107 GLU B N 1
ATOM 2826 C CA . GLU B 1 107 ? 4.613 24.094 3.492 1 96.5 107 GLU B CA 1
ATOM 2827 C C . GLU B 1 107 ? 5.984 23.547 3.102 1 96.5 107 GLU B C 1
ATOM 2829 O O . GLU B 1 107 ? 7.008 24.188 3.344 1 96.5 107 GLU B O 1
ATOM 2834 N N . LEU B 1 108 ? 5.938 22.391 2.559 1 97.56 108 LEU B N 1
ATOM 2835 C CA . LEU B 1 108 ? 7.145 21.75 2.064 1 97.56 108 LEU B CA 1
ATOM 2836 C C . LEU B 1 108 ? 6.953 21.266 0.631 1 97.56 108 LEU B C 1
ATOM 2838 O O . LEU B 1 108 ? 6.09 20.422 0.365 1 97.56 108 LEU B O 1
ATOM 2842 N N . PRO B 1 109 ? 7.746 21.781 -0.35 1 97.56 109 PRO B N 1
ATOM 2843 C CA . PRO B 1 109 ? 7.688 21.203 -1.697 1 97.56 109 PRO B CA 1
ATOM 2844 C C . PRO B 1 109 ? 8.07 19.734 -1.727 1 97.56 109 PRO B C 1
ATOM 2846 O O . PRO B 1 109 ? 9.094 19.344 -1.162 1 97.56 109 PRO B O 1
ATOM 2849 N N . MET B 1 110 ? 7.293 18.938 -2.436 1 97.81 110 MET B N 1
ATOM 2850 C CA . MET B 1 110 ? 7.488 17.5 -2.355 1 97.81 110 MET B CA 1
ATOM 2851 C C . MET B 1 110 ? 8.078 16.953 -3.65 1 97.81 110 MET B C 1
ATOM 2853 O O . MET B 1 110 ? 8.703 15.891 -3.654 1 97.81 110 MET B O 1
ATOM 2857 N N . LYS B 1 111 ? 7.965 17.578 -4.766 1 98.19 111 LYS B N 1
ATOM 2858 C CA . LYS B 1 111 ? 8.367 17.047 -6.07 1 98.19 111 LYS B CA 1
ATOM 2859 C C . LYS B 1 111 ? 9.836 16.656 -6.07 1 98.19 111 LYS B C 1
ATOM 2861 O O . LYS B 1 111 ? 10.195 15.57 -6.555 1 98.19 111 LYS B O 1
ATOM 2866 N N . PRO B 1 112 ? 10.742 17.531 -5.547 1 98.06 112 PRO B N 1
ATOM 2867 C CA . PRO B 1 112 ? 12.148 17.141 -5.586 1 98.06 112 PRO B CA 1
ATOM 2868 C C . PRO B 1 112 ? 12.406 15.812 -4.875 1 98.06 112 PRO B C 1
ATOM 2870 O O . PRO B 1 112 ? 13.258 15.031 -5.312 1 98.06 112 PRO B O 1
ATOM 2873 N N . ILE B 1 113 ? 11.758 15.594 -3.795 1 98.06 113 ILE B N 1
ATOM 2874 C CA . ILE B 1 113 ? 11.945 14.359 -3.041 1 98.06 113 ILE B CA 1
ATOM 2875 C C . ILE B 1 113 ? 11.422 13.18 -3.848 1 98.06 113 ILE B C 1
ATOM 2877 O O . ILE B 1 113 ? 12.102 12.156 -3.973 1 98.06 113 ILE B O 1
ATOM 2881 N N . PHE B 1 114 ? 10.227 13.289 -4.434 1 98 114 PHE B N 1
ATOM 2882 C CA . PHE B 1 114 ? 9.656 12.25 -5.285 1 98 114 PHE B CA 1
ATOM 2883 C C . PHE B 1 114 ? 10.562 11.969 -6.477 1 98 114 PHE B C 1
ATOM 2885 O O . PHE B 1 114 ? 10.766 10.812 -6.844 1 98 114 PHE B O 1
ATOM 2892 N N . ASP B 1 115 ? 11.07 13.008 -7.027 1 97.81 115 ASP B N 1
ATOM 2893 C CA . ASP B 1 115 ? 11.938 12.852 -8.188 1 97.81 115 ASP B CA 1
ATOM 2894 C C . ASP B 1 115 ? 13.188 12.047 -7.832 1 97.81 115 ASP B C 1
ATOM 2896 O O . ASP B 1 115 ? 13.602 11.164 -8.586 1 97.81 115 ASP B O 1
ATOM 2900 N N . ARG B 1 116 ? 13.734 12.328 -6.742 1 98.06 116 ARG B N 1
ATOM 2901 C CA . ARG B 1 116 ? 14.977 11.672 -6.352 1 98.06 116 ARG B CA 1
ATOM 2902 C C . ARG B 1 116 ? 14.742 10.188 -6.062 1 98.06 116 ARG B C 1
ATOM 2904 O O . ARG B 1 116 ? 15.484 9.336 -6.543 1 98.06 116 ARG B O 1
ATOM 2911 N N . VAL B 1 117 ? 13.664 9.859 -5.32 1 97.88 117 VAL B N 1
ATOM 2912 C CA . VAL B 1 117 ? 13.422 8.461 -4.988 1 97.88 117 VAL B CA 1
ATOM 2913 C C . VAL B 1 117 ? 13.039 7.688 -6.246 1 97.88 117 VAL B C 1
ATOM 2915 O O . VAL B 1 117 ? 13.406 6.52 -6.398 1 97.88 117 VAL B O 1
ATOM 2918 N N . LYS B 1 118 ? 12.281 8.281 -7.117 1 96.62 118 LYS B N 1
ATOM 2919 C CA . LYS B 1 118 ? 11.891 7.637 -8.367 1 96.62 118 LYS B CA 1
ATOM 2920 C C . LYS B 1 118 ? 13.102 7.406 -9.266 1 96.62 118 LYS B C 1
ATOM 2922 O O . LYS B 1 118 ? 13.234 6.344 -9.883 1 96.62 118 LYS B O 1
ATOM 2927 N N . LYS B 1 119 ? 13.93 8.445 -9.375 1 96.56 119 LYS B N 1
ATOM 2928 C CA . LYS B 1 119 ? 15.156 8.312 -10.164 1 96.56 119 LYS B CA 1
ATOM 2929 C C . LYS B 1 119 ? 16.016 7.172 -9.641 1 96.56 119 LYS B C 1
ATOM 2931 O O . LYS B 1 119 ? 16.547 6.375 -10.43 1 96.56 119 LYS B O 1
ATOM 2936 N N . GLU B 1 120 ? 16.156 7.18 -8.367 1 97.12 120 GLU B N 1
ATOM 2937 C CA . GLU B 1 120 ? 16.938 6.102 -7.758 1 97.12 120 GLU B CA 1
ATOM 2938 C C . GLU B 1 120 ? 16.297 4.742 -8.031 1 97.12 120 GLU B C 1
ATOM 2940 O O . GLU B 1 120 ? 17 3.768 -8.312 1 97.12 120 GLU B O 1
ATOM 2945 N N . PHE B 1 121 ? 15.016 4.609 -8 1 96.38 121 PHE B N 1
ATOM 2946 C CA . PHE B 1 121 ? 14.305 3.369 -8.273 1 96.38 121 PHE B CA 1
ATOM 2947 C C . PHE B 1 121 ? 14.578 2.891 -9.695 1 96.38 121 PHE B C 1
ATOM 2949 O O . PHE B 1 121 ? 14.867 1.713 -9.914 1 96.38 121 PHE B O 1
ATOM 2956 N N . ASP B 1 122 ? 14.453 3.766 -10.602 1 94.12 122 ASP B N 1
ATOM 2957 C CA . ASP B 1 122 ? 14.672 3.416 -12 1 94.12 122 ASP B CA 1
ATOM 2958 C C . ASP B 1 122 ? 16.109 2.979 -12.234 1 94.12 122 ASP B C 1
ATOM 2960 O O . ASP B 1 122 ? 16.375 2.1 -13.062 1 94.12 122 ASP B O 1
ATOM 2964 N N . SER B 1 123 ? 17.016 3.619 -11.531 1 95.31 123 SER B N 1
ATOM 2965 C CA . SER B 1 123 ? 18.438 3.275 -11.68 1 95.31 123 SER B CA 1
ATOM 2966 C C . SER B 1 123 ? 18.719 1.893 -11.109 1 95.31 123 SER B C 1
ATOM 2968 O O . SER B 1 123 ? 19.562 1.16 -11.641 1 95.31 123 SER B O 1
ATOM 2970 N N . ARG B 1 124 ? 18.031 1.541 -10.055 1 93.56 124 ARG B N 1
ATOM 2971 C CA . ARG B 1 124 ? 18.281 0.278 -9.367 1 93.56 124 ARG B CA 1
ATOM 2972 C C . ARG B 1 124 ? 17.516 -0.867 -10.031 1 93.56 124 ARG B C 1
ATOM 2974 O O . ARG B 1 124 ? 17.938 -2.023 -9.953 1 93.56 124 ARG B O 1
ATOM 2981 N N . ASN B 1 125 ? 16.375 -0.553 -10.555 1 91.44 125 ASN B N 1
ATOM 2982 C CA . ASN B 1 125 ? 15.523 -1.562 -11.164 1 91.44 125 ASN B CA 1
ATOM 2983 C C . ASN B 1 125 ? 15.492 -1.42 -12.688 1 91.44 125 ASN B C 1
ATOM 2985 O O . ASN B 1 125 ? 14.445 -1.118 -13.258 1 91.44 125 ASN B O 1
ATOM 2989 N N . ILE B 1 126 ? 16.547 -1.795 -13.258 1 90.44 126 ILE B N 1
ATOM 2990 C CA . ILE B 1 126 ? 16.703 -1.595 -14.695 1 90.44 126 ILE B CA 1
ATOM 2991 C C . ILE B 1 126 ? 15.758 -2.525 -15.453 1 90.44 126 ILE B C 1
ATOM 2993 O O . ILE B 1 126 ? 15.625 -3.699 -15.102 1 90.44 126 ILE B O 1
ATOM 2997 N N . ASN B 1 127 ? 15.016 -2.045 -16.438 1 87.62 127 ASN B N 1
ATOM 2998 C CA . ASN B 1 127 ? 14.148 -2.777 -17.344 1 87.62 127 ASN B CA 1
ATOM 2999 C C . ASN B 1 127 ? 13.031 -3.504 -16.594 1 87.62 127 ASN B C 1
ATOM 3001 O O . ASN B 1 127 ? 12.617 -4.594 -16.984 1 87.62 127 ASN B O 1
ATOM 3005 N N . TRP B 1 128 ? 12.703 -2.928 -15.461 1 88.44 128 TRP B N 1
ATOM 3006 C CA . TRP B 1 128 ? 11.711 -3.629 -14.648 1 88.44 128 TRP B CA 1
ATOM 3007 C C . TRP B 1 128 ? 10.398 -3.775 -15.414 1 88.44 128 TRP B C 1
ATOM 3009 O O . TRP B 1 128 ? 9.766 -4.832 -15.375 1 88.44 128 TRP B O 1
ATOM 3019 N N . GLU B 1 129 ? 9.977 -2.773 -16.141 1 87.94 129 GLU B N 1
ATOM 3020 C CA . GLU B 1 129 ? 8.711 -2.818 -16.859 1 87.94 129 GLU B CA 1
ATOM 3021 C C . GLU B 1 129 ? 8.742 -3.879 -17.953 1 87.94 129 GLU B C 1
ATOM 3023 O O . GLU B 1 129 ? 7.781 -4.633 -18.125 1 87.94 129 GLU B O 1
ATOM 3028 N N . ASN B 1 130 ? 9.773 -3.891 -18.656 1 88 130 ASN B N 1
ATOM 3029 C CA . ASN B 1 130 ? 9.945 -4.891 -19.703 1 88 130 ASN B CA 1
ATOM 3030 C C . ASN B 1 130 ? 9.945 -6.305 -19.141 1 88 130 ASN B C 1
ATOM 3032 O O . ASN B 1 130 ? 9.414 -7.23 -19.766 1 88 130 ASN B O 1
ATOM 3036 N N . ASN B 1 131 ? 10.547 -6.434 -18.062 1 87.88 131 ASN B N 1
ATOM 3037 C CA . ASN B 1 131 ? 10.562 -7.734 -17.406 1 87.88 131 ASN B CA 1
ATOM 3038 C C . ASN B 1 131 ? 9.156 -8.219 -17.062 1 87.88 131 ASN B C 1
ATOM 3040 O O . ASN B 1 131 ? 8.828 -9.383 -17.266 1 87.88 131 ASN B O 1
ATOM 3044 N N . VAL B 1 132 ? 8.406 -7.297 -16.562 1 89.19 132 VAL B N 1
ATOM 3045 C CA . VAL B 1 132 ? 7.027 -7.637 -16.219 1 89.19 132 VAL B CA 1
ATOM 3046 C C . VAL B 1 132 ? 6.254 -8.023 -17.484 1 89.19 132 VAL B C 1
ATOM 3048 O O . VAL B 1 132 ? 5.59 -9.055 -17.516 1 89.19 132 VAL B O 1
ATOM 3051 N N . GLU B 1 133 ? 6.316 -7.258 -18.484 1 88.44 133 GLU B N 1
ATOM 3052 C CA . GLU B 1 133 ? 5.59 -7.488 -19.719 1 88.44 133 GLU B CA 1
ATOM 3053 C C . GLU B 1 133 ? 6.02 -8.797 -20.375 1 88.44 133 GLU B C 1
ATOM 3055 O O . GLU B 1 133 ? 5.184 -9.547 -20.891 1 88.44 133 GLU B O 1
ATOM 3060 N N . ASN B 1 134 ? 7.266 -8.992 -20.375 1 87.94 134 ASN B N 1
ATOM 3061 C CA . ASN B 1 134 ? 7.793 -10.227 -20.953 1 87.94 134 ASN B CA 1
ATOM 3062 C C . ASN B 1 134 ? 7.262 -11.453 -20.219 1 87.94 134 ASN B C 1
ATOM 3064 O O . ASN B 1 134 ? 6.902 -12.453 -20.844 1 87.94 134 ASN B O 1
ATOM 3068 N N . HIS B 1 135 ? 7.238 -11.398 -18.969 1 89.38 135 HIS B N 1
ATOM 3069 C CA . HIS B 1 135 ? 6.711 -12.5 -18.188 1 89.38 135 HIS B CA 1
ATOM 3070 C C . HIS B 1 135 ? 5.242 -12.75 -18.5 1 89.38 135 HIS B C 1
ATOM 3072 O O . HIS B 1 135 ? 4.828 -13.898 -18.688 1 89.38 135 HIS B O 1
ATOM 3078 N N . LEU B 1 136 ? 4.508 -11.711 -18.547 1 89.75 136 LEU B N 1
ATOM 3079 C CA . LEU B 1 136 ? 3.072 -11.828 -18.766 1 89.75 136 LEU B CA 1
ATOM 3080 C C . LEU B 1 136 ? 2.781 -12.43 -20.141 1 89.75 136 LEU B C 1
ATOM 3082 O O . LEU B 1 136 ? 1.825 -13.195 -20.297 1 89.75 136 LEU B O 1
ATOM 3086 N N . SER B 1 137 ? 3.576 -12.062 -21.031 1 88.19 137 SER B N 1
ATOM 3087 C CA . SER B 1 137 ? 3.355 -12.539 -22.391 1 88.19 137 SER B CA 1
ATOM 3088 C C . SER B 1 137 ? 3.717 -14.016 -22.531 1 88.19 137 SER B C 1
ATOM 3090 O O . SER B 1 137 ? 3.271 -14.688 -23.469 1 88.19 137 SER B O 1
ATOM 3092 N N . ARG B 1 138 ? 4.418 -14.547 -21.609 1 85 138 ARG B N 1
ATOM 3093 C CA . ARG B 1 138 ? 4.945 -15.898 -21.766 1 85 138 ARG B CA 1
ATOM 3094 C C . ARG B 1 138 ? 4.273 -16.859 -20.781 1 85 138 ARG B C 1
ATOM 3096 O O . ARG B 1 138 ? 4.605 -18.047 -20.75 1 85 138 ARG B O 1
ATOM 3103 N N . ILE B 1 139 ? 3.441 -16.391 -20 1 86.94 139 ILE B N 1
ATOM 3104 C CA . ILE B 1 139 ? 2.768 -17.281 -19.062 1 86.94 139 ILE B CA 1
ATOM 3105 C C . ILE B 1 139 ? 1.977 -18.344 -19.828 1 86.94 139 ILE B C 1
ATOM 3107 O O . ILE B 1 139 ? 1.255 -18.016 -20.766 1 86.94 139 ILE B O 1
ATOM 3111 N N . PRO B 1 140 ? 2.188 -19.562 -19.406 1 87.06 140 PRO B N 1
ATOM 3112 C CA . PRO B 1 140 ? 1.434 -20.625 -20.078 1 87.06 140 PRO B CA 1
ATOM 3113 C C . PRO B 1 140 ? -0.077 -20.453 -19.938 1 87.06 140 PRO B C 1
ATOM 3115 O O . PRO B 1 140 ? -0.56 -20.047 -18.875 1 87.06 140 PRO B O 1
ATOM 3118 N N . LYS B 1 141 ? -0.75 -20.688 -21.016 1 85.88 141 LYS B N 1
ATOM 3119 C CA . LYS B 1 141 ? -2.209 -20.641 -21.047 1 85.88 141 LYS B CA 1
ATOM 3120 C C . LYS B 1 141 ? -2.795 -21.953 -21.547 1 85.88 141 LYS B C 1
ATOM 3122 O O . LYS B 1 141 ? -2.109 -22.734 -22.219 1 85.88 141 LYS B O 1
ATOM 3127 N N . LEU B 1 142 ? -3.984 -22.203 -21.031 1 83.12 142 LEU B N 1
ATOM 3128 C CA . LEU B 1 142 ? -4.66 -23.406 -21.484 1 83.12 142 LEU B CA 1
ATOM 3129 C C . LEU B 1 142 ? -4.875 -23.375 -23 1 83.12 142 LEU B C 1
ATOM 3131 O O . LEU B 1 142 ? -5.332 -22.359 -23.547 1 83.12 142 LEU B O 1
ATOM 3135 N N . ARG B 1 143 ? -4.277 -24.375 -23.547 1 77 143 ARG B N 1
ATOM 3136 C CA . ARG B 1 143 ? -4.477 -24.531 -24.984 1 77 143 ARG B CA 1
ATOM 3137 C C . ARG B 1 143 ? -5.449 -25.656 -25.297 1 77 143 ARG B C 1
ATOM 3139 O O . ARG B 1 143 ? -5.848 -26.406 -24.391 1 77 143 ARG B O 1
ATOM 3146 N N . GLY B 1 144 ? -6.113 -25.719 -26.359 1 68.12 144 GLY B N 1
ATOM 3147 C CA . GLY B 1 144 ? -6.973 -26.812 -26.781 1 68.12 144 GLY B CA 1
ATOM 3148 C C . GLY B 1 144 ? -6.289 -28.156 -26.719 1 68.12 144 GLY B C 1
ATOM 3149 O O . GLY B 1 144 ? -5.129 -28.25 -26.312 1 68.12 144 GLY B O 1
ATOM 3150 N N . PRO B 1 145 ? -7.066 -29.328 -26.766 1 69.19 145 PRO B N 1
ATOM 3151 C CA . PRO B 1 145 ? -6.566 -30.703 -26.734 1 69.19 145 PRO B CA 1
ATOM 3152 C C . PRO B 1 145 ? -5.355 -30.922 -27.641 1 69.19 145 PRO B C 1
ATOM 3154 O O . PRO B 1 145 ? -5.289 -30.344 -28.719 1 69.19 145 PRO B O 1
ATOM 3157 N N . CYS B 1 146 ? -4.367 -31.281 -26.844 1 70.62 146 CYS B N 1
ATOM 3158 C CA . CYS B 1 146 ? -3.146 -31.5 -27.625 1 70.62 146 CYS B CA 1
ATOM 3159 C C . CYS B 1 146 ? -3.07 -32.938 -28.141 1 70.62 146 CYS B C 1
ATOM 3161 O O . CYS B 1 146 ? -3.688 -33.812 -27.578 1 70.62 146 CYS B O 1
ATOM 3163 N N . LYS B 1 147 ? -2.637 -33.094 -29.469 1 62.81 147 LYS B N 1
ATOM 3164 C CA . LYS B 1 147 ? -2.402 -34.438 -29.969 1 62.81 147 LYS B CA 1
ATOM 3165 C C . LYS B 1 147 ? -1.338 -35.156 -29.141 1 62.81 147 LYS B C 1
ATOM 3167 O O . LYS B 1 147 ? -1.448 -36.344 -28.891 1 62.81 147 LYS B O 1
ATOM 3172 N N . LYS B 1 148 ? -0.153 -34.562 -28.906 1 57.22 148 LYS B N 1
ATOM 3173 C CA . LYS B 1 148 ? 0.91 -35.219 -28.125 1 57.22 148 LYS B CA 1
ATOM 3174 C C . LYS B 1 148 ? 1.138 -34.5 -26.797 1 57.22 148 LYS B C 1
ATOM 3176 O O . LYS B 1 148 ? 1.142 -33.25 -26.75 1 57.22 148 LYS B O 1
ATOM 3181 N N . ALA B 1 149 ? 0.895 -35.25 -25.766 1 50.44 149 ALA B N 1
ATOM 3182 C CA . ALA B 1 149 ? 0.912 -34.781 -24.391 1 50.44 149 ALA B CA 1
ATOM 3183 C C . ALA B 1 149 ? 2.188 -34 -24.078 1 50.44 149 ALA B C 1
ATOM 3185 O O . ALA B 1 149 ? 2.129 -32.812 -23.719 1 50.44 149 ALA B O 1
ATOM 3186 N N . SER B 1 150 ? 3.15 -34.5 -23.141 1 51.69 150 SER B N 1
ATOM 3187 C CA . SER B 1 150 ? 3.971 -34.062 -22.016 1 51.69 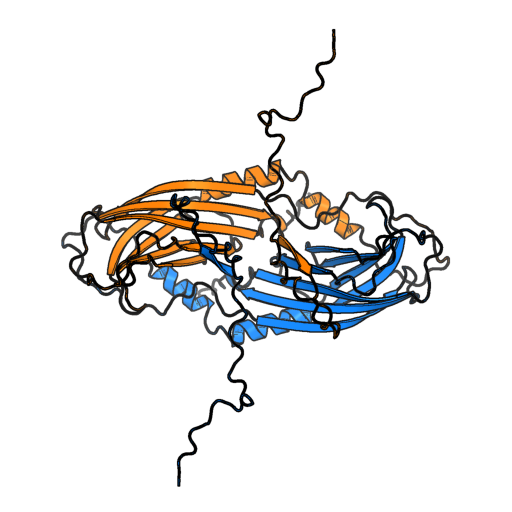150 SER B CA 1
ATOM 3188 C C . SER B 1 150 ? 5.332 -33.562 -22.484 1 51.69 150 SER B C 1
ATOM 3190 O O . SER B 1 150 ? 6.219 -34.344 -22.797 1 51.69 150 SER B O 1
ATOM 3192 N N . ASP B 1 151 ? 5.496 -32.719 -23.531 1 50.69 151 ASP B N 1
ATOM 3193 C CA . ASP B 1 151 ? 6.926 -32.438 -23.656 1 50.69 151 ASP B CA 1
ATOM 3194 C C . ASP B 1 151 ? 7.473 -31.828 -22.375 1 50.69 151 ASP B C 1
ATOM 3196 O O . ASP B 1 151 ? 6.832 -30.953 -21.766 1 50.69 151 ASP B O 1
ATOM 3200 N N . CYS B 1 152 ? 8.32 -32.625 -21.719 1 59.59 152 CYS B N 1
ATOM 3201 C CA . CYS B 1 152 ? 9.172 -32.25 -20.594 1 59.59 152 CYS B CA 1
ATOM 3202 C C . CYS B 1 152 ? 9.805 -30.875 -20.844 1 59.59 152 CYS B C 1
ATOM 3204 O O . CYS B 1 152 ? 10.961 -30.781 -21.266 1 59.59 152 CYS B O 1
ATOM 3206 N N . VAL B 1 153 ? 9.023 -30.031 -21.375 1 57.31 153 VAL B N 1
ATOM 3207 C CA . VAL B 1 153 ? 9.594 -28.734 -21.719 1 57.31 153 VAL B CA 1
ATOM 3208 C C . VAL B 1 153 ? 9.898 -27.953 -20.438 1 57.31 153 VAL B C 1
ATOM 3210 O O . VAL B 1 153 ? 9.031 -27.797 -19.578 1 57.31 153 VAL B O 1
ATOM 3213 N N . CYS B 1 154 ? 11.227 -28.156 -20.062 1 61.25 154 CYS B N 1
ATOM 3214 C CA . CYS B 1 154 ? 11.641 -27.141 -19.094 1 61.25 154 CYS B CA 1
ATOM 3215 C C . CYS B 1 154 ? 11.289 -25.734 -19.594 1 61.25 154 CYS B C 1
ATOM 3217 O O . CYS B 1 154 ? 11.672 -25.344 -20.688 1 61.25 154 CYS B O 1
ATOM 3219 N N . TYR B 1 155 ? 10.211 -25.375 -19.25 1 53.53 155 TYR B N 1
ATOM 3220 C CA . TYR B 1 155 ? 9.906 -23.984 -19.578 1 53.53 155 TYR B CA 1
ATOM 3221 C C . TYR B 1 155 ? 11.039 -23.062 -19.156 1 53.53 155 TYR B C 1
ATOM 3223 O O . TYR B 1 155 ? 11.484 -23.109 -18.016 1 53.53 155 TYR B O 1
ATOM 3231 N N . GLU B 1 156 ? 12.18 -23.234 -20.016 1 50.5 156 GLU B N 1
ATOM 3232 C CA . GLU B 1 156 ? 13.43 -22.5 -19.828 1 50.5 156 GLU B CA 1
ATOM 3233 C C . GLU B 1 156 ? 13.188 -21.172 -19.125 1 50.5 156 GLU B C 1
ATOM 3235 O O . GLU B 1 156 ? 12.133 -20.969 -18.516 1 50.5 156 GLU B O 1
ATOM 3240 N N . ARG B 1 157 ? 13.945 -20.125 -19.906 1 47.78 157 ARG B N 1
ATOM 3241 C CA . ARG B 1 157 ? 14.883 -19.047 -19.609 1 47.78 157 ARG B CA 1
ATOM 3242 C C . ARG B 1 157 ? 14.164 -17.828 -19.031 1 47.78 157 ARG B C 1
ATOM 3244 O O . ARG B 1 157 ? 14.672 -16.719 -19.109 1 47.78 157 ARG B O 1
ATOM 3251 N N . ASN B 1 158 ? 12.914 -18 -18.922 1 48.81 158 ASN B N 1
ATOM 3252 C CA . ASN B 1 158 ? 12.562 -16.625 -18.625 1 48.81 158 ASN B CA 1
ATOM 3253 C C . ASN B 1 158 ? 13.266 -16.109 -17.375 1 48.81 158 ASN B C 1
ATOM 3255 O O . ASN B 1 158 ? 13.531 -16.891 -16.453 1 48.81 158 ASN B O 1
ATOM 3259 N N . ARG B 1 159 ? 13.781 -14.977 -17.516 1 57.03 159 ARG B N 1
ATOM 3260 C CA . ARG B 1 159 ? 14.32 -14.109 -16.469 1 57.03 159 ARG B CA 1
ATOM 3261 C C . ARG B 1 159 ? 13.438 -14.141 -15.227 1 57.03 159 ARG B C 1
ATOM 3263 O O . ARG B 1 159 ? 12.227 -14.359 -15.32 1 57.03 159 ARG B O 1
ATOM 3270 N N . GLU B 1 160 ? 13.984 -14.445 -14.125 1 68.75 160 GLU B N 1
ATOM 3271 C CA . GLU B 1 160 ? 13.422 -14.469 -12.781 1 68.75 160 GLU B CA 1
ATOM 3272 C C . GLU B 1 160 ? 12.461 -13.305 -12.562 1 68.75 160 GLU B C 1
ATOM 3274 O O . GLU B 1 160 ? 12.82 -12.148 -12.781 1 68.75 160 GLU B O 1
ATOM 3279 N N . ARG B 1 161 ? 11.18 -13.719 -12.617 1 84.69 161 ARG B N 1
ATOM 3280 C CA . ARG B 1 161 ? 10.195 -12.711 -12.25 1 84.69 161 ARG B CA 1
ATOM 3281 C C . ARG B 1 161 ? 10.266 -12.398 -10.758 1 84.69 161 ARG B C 1
ATOM 3283 O O . ARG B 1 161 ? 10.219 -13.305 -9.93 1 84.69 161 ARG B O 1
ATOM 3290 N N . ARG B 1 162 ? 10.414 -11.172 -10.562 1 87.56 162 ARG B N 1
ATOM 3291 C CA . ARG B 1 162 ? 10.453 -10.75 -9.172 1 87.56 162 ARG B CA 1
ATOM 3292 C C . ARG B 1 162 ? 9.062 -10.438 -8.648 1 87.56 162 ARG B C 1
ATOM 3294 O O . ARG B 1 162 ? 8.242 -9.852 -9.367 1 87.56 162 ARG B O 1
ATOM 3301 N N . GLU B 1 163 ? 8.922 -10.883 -7.414 1 91.25 163 GLU B N 1
ATOM 3302 C CA . GLU B 1 163 ? 7.66 -10.539 -6.754 1 91.25 163 GLU B CA 1
ATOM 3303 C C . GLU B 1 163 ? 7.574 -9.039 -6.477 1 91.25 163 GLU B C 1
ATOM 3305 O O . GLU B 1 163 ? 6.492 -8.453 -6.559 1 91.25 163 GLU B O 1
ATOM 3310 N N . GLN B 1 164 ? 8.68 -8.508 -6.062 1 92.06 164 GLN B N 1
ATOM 3311 C CA . GLN B 1 164 ? 8.781 -7.094 -5.742 1 92.06 164 GLN B CA 1
ATOM 3312 C C . GLN B 1 164 ? 10.141 -6.531 -6.16 1 92.06 164 GLN B C 1
ATOM 3314 O O . GLN B 1 164 ? 11.164 -7.203 -6.027 1 92.06 164 GLN B O 1
ATOM 3319 N N . TRP B 1 165 ? 10.07 -5.371 -6.66 1 90.94 165 TRP B N 1
ATOM 3320 C CA . TRP B 1 165 ? 11.297 -4.688 -7.047 1 90.94 165 TRP B CA 1
ATOM 3321 C C . TRP B 1 165 ? 11.953 -4.02 -5.84 1 90.94 165 TRP B C 1
ATOM 3323 O O . TRP B 1 165 ? 11.336 -3.898 -4.781 1 90.94 165 TRP B O 1
ATOM 3333 N N . CYS B 1 166 ? 13.164 -3.588 -6.074 1 93.94 166 CYS B N 1
ATOM 3334 C CA . CYS B 1 166 ? 13.914 -3.008 -4.973 1 93.94 166 CYS B CA 1
ATOM 3335 C C . CYS B 1 166 ? 13.414 -1.609 -4.637 1 93.94 166 CYS B C 1
ATOM 3337 O O . CYS B 1 166 ? 13.562 -0.683 -5.434 1 93.94 166 CYS B O 1
ATOM 3339 N N . PRO B 1 167 ? 12.875 -1.507 -3.453 1 95.06 167 PRO B N 1
ATOM 3340 C CA . PRO B 1 167 ? 12.414 -0.168 -3.078 1 95.06 167 PRO B CA 1
ATOM 3341 C C . PRO B 1 167 ? 13.562 0.811 -2.85 1 95.06 167 PRO B C 1
ATOM 3343 O O . PRO B 1 167 ? 14.695 0.39 -2.619 1 95.06 167 PRO B O 1
ATOM 3346 N N . THR B 1 168 ? 13.289 2.074 -2.986 1 96.94 168 THR B N 1
ATOM 3347 C CA . THR B 1 168 ? 14.219 3.154 -2.686 1 96.94 168 THR B CA 1
ATOM 3348 C C . THR B 1 168 ? 13.602 4.148 -1.706 1 96.94 168 THR B C 1
ATOM 3350 O O . THR B 1 168 ? 12.375 4.211 -1.571 1 96.94 168 THR B O 1
ATOM 3353 N N . SER B 1 169 ? 14.492 4.863 -0.972 1 97.12 169 SER B N 1
ATOM 3354 C CA . SER B 1 169 ? 13.945 5.781 0.025 1 97.12 169 SER B CA 1
ATOM 3355 C C . SER B 1 169 ? 14.867 6.98 0.23 1 97.12 169 SER B C 1
ATOM 3357 O O . SER B 1 169 ? 16.047 6.926 -0.113 1 97.12 169 SER B O 1
ATOM 3359 N N . GLU B 1 170 ? 14.305 7.98 0.649 1 97.81 170 GLU B N 1
ATOM 3360 C CA . GLU B 1 170 ? 15.016 9.164 1.121 1 97.81 170 GLU B CA 1
ATOM 3361 C C . GLU B 1 170 ? 14.547 9.57 2.516 1 97.81 170 GLU B C 1
ATOM 3363 O O . GLU B 1 170 ? 13.344 9.734 2.748 1 97.81 170 GLU B O 1
ATOM 3368 N N . LEU B 1 171 ? 15.453 9.617 3.408 1 96.56 171 LEU B N 1
ATOM 3369 C CA . LEU B 1 171 ? 15.227 10.109 4.766 1 96.56 171 LEU B CA 1
ATOM 3370 C C . LEU B 1 171 ? 15.789 11.516 4.938 1 96.56 171 LEU B C 1
ATOM 3372 O O . LEU B 1 171 ? 16.938 11.773 4.586 1 96.56 171 LEU B O 1
ATOM 3376 N N . THR B 1 172 ? 15.016 12.359 5.438 1 96.06 172 THR B N 1
ATOM 3377 C CA . THR B 1 172 ? 15.477 13.727 5.645 1 96.06 172 THR B CA 1
ATOM 3378 C C . THR B 1 172 ? 14.906 14.297 6.938 1 96.06 172 THR B C 1
ATOM 3380 O O . THR B 1 172 ? 13.797 13.953 7.344 1 96.06 172 THR B O 1
ATOM 3383 N N . LYS B 1 173 ? 15.711 15.023 7.613 1 95.81 173 LYS B N 1
ATOM 3384 C CA . LYS B 1 173 ? 15.289 15.859 8.734 1 95.81 173 LYS B CA 1
ATOM 3385 C C . LYS B 1 173 ? 15.234 17.328 8.336 1 95.81 173 LYS B C 1
ATOM 3387 O O . LYS B 1 173 ? 16.188 17.859 7.777 1 95.81 173 LYS B O 1
ATOM 3392 N N . ARG B 1 174 ? 14.086 17.953 8.547 1 96.5 174 ARG B N 1
ATOM 3393 C CA . ARG B 1 174 ? 13.883 19.344 8.102 1 96.5 174 ARG B CA 1
ATOM 3394 C C . ARG B 1 174 ? 13.383 20.203 9.25 1 96.5 174 ARG B C 1
ATOM 3396 O O . ARG B 1 174 ? 12.516 19.797 10.016 1 96.5 174 ARG B O 1
ATOM 3403 N N . MET B 1 175 ? 13.992 21.328 9.383 1 97.69 175 MET B N 1
ATOM 3404 C CA . MET B 1 175 ? 13.43 22.391 10.211 1 97.69 175 MET B CA 1
ATOM 3405 C C . MET B 1 175 ? 12.664 23.406 9.359 1 97.69 175 MET B C 1
ATOM 3407 O O . MET B 1 175 ? 13.227 23.984 8.422 1 97.69 175 MET B O 1
ATOM 3411 N N . LEU B 1 176 ? 11.484 23.609 9.711 1 98.06 176 LEU B N 1
ATOM 3412 C CA . LEU B 1 176 ? 10.625 24.5 8.938 1 98.06 176 LEU B CA 1
ATOM 3413 C C . LEU B 1 176 ? 10.055 25.609 9.812 1 98.06 176 LEU B C 1
ATOM 3415 O O . LEU B 1 176 ? 9.609 25.359 10.93 1 98.06 176 LEU B O 1
ATOM 3419 N N . PRO B 1 177 ? 10.07 26.781 9.305 1 97.94 177 PRO B N 1
ATOM 3420 C CA . PRO B 1 177 ? 9.414 27.859 10.047 1 97.94 177 PRO B CA 1
ATOM 3421 C C . PRO B 1 177 ? 7.887 27.766 9.992 1 97.94 177 PRO B C 1
ATOM 3423 O O . PRO B 1 177 ? 7.324 27.359 8.977 1 97.94 177 PRO B O 1
ATOM 3426 N N . LEU B 1 178 ? 7.328 28.141 11.094 1 96.69 178 LEU B N 1
ATOM 3427 C CA . LEU B 1 178 ? 5.875 28.203 11.188 1 96.69 178 LEU B CA 1
ATOM 3428 C C . LEU B 1 178 ? 5.391 29.641 11.109 1 96.69 178 LEU B C 1
ATOM 3430 O O . LEU B 1 178 ? 6.012 30.547 11.68 1 96.69 178 LEU B O 1
ATOM 3434 N N . PHE B 1 179 ? 4.246 29.781 10.43 1 94.06 179 PHE B N 1
ATOM 3435 C CA . PHE B 1 179 ? 3.666 31.125 10.281 1 94.06 179 PHE B CA 1
ATOM 3436 C C . PHE B 1 179 ? 2.186 31.109 10.648 1 94.06 179 PHE B C 1
ATOM 3438 O O . PHE B 1 179 ? 1.523 30.078 10.539 1 94.06 179 PHE B O 1
ATOM 3445 N N . ASN B 1 180 ? 1.723 32.188 11.133 1 89.75 180 ASN B N 1
ATOM 3446 C CA . ASN B 1 180 ? 0.275 32.344 11.211 1 89.75 180 ASN B CA 1
ATOM 3447 C C . ASN B 1 180 ? -0.319 32.781 9.875 1 89.75 180 ASN B C 1
ATOM 3449 O O . ASN B 1 180 ? 0.389 32.844 8.867 1 89.75 180 ASN B O 1
ATOM 3453 N N . LEU B 1 181 ? -1.609 33.031 9.844 1 86.25 181 LEU B N 1
ATOM 3454 C CA . LEU B 1 181 ? -2.297 33.344 8.602 1 86.25 181 LEU B CA 1
ATOM 3455 C C . LEU B 1 181 ? -1.856 34.719 8.07 1 86.25 181 LEU B C 1
ATOM 3457 O O . LEU B 1 181 ? -2.055 35 6.891 1 86.25 181 LEU B O 1
ATOM 3461 N N . CYS B 1 182 ? -1.227 35.531 8.906 1 84.31 182 CYS B N 1
ATOM 3462 C CA . CYS B 1 182 ? -0.78 36.844 8.523 1 84.31 182 CYS B CA 1
ATOM 3463 C C . CYS B 1 182 ? 0.69 36.844 8.125 1 84.31 182 CYS B C 1
ATOM 3465 O O . CYS B 1 182 ? 1.327 37.906 8.062 1 84.31 182 CYS B O 1
ATOM 3467 N N . LYS B 1 183 ? 1.307 35.75 8.047 1 88.44 183 LYS B N 1
ATOM 3468 C CA . LYS B 1 183 ? 2.676 35.531 7.594 1 88.44 183 LYS B CA 1
ATOM 3469 C C . LYS B 1 183 ? 3.686 36 8.633 1 88.44 183 LYS B C 1
ATOM 3471 O O . LYS B 1 183 ? 4.773 36.469 8.289 1 88.44 183 LYS B O 1
ATOM 3476 N N . MET B 1 184 ? 3.182 36.094 9.836 1 89.94 184 MET B N 1
ATOM 3477 C CA . MET B 1 184 ? 4.121 36.312 10.93 1 89.94 184 MET B CA 1
ATOM 3478 C C . MET B 1 184 ? 4.633 35 11.477 1 89.94 184 MET B C 1
ATOM 3480 O O . MET B 1 184 ? 3.846 34.094 11.734 1 89.94 184 MET B O 1
ATOM 3484 N N . GLN B 1 185 ? 5.895 34.938 11.641 1 93.31 185 GLN B N 1
ATOM 3485 C CA . GLN B 1 185 ? 6.457 33.688 12.141 1 93.31 185 GLN B CA 1
ATOM 3486 C C . GLN B 1 185 ? 6.043 33.438 13.586 1 93.31 185 GLN B C 1
ATOM 3488 O O . GLN B 1 185 ? 6.141 34.344 14.43 1 93.31 185 GLN B O 1
ATOM 3493 N N . THR B 1 186 ? 5.609 32.25 13.844 1 95.06 186 THR B N 1
ATOM 3494 C CA . THR B 1 186 ? 5.125 31.922 15.18 1 95.06 186 THR B CA 1
ATOM 3495 C C . THR B 1 186 ? 6.035 30.891 15.852 1 95.06 186 THR B C 1
ATOM 3497 O O . THR B 1 186 ? 5.945 30.672 17.062 1 95.06 186 THR B O 1
ATOM 3500 N N . GLY B 1 187 ? 6.887 30.219 15.125 1 96.88 187 GLY B N 1
ATOM 3501 C CA . GLY B 1 187 ? 7.758 29.203 15.68 1 96.88 187 GLY B CA 1
ATOM 3502 C C . GLY B 1 187 ? 8.469 28.375 14.617 1 96.88 187 GLY B C 1
ATOM 3503 O O . GLY B 1 187 ? 8.695 28.859 13.508 1 96.88 187 GLY B O 1
ATOM 3504 N N . ASN B 1 188 ? 8.984 27.203 15.102 1 97.25 188 ASN B N 1
ATOM 3505 C CA . ASN B 1 188 ? 9.68 26.25 14.242 1 97.25 188 ASN B CA 1
ATOM 3506 C C . ASN B 1 188 ? 9.266 24.812 14.547 1 97.25 188 ASN B C 1
ATOM 3508 O O . ASN B 1 188 ? 8.984 24.484 15.695 1 97.25 188 ASN B O 1
ATOM 3512 N N . ILE B 1 189 ? 9.219 24.094 13.484 1 96.38 189 ILE B N 1
ATOM 3513 C CA . ILE B 1 189 ? 8.953 22.672 13.641 1 96.38 189 ILE B CA 1
ATOM 3514 C C . ILE B 1 189 ? 10.086 21.875 13.008 1 96.38 189 ILE B C 1
ATOM 3516 O O . ILE B 1 189 ? 10.602 22.234 11.953 1 96.38 189 ILE B O 1
ATOM 3520 N N . VAL B 1 190 ? 10.5 20.812 13.688 1 95.69 190 VAL B N 1
ATOM 3521 C CA . VAL B 1 190 ? 11.477 19.875 13.141 1 95.69 190 VAL B CA 1
ATOM 3522 C C . VAL B 1 190 ? 10.797 18.562 12.789 1 95.69 190 VAL B C 1
ATOM 3524 O O . VAL B 1 190 ? 10.211 17.906 13.648 1 95.69 190 VAL B O 1
ATOM 3527 N N . LEU B 1 191 ? 10.898 18.188 11.523 1 95.69 191 LEU B N 1
ATOM 3528 C CA . LEU B 1 191 ? 10.281 16.969 11.023 1 95.69 191 LEU B CA 1
ATOM 3529 C C . LEU B 1 191 ? 11.336 15.992 10.516 1 95.69 191 LEU B C 1
ATOM 3531 O O . LEU B 1 191 ? 12.312 16.406 9.875 1 95.69 191 LEU B O 1
ATOM 3535 N N . ILE B 1 192 ? 11.102 14.789 10.844 1 96 192 ILE B N 1
ATOM 3536 C CA . ILE B 1 192 ? 11.812 13.703 10.18 1 96 192 ILE B CA 1
ATOM 3537 C C . ILE B 1 192 ? 10.883 13.016 9.188 1 96 192 ILE B C 1
ATOM 3539 O O . ILE B 1 192 ? 9.805 12.547 9.555 1 96 192 ILE B O 1
ATOM 3543 N N . LEU B 1 193 ? 11.312 12.992 7.992 1 97.38 193 LEU B N 1
ATOM 3544 C CA . LEU B 1 193 ? 10.492 12.477 6.906 1 97.38 193 LEU B CA 1
ATOM 3545 C C . LEU B 1 193 ? 11.234 11.398 6.125 1 97.38 193 LEU B C 1
ATOM 3547 O O . LEU B 1 193 ? 12.422 11.547 5.828 1 97.38 193 LEU B O 1
ATOM 3551 N N . ARG B 1 194 ? 10.562 10.367 5.836 1 97.81 194 ARG B N 1
ATOM 3552 C CA . ARG B 1 194 ? 11.07 9.359 4.914 1 97.81 194 ARG B CA 1
ATOM 3553 C C . ARG B 1 194 ? 10.055 9.055 3.822 1 97.81 194 ARG B C 1
ATOM 3555 O O . ARG B 1 194 ? 8.891 8.766 4.117 1 97.81 194 ARG B O 1
ATOM 3562 N N . LEU B 1 195 ? 10.461 9.227 2.619 1 98.44 195 LEU B N 1
ATOM 3563 C CA . LEU B 1 195 ? 9.656 8.812 1.471 1 98.44 195 LEU B CA 1
ATOM 3564 C C . LEU B 1 195 ? 10.242 7.566 0.817 1 98.44 195 LEU B C 1
ATOM 3566 O O . LEU B 1 195 ? 11.438 7.531 0.496 1 98.44 195 LEU B O 1
ATOM 3570 N N . VAL B 1 196 ? 9.383 6.578 0.66 1 97.81 196 VAL B N 1
ATOM 3571 C CA . VAL B 1 196 ? 9.797 5.316 0.057 1 97.81 196 VAL B CA 1
ATOM 3572 C C . VAL B 1 196 ? 9.07 5.113 -1.271 1 97.81 196 VAL B C 1
ATOM 3574 O O . VAL B 1 196 ? 7.859 5.316 -1.357 1 97.81 196 VAL B O 1
ATOM 3577 N N . CYS B 1 197 ? 9.773 4.801 -2.225 1 97.44 197 CYS B N 1
ATOM 3578 C CA . CYS B 1 197 ? 9.234 4.348 -3.504 1 97.44 197 CYS B CA 1
ATOM 3579 C C . CYS B 1 197 ? 9.289 2.83 -3.613 1 97.44 197 CYS B C 1
ATOM 3581 O O . CYS B 1 197 ? 10.367 2.25 -3.736 1 97.44 197 CYS B O 1
ATOM 3583 N N . ASN B 1 198 ? 8.117 2.186 -3.709 1 96.19 198 ASN B N 1
ATOM 3584 C CA . ASN B 1 198 ? 8.062 0.729 -3.629 1 96.19 198 ASN B CA 1
ATOM 3585 C C . ASN B 1 198 ? 7.875 0.098 -5.004 1 96.19 198 ASN B C 1
ATOM 3587 O O . ASN B 1 198 ? 8.031 -1.113 -5.164 1 96.19 198 ASN B O 1
ATOM 3591 N N . GLY B 1 199 ? 7.551 0.878 -5.945 1 94.38 199 GLY B N 1
ATOM 3592 C CA . GLY B 1 199 ? 7.211 0.308 -7.242 1 94.38 199 GLY B CA 1
ATOM 3593 C C . GLY B 1 199 ? 5.754 -0.105 -7.348 1 94.38 199 GLY B C 1
ATOM 3594 O O . GLY B 1 199 ? 4.875 0.553 -6.785 1 94.38 199 GLY B O 1
ATOM 3595 N N . SER B 1 200 ? 5.504 -1.131 -8.062 1 92.25 200 SER B N 1
ATOM 3596 C CA . SER B 1 200 ? 4.133 -1.479 -8.43 1 92.25 200 SER B CA 1
ATOM 3597 C C . SER B 1 200 ? 3.463 -2.309 -7.34 1 92.25 200 SER B C 1
ATOM 3599 O O . SER B 1 200 ? 2.236 -2.424 -7.305 1 92.25 200 SER B O 1
ATOM 3601 N N . SER B 1 201 ? 4.242 -2.889 -6.512 1 93.94 201 SER B N 1
ATOM 3602 C CA . SER B 1 201 ? 3.66 -3.744 -5.484 1 93.94 201 SER B CA 1
ATOM 3603 C C . SER B 1 201 ? 4.59 -3.883 -4.285 1 93.94 201 SER B C 1
ATOM 3605 O O . SER B 1 201 ? 5.797 -3.664 -4.398 1 93.94 201 SER B O 1
ATOM 3607 N N . VAL B 1 202 ? 4.008 -4.18 -3.217 1 95.31 202 VAL B N 1
ATOM 3608 C CA . VAL B 1 202 ? 4.719 -4.562 -2.002 1 95.31 202 VAL B CA 1
ATOM 3609 C C . VAL B 1 202 ? 4.289 -5.965 -1.57 1 95.31 202 VAL B C 1
ATOM 3611 O O . VAL B 1 202 ? 3.1 -6.223 -1.377 1 95.31 202 VAL B O 1
ATOM 3614 N N . VAL B 1 203 ? 5.289 -6.816 -1.423 1 95 203 VAL B N 1
ATOM 3615 C CA . VAL B 1 203 ? 4.98 -8.211 -1.128 1 95 203 VAL B CA 1
ATOM 3616 C C . VAL B 1 203 ? 5.57 -8.594 0.227 1 95 203 VAL B C 1
ATOM 3618 O O . VAL B 1 203 ? 6.688 -8.195 0.561 1 95 203 VAL B O 1
ATOM 3621 N N . SER B 1 204 ? 4.789 -9.312 0.999 1 91.25 204 SER B N 1
ATOM 3622 C CA . SER B 1 204 ? 5.254 -9.859 2.268 1 91.25 204 SER B CA 1
ATOM 3623 C C . SER B 1 204 ? 4.773 -11.297 2.455 1 91.25 204 SER B C 1
ATOM 3625 O O . SER B 1 204 ? 3.799 -11.719 1.83 1 91.25 204 SER B O 1
ATOM 3627 N N . SER B 1 205 ? 5.523 -12.047 3.221 1 88.25 205 SER B N 1
ATOM 3628 C CA . SER B 1 205 ? 5.121 -13.398 3.604 1 88.25 205 SER B CA 1
ATOM 3629 C C . SER B 1 205 ? 4.594 -13.43 5.035 1 88.25 205 SER B C 1
ATOM 3631 O O . SER B 1 205 ? 4.953 -12.586 5.855 1 88.25 205 SER B O 1
ATOM 3633 N N . PHE B 1 206 ? 3.631 -14.383 5.262 1 82.12 206 PHE B N 1
ATOM 3634 C CA . PHE B 1 206 ? 3.119 -14.555 6.617 1 82.12 206 PHE B CA 1
ATOM 3635 C C . PHE B 1 206 ? 2.895 -16.031 6.926 1 82.12 206 PHE B C 1
ATOM 3637 O O . PHE B 1 206 ? 2.564 -16.812 6.035 1 82.12 206 PHE B O 1
ATOM 3644 N N . PRO B 1 207 ? 3.154 -16.312 8.188 1 77.38 207 PRO B N 1
ATOM 3645 C CA . PRO B 1 207 ? 2.912 -17.703 8.578 1 77.38 207 PRO B CA 1
ATOM 3646 C C . PRO B 1 207 ? 1.428 -18.016 8.758 1 77.38 207 PRO B C 1
ATOM 3648 O O . PRO B 1 207 ? 0.655 -17.141 9.18 1 77.38 207 PRO B O 1
ATOM 3651 N N . VAL B 1 208 ? 1.055 -19.141 8.258 1 73.56 208 VAL B N 1
ATOM 3652 C CA . VAL B 1 208 ? -0.307 -19.625 8.484 1 73.56 208 VAL B CA 1
ATOM 3653 C C . VAL B 1 208 ? -0.339 -20.531 9.711 1 73.56 208 VAL B C 1
ATOM 3655 O O . VAL B 1 208 ? 0.423 -21.5 9.789 1 73.56 208 VAL B O 1
ATOM 3658 N N . GLN B 1 209 ? -0.928 -20 10.883 1 56.16 209 GLN B N 1
ATOM 3659 C CA . GLN B 1 209 ? -0.96 -20.812 12.102 1 56.16 209 GLN B CA 1
ATOM 3660 C C . GLN B 1 209 ? -1.852 -22.031 11.922 1 56.16 209 GLN B C 1
ATOM 3662 O O . GLN B 1 209 ? -2.955 -21.938 11.383 1 56.16 209 GLN B O 1
ATOM 3667 N N . SER B 1 210 ? -1.249 -23.172 11.703 1 51.44 210 SER B N 1
ATOM 3668 C CA . SER B 1 210 ? -2.01 -24.422 11.766 1 51.44 210 SER B CA 1
ATOM 3669 C C . SER B 1 210 ? -2.734 -24.547 13.102 1 51.44 210 SER B C 1
ATOM 3671 O O . SER B 1 210 ? -2.283 -24.016 14.117 1 51.44 210 SER B O 1
ATOM 3673 N N . PRO B 1 211 ? -4.066 -24.984 13.109 1 45.09 211 PRO B N 1
ATOM 3674 C CA . PRO B 1 211 ? -4.672 -25.25 14.414 1 45.09 211 PRO B CA 1
ATOM 3675 C C . PRO B 1 211 ? -3.682 -25.844 15.406 1 45.09 211 PRO B C 1
ATOM 3677 O O . PRO B 1 211 ? -2.738 -26.531 15.016 1 45.09 211 PRO B O 1
ATOM 3680 N N . ARG B 1 212 ? -3.756 -25.25 16.625 1 39.25 212 ARG B N 1
ATOM 3681 C CA . ARG B 1 212 ? -2.996 -25.688 17.797 1 39.25 212 ARG B CA 1
ATOM 3682 C C . ARG B 1 212 ? -2.896 -27.203 17.844 1 39.25 212 ARG B C 1
ATOM 3684 O O . ARG B 1 212 ? -3.912 -27.906 17.781 1 39.25 212 ARG B O 1
ATOM 3691 N N . CYS B 1 213 ? -1.845 -27.75 17.266 1 35.72 213 CYS B N 1
ATOM 3692 C CA . CYS B 1 213 ? -1.642 -29.062 17.859 1 35.72 213 CYS B CA 1
ATOM 3693 C C . CYS B 1 213 ? -2 -29.047 19.344 1 35.72 213 CYS B C 1
ATOM 3695 O O . CYS B 1 213 ? -1.91 -28 20 1 35.72 213 CYS B O 1
ATOM 3697 N N . LYS B 1 214 ? -2.803 -30 19.859 1 33.72 214 LYS B N 1
ATOM 3698 C CA . LYS B 1 214 ? -3.105 -30.109 21.281 1 33.72 214 LYS B CA 1
ATOM 3699 C C . LYS B 1 214 ? -1.949 -29.609 22.125 1 33.72 214 LYS B C 1
ATOM 3701 O O . LYS B 1 214 ? -2.158 -29.125 23.25 1 33.72 214 LYS B O 1
ATOM 3706 N N . ASP B 1 215 ? -0.78 -30.297 22.109 1 32.94 215 ASP B N 1
ATOM 3707 C CA . ASP B 1 215 ? 0.176 -30 23.172 1 32.94 215 ASP B CA 1
ATOM 3708 C C . ASP B 1 215 ? 0.8 -28.625 23 1 32.94 215 ASP B C 1
ATOM 3710 O O . ASP B 1 215 ? 1.361 -28.328 21.938 1 32.94 215 ASP B O 1
ATOM 3714 N N . PRO B 1 216 ? 0.221 -27.547 23.703 1 34.66 216 PRO B N 1
ATOM 3715 C CA . PRO B 1 216 ? 0.653 -26.156 23.906 1 34.66 216 PRO B CA 1
ATOM 3716 C C . PRO B 1 216 ? 2.168 -26 23.812 1 34.66 216 PRO B C 1
ATOM 3718 O O . PRO B 1 216 ? 2.883 -26.297 24.766 1 34.66 216 PRO B O 1
ATOM 3721 N N . CYS B 1 217 ? 2.9 -26.578 22.953 1 28.64 217 CYS B N 1
ATOM 3722 C CA . CYS B 1 217 ? 4.238 -26.094 23.266 1 28.64 217 CYS B CA 1
ATOM 3723 C C . CYS B 1 217 ? 4.262 -24.578 23.359 1 28.64 217 CYS B C 1
ATOM 3725 O O . CYS B 1 217 ? 3.557 -23.891 22.609 1 28.64 217 CYS B O 1
ATOM 3727 N N . ASN B 1 218 ? 4.637 -23.891 24.5 1 31 218 ASN B N 1
ATOM 3728 C CA . ASN B 1 218 ? 4.82 -22.578 25.109 1 31 218 ASN B CA 1
ATOM 3729 C C . ASN B 1 218 ? 5.312 -21.547 24.078 1 31 218 ASN B C 1
ATOM 3731 O O . ASN B 1 218 ? 5.258 -20.344 24.328 1 31 218 ASN B O 1
ATOM 3735 N N . CYS B 1 219 ? 6.414 -21.766 23.344 1 29.27 219 CYS B N 1
ATOM 3736 C CA . CYS B 1 219 ? 7.324 -20.688 22.969 1 29.27 219 CYS B CA 1
ATOM 3737 C C . CYS B 1 219 ? 6.797 -19.922 21.766 1 29.27 219 CYS B C 1
ATOM 3739 O O . CYS B 1 219 ? 7.402 -18.938 21.344 1 29.27 219 CYS B O 1
ATOM 3741 N N . CYS B 1 220 ? 6.234 -20.578 20.766 1 32.66 220 CYS B N 1
ATOM 3742 C CA . CYS B 1 220 ? 6.496 -19.922 19.484 1 32.66 220 CYS B CA 1
ATOM 3743 C C . CYS B 1 220 ? 5.602 -18.703 19.297 1 32.66 220 CYS B C 1
ATOM 3745 O O . CYS B 1 220 ? 4.379 -18.844 19.172 1 32.66 220 CYS B O 1
ATOM 3747 N N . CYS B 1 221 ? 5.926 -17.625 19.922 1 30.31 221 CYS B N 1
ATOM 3748 C CA . CYS B 1 221 ? 5.312 -16.328 19.719 1 30.31 221 CYS B CA 1
ATOM 3749 C C . CYS B 1 221 ? 5.051 -16.062 18.25 1 30.31 221 CYS B C 1
ATOM 3751 O O . CYS B 1 221 ? 5.867 -16.438 17.391 1 30.31 221 CYS B O 1
ATOM 3753 N N . PRO B 1 222 ? 3.873 -16.031 17.906 1 33.44 222 PRO B N 1
ATOM 3754 C CA . PRO B 1 222 ? 3.582 -15.68 16.516 1 33.44 222 PRO B CA 1
ATOM 3755 C C . PRO B 1 222 ? 4.516 -14.609 15.961 1 33.44 222 PRO B C 1
ATOM 3757 O O . PRO B 1 222 ? 4.785 -13.609 16.641 1 33.44 222 PRO B O 1
ATOM 3760 N N . CYS B 1 223 ? 5.621 -14.945 15.164 1 31.31 223 CYS B N 1
ATOM 3761 C CA . CYS B 1 223 ? 6.52 -13.984 14.523 1 31.31 223 CYS B CA 1
ATOM 3762 C C . CYS B 1 223 ? 5.734 -12.891 13.812 1 31.31 223 CYS B C 1
ATOM 3764 O O . CYS B 1 223 ? 4.738 -13.172 13.148 1 31.31 223 CYS B O 1
ATOM 3766 N N . PRO B 1 224 ? 5.934 -11.688 14.125 1 30.39 224 PRO B N 1
ATOM 3767 C CA . PRO B 1 224 ? 5.285 -10.562 13.453 1 30.39 224 PRO B CA 1
ATOM 3768 C C . PRO B 1 224 ? 5.504 -10.578 11.938 1 30.39 224 PRO B C 1
ATOM 3770 O O . PRO B 1 224 ? 6.508 -11.117 11.461 1 30.39 224 PRO B O 1
ATOM 3773 N N . PRO B 1 225 ? 4.496 -10.5 11.203 1 32.25 225 PRO B N 1
ATOM 3774 C CA . PRO B 1 225 ? 4.734 -10.391 9.766 1 32.25 225 PRO B CA 1
ATOM 3775 C C . PRO B 1 225 ? 5.902 -9.469 9.43 1 32.25 225 PRO B C 1
ATOM 3777 O O . PRO B 1 225 ? 6.059 -8.414 10.047 1 32.25 225 PRO B O 1
ATOM 3780 N N . ILE B 1 226 ? 7.078 -9.953 9.039 1 32.03 226 ILE B N 1
ATOM 3781 C CA . ILE B 1 226 ? 8.258 -9.172 8.688 1 32.03 226 ILE B CA 1
ATOM 3782 C C . ILE B 1 226 ? 8.008 -8.414 7.383 1 32.03 226 ILE B C 1
ATOM 3784 O O . ILE B 1 226 ? 7.672 -9.023 6.363 1 32.03 226 ILE B O 1
ATOM 3788 N N . TRP B 1 227 ? 7.699 -7.254 7.445 1 27.58 227 TRP B N 1
ATOM 3789 C CA . TRP B 1 227 ? 7.715 -6.422 6.25 1 27.58 227 TRP B CA 1
ATOM 3790 C C . TRP B 1 227 ? 9.102 -6.414 5.613 1 27.58 227 TRP B C 1
ATOM 3792 O O . TRP B 1 227 ? 10.109 -6.496 6.312 1 27.58 227 TRP B O 1
ATOM 3802 N N . PRO B 1 228 ? 9.234 -6.746 4.383 1 29.55 228 PRO B N 1
ATOM 3803 C CA . PRO B 1 228 ? 10.562 -6.871 3.779 1 29.55 228 PRO B CA 1
ATOM 3804 C C . PRO B 1 228 ? 11.484 -5.707 4.145 1 29.55 228 PRO B C 1
ATOM 3806 O O . PRO B 1 228 ? 11.055 -4.551 4.137 1 29.55 228 PRO B O 1
ATOM 3809 N N . ALA B 1 229 ? 12.484 -6.012 4.93 1 28.53 229 ALA B N 1
ATOM 3810 C CA . ALA B 1 229 ? 13.57 -5.059 5.156 1 28.53 229 ALA B CA 1
ATOM 3811 C C . ALA B 1 229 ? 14.055 -4.461 3.838 1 28.53 229 ALA B C 1
ATOM 3813 O O . ALA B 1 229 ? 13.938 -5.09 2.783 1 28.53 229 ALA B O 1
ATOM 3814 N N . PRO B 1 230 ? 14.32 -3.129 3.781 1 27.84 230 PRO B N 1
ATOM 3815 C CA . PRO B 1 230 ? 14.922 -2.533 2.586 1 27.84 230 PRO B CA 1
ATOM 3816 C C . PRO B 1 230 ? 16.047 -3.385 2.004 1 27.84 230 PRO B C 1
ATOM 3818 O O . PRO B 1 230 ? 16.672 -4.176 2.725 1 27.84 230 PRO B O 1
ATOM 3821 N N . CYS B 1 231 ? 15.992 -3.584 0.751 1 30.28 231 CYS B N 1
ATOM 3822 C CA . CYS B 1 231 ? 17.094 -4.289 0.087 1 30.28 231 CYS B CA 1
ATOM 3823 C C . CYS B 1 231 ? 18.438 -3.908 0.696 1 30.28 231 CYS B C 1
ATOM 3825 O O . CYS B 1 231 ? 18.625 -2.766 1.116 1 30.28 231 CYS B O 1
ATOM 3827 N N . SER B 1 232 ? 19.125 -4.91 1.251 1 27.34 232 SER B N 1
ATOM 3828 C CA . SER B 1 232 ? 20.453 -4.68 1.797 1 27.34 232 SER B CA 1
ATOM 3829 C C . SER B 1 232 ? 21.203 -3.625 0.994 1 27.34 232 SER B C 1
ATOM 3831 O O . SER B 1 232 ? 21.156 -3.617 -0.238 1 27.34 232 SER B O 1
ATOM 3833 N N . SER B 1 233 ? 21.484 -2.479 1.581 1 27.61 233 SER B N 1
ATOM 3834 C CA . SER B 1 233 ? 22.469 -1.535 1.041 1 27.61 233 SER B CA 1
ATOM 3835 C C . SER B 1 233 ? 23.641 -2.262 0.402 1 27.61 233 SER B C 1
ATOM 3837 O O . SER B 1 233 ? 23.922 -3.416 0.732 1 27.61 233 SER B O 1
ATOM 3839 N N . PRO B 1 234 ? 24.219 -1.797 -0.738 1 29.05 234 PRO B N 1
ATOM 3840 C CA . PRO B 1 234 ? 25.531 -2.314 -1.165 1 29.05 234 PRO B CA 1
ATOM 3841 C C . PRO B 1 234 ? 26.453 -2.613 0.009 1 29.05 234 PRO B C 1
ATOM 3843 O O . PRO B 1 234 ? 26.203 -2.16 1.129 1 29.05 234 PRO B O 1
ATOM 3846 N N . PHE B 1 235 ? 27.672 -3.252 -0.306 1 29.56 235 PHE B N 1
ATOM 3847 C CA . PHE B 1 235 ? 28.922 -3.502 0.426 1 29.56 235 PHE B CA 1
ATOM 3848 C C . PHE B 1 235 ? 29.312 -2.277 1.238 1 29.56 235 PHE B C 1
ATOM 3850 O O . PHE B 1 235 ? 29.406 -1.172 0.701 1 29.56 235 PHE B O 1
ATOM 3857 N N . ASP B 1 236 ? 28.922 -2.207 2.377 1 30.36 236 ASP B N 1
ATOM 3858 C CA . ASP B 1 236 ? 29.641 -1.252 3.209 1 30.36 236 ASP B CA 1
ATOM 3859 C C . ASP B 1 236 ? 31.156 -1.505 3.156 1 30.36 236 ASP B C 1
ATOM 3861 O O . ASP B 1 236 ? 31.625 -2.549 3.607 1 30.36 236 ASP B O 1
ATOM 3865 N N . PRO B 1 237 ? 31.922 -0.883 2.287 1 31.31 237 PRO B N 1
ATOM 3866 C CA . PRO B 1 237 ? 33.375 -1.05 2.246 1 31.31 237 PRO B CA 1
ATOM 3867 C C . PRO B 1 237 ? 34.031 -0.985 3.633 1 31.31 237 PRO B C 1
ATOM 3869 O O . PRO B 1 237 ? 35.188 -1.357 3.797 1 31.31 237 PRO B O 1
ATOM 3872 N N . CYS B 1 238 ? 33.312 -0.208 4.477 1 28.16 238 CYS B N 1
ATOM 3873 C CA . CYS B 1 238 ? 34.031 -0.068 5.746 1 28.16 238 CYS B CA 1
ATOM 3874 C C . CYS B 1 238 ? 33.75 -1.262 6.656 1 28.16 238 CYS B C 1
ATOM 3876 O O . CYS B 1 238 ? 34.062 -1.223 7.848 1 28.16 238 CYS B O 1
ATOM 3878 N N . ASP B 1 239 ? 32.969 -2.172 6.133 1 31.75 239 ASP B N 1
ATOM 3879 C CA . ASP B 1 239 ? 32.906 -3.357 6.984 1 31.75 239 ASP B CA 1
ATOM 3880 C C . ASP B 1 239 ? 34.281 -4.027 7.086 1 31.75 239 ASP B C 1
ATOM 3882 O O . ASP B 1 239 ? 34.812 -4.531 6.094 1 31.75 239 ASP B O 1
ATOM 3886 N N . PRO B 1 240 ? 35.062 -3.639 8.07 1 31.91 240 PRO B N 1
ATOM 3887 C CA . PRO B 1 240 ? 36.406 -4.156 8.281 1 31.91 240 PRO B CA 1
ATOM 3888 C C . PRO B 1 240 ? 36.469 -5.68 8.195 1 31.91 240 PRO B C 1
ATOM 3890 O O . PRO B 1 240 ? 37.562 -6.25 8.086 1 31.91 240 PRO B O 1
ATOM 3893 N N . CYS B 1 241 ? 35.312 -6.293 8.539 1 30.45 241 CYS B N 1
ATOM 3894 C CA . CYS B 1 241 ? 35.656 -7.695 8.789 1 30.45 241 CYS B CA 1
ATOM 3895 C C . CYS B 1 241 ? 35.875 -8.445 7.484 1 30.45 241 CYS B C 1
ATOM 3897 O O . CYS B 1 241 ? 36.156 -9.641 7.496 1 30.45 241 CYS B O 1
ATOM 3899 N N . LYS B 1 242 ? 35.281 -8.008 6.359 1 33.78 242 LYS B N 1
ATOM 3900 C CA . LYS B 1 242 ? 35.656 -8.906 5.273 1 33.78 242 LYS B CA 1
ATOM 3901 C C . LYS B 1 242 ? 37.062 -8.648 4.82 1 33.78 242 LYS B C 1
ATOM 3903 O O . LYS B 1 242 ? 37.406 -7.566 4.328 1 33.78 242 LYS B O 1
ATOM 3908 N N . THR B 1 243 ? 37.969 -9.281 5.496 1 29.59 243 THR B N 1
ATOM 3909 C CA . THR B 1 243 ? 39.406 -9.438 5.172 1 29.59 243 THR B CA 1
ATOM 3910 C C . THR B 1 243 ? 39.562 -9.797 3.699 1 29.59 243 THR B C 1
ATOM 3912 O O . THR B 1 243 ? 38.969 -10.75 3.211 1 29.59 243 THR B O 1
ATOM 3915 N N . VAL B 1 244 ? 39.531 -8.797 2.863 1 32.03 244 VAL B N 1
ATOM 3916 C CA . VAL B 1 244 ? 40.094 -9.047 1.542 1 32.03 244 VAL B CA 1
ATOM 3917 C C . VAL B 1 244 ? 41.344 -9.922 1.667 1 32.03 244 VAL B C 1
ATOM 3919 O O . VAL B 1 244 ? 42.25 -9.602 2.434 1 32.03 244 VAL B O 1
ATOM 3922 N N . PRO B 1 245 ? 41.188 -11.195 1.43 1 32.62 245 PRO B N 1
ATOM 3923 C CA . PRO B 1 245 ? 42.438 -11.945 1.493 1 32.62 245 PRO B CA 1
ATOM 3924 C C . PRO B 1 245 ? 43.562 -11.242 0.759 1 32.62 245 PRO B C 1
ATOM 3926 O O . PRO B 1 245 ? 43.375 -10.695 -0.326 1 32.62 245 PRO B O 1
ATOM 3929 N N . THR B 1 246 ? 44.438 -10.57 1.502 1 27.31 246 THR B N 1
ATOM 3930 C CA . THR B 1 246 ? 45.688 -10.039 1.021 1 27.31 246 THR B CA 1
ATOM 3931 C C . THR B 1 246 ? 46.406 -11.062 0.141 1 27.31 246 THR B C 1
ATOM 3933 O O . THR B 1 246 ? 46.75 -12.164 0.594 1 27.31 246 THR B O 1
ATOM 3936 N N . LYS B 1 247 ? 46.062 -11.086 -1.118 1 25.12 247 LYS B N 1
ATOM 3937 C CA . LYS B 1 247 ? 47.031 -11.805 -1.934 1 25.12 247 LYS B CA 1
ATOM 3938 C C . LYS B 1 247 ? 48.469 -11.438 -1.547 1 25.12 247 LYS B C 1
ATOM 3940 O O . LYS B 1 247 ? 48.812 -10.25 -1.464 1 25.12 247 LYS B O 1
ATOM 3945 N N . LYS B 1 248 ? 49.125 -12.352 -0.875 1 27.8 248 LYS B N 1
ATOM 3946 C CA . LYS B 1 248 ? 50.562 -12.344 -0.752 1 27.8 248 LYS B CA 1
ATOM 3947 C C . LYS B 1 248 ? 51.25 -12.023 -2.088 1 27.8 248 LYS B C 1
ATOM 3949 O O . LYS B 1 248 ? 50.938 -12.648 -3.105 1 27.8 248 LYS B O 1
ATOM 3954 N N . ALA B 1 249 ? 51.969 -11.016 -2.143 1 21.62 249 ALA B N 1
ATOM 3955 C CA . ALA B 1 249 ? 53.062 -10.922 -3.137 1 21.62 249 ALA B CA 1
ATOM 3956 C C . ALA B 1 249 ? 54 -12.109 -3.027 1 21.62 249 ALA B C 1
ATOM 3958 O O . ALA B 1 249 ? 54.344 -12.531 -1.923 1 21.62 249 ALA B O 1
#

Foldseek 3Di:
DPPPPPPPCQQQWWKKKKKKFFPDWDFPAFDPVFDPQFWKWKWKDWPPDIDIATDPCNVPDPPVPDDTDMDMDMDGDPGDADQPTKMKIWMWGDDDPVDTDTLFIDIGGCNVQVVVQSVVQCVQCPCLVVLVVVCVVPDDDDDPDDPDPDDPDPPDDRDDNDPWGAKGKDWDKDKDFTADPVRHTGTIIIMIMMMMTGGNDFDFDADDDDPPPPPPPPDDPRPDGDRDDHDPDPPPVPPVPPPPPPPDD/DPPPPPPDCQQQWWKKKKKKFFPDWDFPAFDPVFDPQFWKWKWKDWPPDIDIATDPCNVPDPPVPDDTDMDMDMDGDPGDADQPTKMKIWMWGDDDPVDTHTLFIDIGGCNVQVVVQSVVQCVQCPCLVVLVVVCVVLDDDDDPDDPDDDPPPPPDDRDDNDPWGAKGKDWDKDKDFTADPVRHTGTIIIMIMMMMTGGNDFDWDADDDDPPPPPPPPDDPRPPGDRDDHDPDPPPVPPVPPPPPPPDD

Nearest PDB structures (foldseek):
  3l9b-assembly1_A  TM=6.978E-01  e=1.851E-05  Rattus norvegicus
  9bcz-assembly1_A  TM=6.417E-01  e=2.685E-03  Gallus gallus
  6cxw-assembly1_A  TM=5.322E-01  e=7.768E-03  Rattus norvegicus
  1w15-assembly1_A  TM=4.877E-01  e=1.149E-02  Rattus norvegicus
  6kxu-assembly5_E  TM=4.850E-01  e=4.870E-01  Arabidopsis thaliana

Sequence (498 aa):
MDKSEKRSNLADNFLYMLELVVDDLLITRPNLCAPEEYPTCTEITFRSVFLNIRDRENGSCVNPCSPKCGKCTLFTLDSPITDEDVMHIHVYKKRTESCKFLLGLTELPMKPIFDRVKKEFDSRNINWENNVENHLSRIPKLRGPCKKASDCVCYERNRERREQWCPTSELTKRMLPLFNLCKMQTGNIVLILRLVCNGSSVVSSFPVQSPRCKDPCNCCCPCPPIWPAPCSSPFDPCDPCKTVPTKKAMDKSEKRSNLADNFLYMLELVVDDLLITRPNLCAPEEYPTCTEITFRSVFLNIRDRENGSCVNPCSPKCGKCTLFTLDSPITDEDVMHIHVYKKRTESCKFLLGLTELPMKPIFDRVKKEFDSRNINWENNVENHLSRIPKLRGPCKKASDCVCYERNRERREQWCPTSELTKRMLPLFNLCKMQTGNIVLILRLVCNGSSVVSSFPVQSPRCKDPCNCCCPCPPIWPAPCSSPFDPCDPCKTVPTKKA

Radius of gyration: 26.94 Å; Cα contacts (8 Å, |Δi|>4): 988; chains: 2; bounding box: 94×82×74 Å

Organism: Drosophila sechellia (NCBI:txid7238)